Protein AF-0000000087222049 (afdb_homodimer)

Radius of gyration: 30.57 Å; Cα contacts (8 Å, |Δi|>4): 1351; chains: 2; bounding box: 60×97×74 Å

Structure (mmCIF, N/CA/C/O backbone):
data_AF-0000000087222049-model_v1
#
loop_
_entity.id
_entity.type
_entity.pdbx_description
1 polymer 'Trichome birefringence-like N-terminal domain-containing protein'
#
loop_
_atom_site.group_PDB
_atom_site.id
_atom_site.type_symbol
_atom_site.label_atom_id
_atom_site.label_alt_id
_atom_site.label_comp_id
_atom_site.label_asym_id
_atom_site.label_entity_id
_atom_site.label_seq_id
_atom_site.pdbx_PDB_ins_code
_atom_site.Cartn_x
_atom_site.Cartn_y
_atom_site.Cartn_z
_atom_site.occupancy
_atom_site.B_iso_or_equiv
_atom_site.auth_seq_id
_atom_site.auth_comp_id
_atom_site.auth_asym_id
_atom_site.auth_atom_id
_atom_site.pdbx_PDB_model_num
ATOM 1 N N . MET A 1 1 ? 8.461 -12.438 1.969 1 69.31 1 MET A N 1
ATOM 2 C CA . MET A 1 1 ? 8.711 -11.672 0.752 1 69.31 1 MET A CA 1
ATOM 3 C C . MET A 1 1 ? 10.164 -11.844 0.3 1 69.31 1 MET A C 1
ATOM 5 O O . MET A 1 1 ? 11.062 -11.977 1.128 1 69.31 1 MET A O 1
ATOM 9 N N . GLN A 1 2 ? 10.289 -12.055 -0.968 1 83.94 2 GLN A N 1
ATOM 10 C CA . GLN A 1 2 ? 11.617 -12.25 -1.534 1 83.94 2 GLN A CA 1
ATOM 11 C C . GLN A 1 2 ? 12.289 -10.914 -1.846 1 83.94 2 GLN A C 1
ATOM 13 O O . GLN A 1 2 ? 12.719 -10.68 -2.977 1 83.94 2 GLN A O 1
ATOM 18 N N . ASN A 1 3 ? 12.367 -10.109 -0.752 1 79.12 3 ASN A N 1
ATOM 19 C CA . ASN A 1 3 ? 13.117 -8.859 -0.822 1 79.12 3 ASN A CA 1
ATOM 20 C C . ASN A 1 3 ? 14.625 -9.109 -0.734 1 79.12 3 ASN A C 1
ATOM 22 O O . ASN A 1 3 ? 15.219 -8.953 0.332 1 79.12 3 ASN A O 1
ATOM 26 N N . CYS A 1 4 ? 15.195 -9.406 -1.785 1 87.81 4 CYS A N 1
ATOM 27 C CA . CYS A 1 4 ? 16.578 -9.875 -1.799 1 87.81 4 CYS A CA 1
ATOM 28 C C . CYS A 1 4 ? 17.531 -8.781 -1.323 1 87.81 4 CYS A C 1
ATOM 30 O O . CYS A 1 4 ? 18.438 -9.047 -0.541 1 87.81 4 CYS A O 1
ATOM 32 N N . GLN A 1 5 ? 17.344 -7.566 -1.781 1 79.75 5 GLN A N 1
ATOM 33 C CA . GLN A 1 5 ? 18.188 -6.469 -1.329 1 79.75 5 GLN A CA 1
ATOM 34 C C . GLN A 1 5 ? 18.031 -6.234 0.17 1 79.75 5 GLN A C 1
ATOM 36 O O . GLN A 1 5 ? 19.016 -6.078 0.887 1 79.75 5 GLN A O 1
ATOM 41 N N . GLY A 1 6 ? 16.797 -6.195 0.608 1 77.75 6 GLY A N 1
ATOM 42 C CA . GLY A 1 6 ? 16.531 -6.031 2.029 1 77.75 6 GLY A CA 1
ATOM 43 C C . GLY A 1 6 ? 17.094 -7.16 2.873 1 77.75 6 GLY A C 1
ATOM 44 O O . GLY A 1 6 ? 17.438 -6.957 4.039 1 77.75 6 GLY A O 1
ATOM 45 N N . ASN A 1 7 ? 17.281 -8.336 2.207 1 83.31 7 ASN A N 1
ATOM 46 C CA . ASN A 1 7 ? 17.812 -9.5 2.9 1 83.31 7 ASN A CA 1
ATOM 47 C C . ASN A 1 7 ? 19.344 -9.531 2.852 1 83.31 7 ASN A C 1
ATOM 49 O O . ASN A 1 7 ? 19.969 -10.477 3.338 1 83.31 7 ASN A O 1
ATOM 53 N N . GLY A 1 8 ? 19.969 -8.469 2.225 1 83 8 GLY A N 1
ATOM 54 C CA . GLY A 1 8 ? 21.422 -8.305 2.309 1 83 8 GLY A CA 1
ATOM 55 C C . GLY A 1 8 ? 22.156 -8.844 1.096 1 83 8 GLY A C 1
ATOM 56 O O . GLY A 1 8 ? 23.375 -9 1.122 1 83 8 GLY A O 1
ATOM 57 N N . ARG A 1 9 ? 21.422 -9.242 0.04 1 88 9 ARG A N 1
ATOM 58 C CA . ARG A 1 9 ? 22.125 -9.688 -1.164 1 88 9 ARG A CA 1
ATOM 59 C C . ARG A 1 9 ? 22.984 -8.578 -1.741 1 88 9 ARG A C 1
ATOM 61 O O . ARG A 1 9 ? 22.516 -7.469 -1.983 1 88 9 ARG A O 1
ATOM 68 N N . PRO A 1 10 ? 24.25 -8.875 -1.963 1 88.56 10 PRO A N 1
ATOM 69 C CA . PRO A 1 10 ? 25.188 -7.797 -2.287 1 88.56 10 PRO A CA 1
ATOM 70 C C . PRO A 1 10 ? 25.078 -7.344 -3.742 1 88.56 10 PRO A C 1
ATOM 72 O O . PRO A 1 10 ? 25.312 -6.172 -4.047 1 88.56 10 PRO A O 1
ATOM 75 N N . ASP A 1 11 ? 24.766 -8.305 -4.711 1 89.12 11 ASP A N 1
ATOM 76 C CA . ASP A 1 11 ? 24.688 -7.914 -6.117 1 89.12 11 ASP A CA 1
ATOM 77 C C . ASP A 1 11 ? 23.281 -7.406 -6.469 1 89.12 11 ASP A C 1
ATOM 79 O O . ASP A 1 11 ? 22.297 -7.867 -5.902 1 89.12 11 ASP A O 1
ATOM 83 N N . LYS A 1 12 ? 23.188 -6.496 -7.438 1 85.5 12 LYS A N 1
ATOM 84 C CA . LYS A 1 12 ? 21.906 -5.898 -7.797 1 85.5 12 LYS A CA 1
ATOM 85 C C . LYS A 1 12 ? 21.656 -6.008 -9.297 1 85.5 12 LYS A C 1
ATOM 87 O O . LYS A 1 12 ? 20.578 -5.617 -9.781 1 85.5 12 LYS A O 1
ATOM 92 N N . ASP A 1 13 ? 22.516 -6.598 -10.016 1 87 13 ASP A N 1
ATOM 93 C CA . ASP A 1 13 ? 22.453 -6.578 -11.477 1 87 13 ASP A CA 1
ATOM 94 C C . ASP A 1 13 ? 21.266 -7.395 -11.977 1 87 13 ASP A C 1
ATOM 96 O O . ASP A 1 13 ? 20.812 -7.227 -13.117 1 87 13 ASP A O 1
ATOM 100 N N . TYR A 1 14 ? 20.766 -8.289 -11.164 1 88.25 14 TYR A N 1
ATOM 101 C CA . TYR A 1 14 ? 19.641 -9.117 -11.57 1 88.25 14 TYR A CA 1
ATOM 102 C C . TYR A 1 14 ? 18.391 -8.273 -11.82 1 88.25 14 TYR A C 1
ATOM 104 O O . TYR A 1 14 ? 17.453 -8.727 -12.477 1 88.25 14 TYR A O 1
ATOM 112 N N . GLU A 1 15 ? 18.359 -7.016 -11.312 1 83.88 15 GLU A N 1
ATOM 113 C CA . GLU A 1 15 ? 17.234 -6.109 -11.539 1 83.88 15 GLU A CA 1
ATOM 114 C C . GLU A 1 15 ? 17.359 -5.406 -12.891 1 83.88 15 GLU A C 1
ATOM 116 O O . GLU A 1 15 ? 16.391 -4.832 -13.383 1 83.88 15 GLU A O 1
ATOM 121 N N . SER A 1 16 ? 18.562 -5.465 -13.43 1 77.62 16 SER A N 1
ATOM 122 C CA . SER A 1 16 ? 18.844 -4.629 -14.594 1 77.62 16 SER A CA 1
ATOM 123 C C . SER A 1 16 ? 18.719 -5.426 -15.891 1 77.62 16 SER A C 1
ATOM 125 O O . SER A 1 16 ? 18.562 -4.848 -16.969 1 77.62 16 SER A O 1
ATOM 127 N N . TRP A 1 17 ? 18.781 -6.723 -15.875 1 75.81 17 TRP A N 1
ATOM 128 C CA . TRP A 1 17 ? 18.656 -7.547 -17.062 1 75.81 17 TRP A CA 1
ATOM 129 C C . TRP A 1 17 ? 17.188 -7.699 -17.469 1 75.81 17 TRP A C 1
ATOM 131 O O . TRP A 1 17 ? 16.312 -7.859 -16.594 1 75.81 17 TRP A O 1
ATOM 141 N N . ARG A 1 18 ? 16.969 -7.492 -18.766 1 72.62 18 ARG A N 1
ATOM 142 C CA . ARG A 1 18 ? 15.594 -7.613 -19.234 1 72.62 18 ARG A CA 1
ATOM 143 C C . ARG A 1 18 ? 15.5 -8.594 -20.391 1 72.62 18 ARG A C 1
ATOM 145 O O . ARG A 1 18 ? 16.375 -8.633 -21.25 1 72.62 18 ARG A O 1
ATOM 152 N N . TRP A 1 19 ? 14.477 -9.383 -20.234 1 68 19 TRP A N 1
ATOM 153 C CA . TRP A 1 19 ? 14.18 -10.273 -21.344 1 68 19 TRP A CA 1
ATOM 154 C C . TRP A 1 19 ? 13.609 -9.492 -22.531 1 68 19 TRP A C 1
ATOM 156 O O . TRP A 1 19 ? 12.711 -8.664 -22.359 1 68 19 TRP A O 1
ATOM 166 N N . LYS A 1 20 ? 14.188 -9.594 -23.719 1 66.56 20 LYS A N 1
ATOM 167 C CA . LYS A 1 20 ? 13.68 -9.016 -24.969 1 66.56 20 LYS A CA 1
ATOM 168 C C . LYS A 1 20 ? 13.211 -10.102 -25.922 1 66.56 20 LYS A C 1
ATOM 170 O O . LYS A 1 20 ? 14.016 -10.883 -26.438 1 66.56 20 LYS A O 1
ATOM 175 N N . PRO A 1 21 ? 11.867 -10.133 -26.109 1 63.94 21 PRO A N 1
ATOM 176 C CA . PRO A 1 21 ? 11.383 -11.109 -27.078 1 63.94 21 PRO A CA 1
ATOM 177 C C . PRO A 1 21 ? 11.883 -10.828 -28.5 1 63.94 21 PRO A C 1
ATOM 179 O O . PRO A 1 21 ? 12.227 -9.688 -28.812 1 63.94 21 PRO A O 1
ATOM 182 N N . GLN A 1 22 ? 12.18 -11.836 -29.234 1 59.22 22 GLN A N 1
ATOM 183 C CA . GLN A 1 22 ? 12.75 -11.703 -30.562 1 59.22 22 GLN A CA 1
ATOM 184 C C . GLN A 1 22 ? 11.812 -10.945 -31.5 1 59.22 22 GLN A C 1
ATOM 186 O O . GLN A 1 22 ? 12.25 -10.094 -32.281 1 59.22 22 GLN A O 1
ATOM 191 N N . GLN A 1 23 ? 10.562 -11.227 -31.516 1 58.53 23 GLN A N 1
ATOM 192 C CA . GLN A 1 23 ? 9.695 -10.742 -32.594 1 58.53 23 GLN A CA 1
ATOM 193 C C . GLN A 1 23 ? 8.734 -9.68 -32.062 1 58.53 23 GLN A C 1
ATOM 195 O O . GLN A 1 23 ? 7.754 -9.344 -32.75 1 58.53 23 GLN A O 1
ATOM 200 N N . CYS A 1 24 ? 8.836 -9.289 -30.844 1 64.19 24 CYS A N 1
ATOM 201 C CA . CYS A 1 24 ? 7.898 -8.273 -30.375 1 64.19 24 CYS A CA 1
ATOM 202 C C . CYS A 1 24 ? 8.508 -7.445 -29.25 1 64.19 24 CYS A C 1
ATOM 204 O O . CYS A 1 24 ? 9.594 -7.766 -28.75 1 64.19 24 CYS A O 1
ATOM 206 N N . THR A 1 25 ? 8.047 -6.258 -29.188 1 70.88 25 THR A N 1
ATOM 207 C CA . THR A 1 25 ? 8.484 -5.41 -28.094 1 70.88 25 THR A CA 1
ATOM 208 C C . THR A 1 25 ? 7.547 -5.559 -26.891 1 70.88 25 THR A C 1
ATOM 210 O O . THR A 1 25 ? 6.328 -5.426 -27.031 1 70.88 25 THR A O 1
ATOM 213 N N . LEU A 1 26 ? 8.031 -6.129 -25.828 1 74.56 26 LEU A N 1
ATOM 214 C CA . LEU A 1 26 ? 7.289 -6.16 -24.562 1 74.56 26 LEU A CA 1
ATOM 215 C C . LEU A 1 26 ? 7.379 -4.82 -23.844 1 74.56 26 LEU A C 1
ATOM 217 O O . LEU A 1 26 ? 8.453 -4.426 -23.391 1 74.56 26 LEU A O 1
ATOM 221 N N . PRO A 1 27 ? 6.285 -4.105 -23.859 1 72.5 27 PRO A N 1
ATOM 222 C CA . PRO A 1 27 ? 6.352 -2.809 -23.188 1 72.5 27 PRO A CA 1
ATOM 223 C C . PRO A 1 27 ? 6.703 -2.938 -21.703 1 72.5 27 PRO A C 1
ATOM 225 O O . PRO A 1 27 ? 6.438 -3.975 -21.094 1 72.5 27 PRO A O 1
ATOM 228 N N . ARG A 1 28 ? 7.332 -1.896 -21.188 1 80.12 28 ARG A N 1
ATOM 229 C CA . ARG A 1 28 ? 7.598 -1.84 -19.75 1 80.12 28 ARG A CA 1
ATOM 230 C C . ARG A 1 28 ? 6.301 -1.761 -18.953 1 80.12 28 ARG A C 1
ATOM 232 O O . ARG A 1 28 ? 5.297 -1.24 -19.453 1 80.12 28 ARG A O 1
ATOM 239 N N . PHE A 1 29 ? 6.363 -2.33 -17.875 1 84 29 PHE A N 1
ATOM 240 C CA . PHE A 1 29 ? 5.188 -2.271 -17.016 1 84 29 PHE A CA 1
ATOM 241 C C . PHE A 1 29 ? 4.887 -0.835 -16.609 1 84 29 PHE A C 1
ATOM 243 O O . PHE A 1 29 ? 5.773 -0.12 -16.125 1 84 29 PHE A O 1
ATOM 250 N N . ASP A 1 30 ? 3.715 -0.421 -16.891 1 84 30 ASP A N 1
ATOM 251 C CA . ASP A 1 30 ? 3.219 0.885 -16.469 1 84 30 ASP A CA 1
ATOM 252 C C . ASP A 1 30 ? 2.096 0.742 -15.438 1 84 30 ASP A C 1
ATOM 254 O O . ASP A 1 30 ? 0.977 0.36 -15.789 1 84 30 ASP A O 1
ATOM 258 N N . GLY A 1 31 ? 2.457 1.101 -14.203 1 85.44 31 GLY A N 1
ATOM 259 C CA . GLY A 1 31 ? 1.513 0.912 -13.109 1 85.44 31 GLY A CA 1
ATOM 260 C C . GLY A 1 31 ? 0.222 1.687 -13.297 1 85.44 31 GLY A C 1
ATOM 261 O O . GLY A 1 31 ? -0.859 1.188 -12.977 1 85.44 31 GLY A O 1
ATOM 262 N N . ILE A 1 32 ? 0.294 2.896 -13.836 1 85.06 32 ILE A N 1
ATOM 263 C CA . ILE A 1 32 ? -0.871 3.746 -14.062 1 85.06 32 ILE A CA 1
ATOM 264 C C . ILE A 1 32 ? -1.766 3.117 -15.133 1 85.06 32 ILE A C 1
ATOM 266 O O . ILE A 1 32 ? -2.975 2.973 -14.93 1 85.06 32 ILE A O 1
ATOM 270 N N . LYS A 1 33 ? -1.184 2.736 -16.203 1 86.06 33 LYS A N 1
ATOM 271 C CA . LYS A 1 33 ? -1.958 2.133 -17.281 1 86.06 33 LYS A CA 1
ATOM 272 C C . LYS A 1 33 ? -2.574 0.808 -16.844 1 86.06 33 LYS A C 1
ATOM 274 O O . LYS A 1 33 ? -3.697 0.481 -17.234 1 86.06 33 LYS A O 1
ATOM 279 N N . PHE A 1 34 ? -1.819 0.123 -16.078 1 91.19 34 PHE A N 1
ATOM 280 C CA . PHE A 1 34 ? -2.328 -1.146 -15.578 1 91.19 34 PHE A CA 1
ATOM 281 C C . PHE A 1 34 ? -3.572 -0.927 -14.719 1 91.19 34 PHE A C 1
ATOM 283 O O . PHE A 1 34 ? -4.598 -1.582 -14.93 1 91.19 34 PHE A O 1
ATOM 290 N N . LEU A 1 35 ? -3.479 -0.017 -13.742 1 89.19 35 LEU A N 1
ATOM 291 C CA . LEU A 1 35 ? -4.605 0.222 -12.852 1 89.19 35 LEU A CA 1
ATOM 292 C C . LEU A 1 35 ? -5.793 0.802 -13.617 1 89.19 35 LEU A C 1
ATOM 294 O O . LEU A 1 35 ? -6.945 0.52 -13.289 1 89.19 35 LEU A O 1
ATOM 298 N N . GLU A 1 36 ? -5.469 1.616 -14.617 1 89.12 36 GLU A N 1
ATOM 299 C CA . GLU A 1 36 ? -6.547 2.105 -15.469 1 89.12 36 GLU A CA 1
ATOM 300 C C . GLU A 1 36 ? -7.219 0.96 -16.219 1 89.12 36 GLU A C 1
ATOM 302 O O . GLU A 1 36 ? -8.453 0.898 -16.297 1 89.12 36 GLU A O 1
ATOM 307 N N . LEU A 1 37 ? -6.41 0.064 -16.75 1 91 37 LEU A N 1
ATOM 308 C CA . LEU A 1 37 ? -6.914 -1.095 -17.484 1 91 37 LEU A CA 1
ATOM 309 C C . LEU A 1 37 ? -7.754 -1.986 -16.578 1 91 37 LEU A C 1
ATOM 311 O O . LEU A 1 37 ? -8.766 -2.541 -17.016 1 91 37 LEU A O 1
ATOM 315 N N . MET A 1 38 ? -7.453 -2.066 -15.289 1 92.75 38 MET A N 1
ATOM 316 C CA . MET A 1 38 ? -8.086 -2.984 -14.344 1 92.75 38 MET A CA 1
ATOM 317 C C . MET A 1 38 ? -9.18 -2.279 -13.547 1 92.75 38 MET A C 1
ATOM 319 O O . MET A 1 38 ? -9.672 -2.818 -12.555 1 92.75 38 MET A O 1
ATOM 323 N N . ARG A 1 39 ? -9.484 -1.034 -13.914 1 92.06 39 ARG A N 1
ATOM 324 C CA . ARG A 1 39 ? -10.508 -0.271 -13.195 1 92.06 39 ARG A CA 1
ATOM 325 C C . ARG A 1 39 ? -11.789 -1.077 -13.055 1 92.06 39 ARG A C 1
ATOM 327 O O . ARG A 1 39 ? -12.352 -1.544 -14.047 1 92.06 39 ARG A O 1
ATOM 334 N N . GLY A 1 40 ? -12.227 -1.292 -11.828 1 92.62 40 GLY A N 1
ATOM 335 C CA . GLY A 1 40 ? -13.469 -1.985 -11.531 1 92.62 40 GLY A CA 1
ATOM 336 C C . GLY A 1 40 ? -13.375 -3.488 -11.711 1 92.62 40 GLY A C 1
ATOM 337 O O . GLY A 1 40 ? -14.391 -4.188 -11.68 1 92.62 40 GLY A O 1
ATOM 338 N N . LYS A 1 41 ? -12.18 -4.031 -11.945 1 95.38 41 LYS A N 1
ATOM 339 C CA . LYS A 1 41 ? -12.023 -5.449 -12.266 1 95.38 41 LYS A CA 1
ATOM 340 C C . LYS A 1 41 ? -11.273 -6.188 -11.156 1 95.38 41 LYS A C 1
ATOM 342 O O . LYS A 1 41 ? -10.648 -5.559 -10.297 1 95.38 41 LYS A O 1
ATOM 347 N N . THR A 1 42 ? -11.367 -7.461 -11.211 1 95.44 42 THR A N 1
ATOM 348 C CA . THR A 1 42 ? -10.711 -8.344 -10.25 1 95.44 42 THR A CA 1
ATOM 349 C C . THR A 1 42 ? -9.68 -9.227 -10.953 1 95.44 42 THR A C 1
ATOM 351 O O . THR A 1 42 ? -9.992 -9.898 -11.938 1 95.44 42 THR A O 1
ATOM 354 N N . LEU A 1 43 ? -8.469 -9.172 -10.523 1 96.56 43 LEU A N 1
ATOM 355 C CA . LEU A 1 43 ? -7.371 -10.039 -10.938 1 96.56 43 LEU A CA 1
ATOM 356 C C . LEU A 1 43 ? -7.043 -11.055 -9.844 1 96.56 43 LEU A C 1
ATOM 358 O O . LEU A 1 43 ? -6.656 -10.68 -8.734 1 96.56 43 LEU A O 1
ATOM 362 N N . ALA A 1 44 ? -7.18 -12.305 -10.141 1 96.69 44 ALA A N 1
ATOM 363 C CA . ALA A 1 44 ? -6.914 -13.352 -9.156 1 96.69 44 ALA A CA 1
ATOM 364 C C . ALA A 1 44 ? -5.695 -14.172 -9.547 1 96.69 44 ALA A C 1
ATOM 366 O O . ALA A 1 44 ? -5.512 -14.508 -10.727 1 96.69 44 ALA A O 1
ATOM 367 N N . PHE A 1 45 ? -4.844 -14.453 -8.578 1 96.19 45 PHE A N 1
ATOM 368 C CA . PHE A 1 45 ? -3.74 -15.398 -8.711 1 96.19 45 PHE A CA 1
ATOM 369 C C . PHE A 1 45 ? -4.035 -16.688 -7.941 1 96.19 45 PHE A C 1
ATOM 371 O O . PHE A 1 45 ? -4.215 -16.656 -6.723 1 96.19 45 PHE A O 1
ATOM 378 N N . VAL A 1 46 ? -4.09 -17.734 -8.656 1 96.25 46 VAL A N 1
ATOM 379 C CA . VAL A 1 46 ? -4.367 -19.031 -8.055 1 96.25 46 VAL A CA 1
ATOM 380 C C . VAL A 1 46 ? -3.193 -19.984 -8.297 1 96.25 46 VAL A C 1
ATOM 382 O O . VAL A 1 46 ? -2.768 -20.172 -9.438 1 96.25 46 VAL A O 1
ATOM 385 N N . GLY A 1 47 ? -2.666 -20.562 -7.301 1 95.25 47 GLY A N 1
ATOM 386 C CA . GLY A 1 47 ? -1.537 -21.469 -7.41 1 95.25 47 GLY A CA 1
ATOM 387 C C . GLY A 1 47 ? -0.781 -21.641 -6.105 1 95.25 47 GLY A C 1
ATOM 388 O O . GLY A 1 47 ? -1.368 -21.562 -5.027 1 95.25 47 GLY A O 1
ATOM 389 N N . ASP A 1 48 ? 0.457 -22 -6.246 1 92.38 48 ASP A N 1
ATOM 390 C CA . ASP A 1 48 ? 1.274 -22.281 -5.07 1 92.38 48 ASP A CA 1
ATOM 391 C C . ASP A 1 48 ? 2.084 -21.062 -4.648 1 92.38 48 ASP A C 1
ATOM 393 O O . ASP A 1 48 ? 1.608 -19.938 -4.75 1 92.38 48 ASP A O 1
ATOM 397 N N . SER A 1 49 ? 3.271 -21.25 -4.012 1 90.81 49 SER A N 1
ATOM 398 C CA . SER A 1 49 ? 4.07 -20.141 -3.486 1 90.81 49 SER A CA 1
ATOM 399 C C . SER A 1 49 ? 4.637 -19.281 -4.613 1 90.81 49 SER A C 1
ATOM 401 O O . SER A 1 49 ? 4.887 -18.094 -4.422 1 90.81 49 SER A O 1
ATOM 403 N N . VAL A 1 50 ? 4.855 -19.875 -5.773 1 92.19 50 VAL A N 1
ATOM 404 C CA . VAL A 1 50 ? 5.359 -19.094 -6.898 1 92.19 50 VAL A CA 1
ATOM 405 C C . VAL A 1 50 ? 4.266 -18.156 -7.414 1 92.19 50 VAL A C 1
ATOM 407 O O . VAL A 1 50 ? 4.551 -17.047 -7.844 1 92.19 50 VAL A O 1
ATOM 410 N N . ALA A 1 51 ? 3.031 -18.641 -7.395 1 92.88 51 ALA A N 1
ATOM 411 C CA . ALA A 1 51 ? 1.909 -17.75 -7.691 1 92.88 51 ALA A CA 1
ATOM 412 C C . ALA A 1 51 ? 1.859 -16.578 -6.711 1 92.88 51 ALA A C 1
ATOM 414 O O . ALA A 1 51 ? 1.635 -15.438 -7.109 1 92.88 51 ALA A O 1
ATOM 415 N N . ARG A 1 52 ? 2.072 -16.906 -5.473 1 89.25 52 ARG A N 1
ATOM 416 C CA . ARG A 1 52 ? 2.141 -15.859 -4.461 1 89.25 52 ARG A CA 1
ATOM 417 C C . ARG A 1 52 ? 3.266 -14.875 -4.766 1 89.25 52 ARG A C 1
ATOM 419 O O . ARG A 1 52 ? 3.074 -13.664 -4.684 1 89.25 52 ARG A O 1
ATOM 426 N N . ASN A 1 53 ? 4.414 -15.445 -5.074 1 91.69 53 ASN A N 1
ATOM 427 C CA . ASN A 1 53 ? 5.574 -14.633 -5.438 1 91.69 53 ASN A CA 1
ATOM 428 C C . ASN A 1 53 ? 5.246 -13.672 -6.574 1 91.69 53 ASN A C 1
ATOM 430 O O . ASN A 1 53 ? 5.617 -12.492 -6.523 1 91.69 53 ASN A O 1
ATOM 434 N N . HIS A 1 54 ? 4.535 -14.156 -7.594 1 94.06 54 HIS A N 1
ATOM 435 C CA . HIS A 1 54 ? 4.121 -13.344 -8.734 1 94.06 54 HIS A CA 1
ATOM 436 C C . HIS A 1 54 ? 3.182 -12.227 -8.305 1 94.06 54 HIS A C 1
ATOM 438 O O . HIS A 1 54 ? 3.398 -11.062 -8.656 1 94.06 54 HIS A O 1
ATOM 444 N N . MET A 1 55 ? 2.189 -12.547 -7.578 1 90.38 55 MET A N 1
ATOM 445 C CA . MET A 1 55 ? 1.228 -11.562 -7.078 1 90.38 55 MET A CA 1
ATOM 446 C C . MET A 1 55 ? 1.923 -10.5 -6.234 1 90.38 55 MET A C 1
ATOM 448 O O . MET A 1 55 ? 1.665 -9.305 -6.398 1 90.38 55 MET A O 1
ATOM 452 N N . GLU A 1 56 ? 2.803 -10.945 -5.371 1 87.31 56 GLU A N 1
ATOM 453 C CA . GLU A 1 56 ? 3.521 -10.016 -4.5 1 87.31 56 GLU A CA 1
ATOM 454 C C . GLU A 1 56 ? 4.379 -9.047 -5.312 1 87.31 56 GLU A C 1
ATOM 456 O O . GLU A 1 56 ? 4.504 -7.875 -4.957 1 87.31 56 GLU A O 1
ATOM 461 N N . SER A 1 57 ? 5.02 -9.594 -6.32 1 89.44 57 SER A N 1
ATOM 462 C CA . SER A 1 57 ? 5.777 -8.711 -7.207 1 89.44 57 SER A CA 1
ATOM 463 C C . SER A 1 57 ? 4.891 -7.605 -7.77 1 89.44 57 SER A C 1
ATOM 465 O O . SER A 1 57 ? 5.289 -6.441 -7.805 1 89.44 57 SER A O 1
ATOM 467 N N . LEU A 1 58 ? 3.684 -7.984 -8.203 1 90 58 LEU A N 1
ATOM 468 C CA . LEU A 1 58 ? 2.746 -7 -8.734 1 90 58 LEU A CA 1
ATOM 469 C C . LEU A 1 58 ? 2.398 -5.957 -7.68 1 90 58 LEU A C 1
ATOM 471 O O . LEU A 1 58 ? 2.408 -4.754 -7.961 1 90 58 LEU A O 1
ATOM 475 N N . LEU A 1 59 ? 2.139 -6.406 -6.461 1 84.12 59 LEU A N 1
ATOM 476 C CA . LEU A 1 59 ? 1.762 -5.5 -5.379 1 84.12 59 LEU A CA 1
ATOM 477 C C . LEU A 1 59 ? 2.922 -4.582 -5.012 1 84.12 59 LEU A C 1
ATOM 479 O O . LEU A 1 59 ? 2.713 -3.41 -4.691 1 84.12 59 LEU A O 1
ATOM 483 N N . CYS A 1 60 ? 4.098 -5.172 -5.086 1 77.62 60 CYS A N 1
ATOM 484 C CA . CYS A 1 60 ? 5.273 -4.363 -4.773 1 77.62 60 CYS A CA 1
ATOM 485 C C . CYS A 1 60 ? 5.441 -3.236 -5.785 1 77.62 60 CYS A C 1
ATOM 487 O O . CYS A 1 60 ? 5.902 -2.146 -5.438 1 77.62 60 CYS A O 1
ATOM 489 N N . ILE A 1 61 ? 5.066 -3.49 -6.996 1 79.56 61 ILE A N 1
ATOM 490 C CA . ILE A 1 61 ? 5.16 -2.473 -8.039 1 79.56 61 ILE A CA 1
ATOM 491 C C . ILE A 1 61 ? 4.078 -1.415 -7.824 1 79.56 61 ILE A C 1
ATOM 493 O O . ILE A 1 61 ? 4.328 -0.219 -7.984 1 79.56 61 ILE A O 1
ATOM 497 N N . GLU A 1 62 ? 2.934 -1.821 -7.375 1 81.88 62 GLU A N 1
ATOM 498 C CA . GLU A 1 62 ? 1.77 -0.939 -7.375 1 81.88 62 GLU A CA 1
ATOM 499 C C . GLU A 1 62 ? 1.585 -0.268 -6.016 1 81.88 62 GLU A C 1
ATOM 501 O O . GLU A 1 62 ? 0.984 0.805 -5.926 1 81.88 62 GLU A O 1
ATOM 506 N N . ALA A 1 63 ? 2.08 -0.83 -4.977 1 76.12 63 ALA A N 1
ATOM 507 C CA . ALA A 1 63 ? 1.886 -0.304 -3.627 1 76.12 63 ALA A CA 1
ATOM 508 C C . ALA A 1 63 ? 3.096 0.508 -3.174 1 76.12 63 ALA A C 1
ATOM 510 O O . ALA A 1 63 ? 4.234 0.185 -3.523 1 76.12 63 ALA A O 1
ATOM 511 N N . PRO A 1 64 ? 2.854 1.533 -2.439 1 76.75 64 PRO A N 1
ATOM 512 C CA . PRO A 1 64 ? 3.99 2.293 -1.914 1 76.75 64 PRO A CA 1
ATOM 513 C C . PRO A 1 64 ? 4.746 1.543 -0.82 1 76.75 64 PRO A C 1
ATOM 515 O O . PRO A 1 64 ? 4.16 0.727 -0.106 1 76.75 64 PRO A O 1
ATOM 518 N N . VAL A 1 65 ? 6.027 1.726 -0.743 1 70.75 65 VAL A N 1
ATOM 519 C CA . VAL A 1 65 ? 6.879 1.125 0.278 1 70.75 65 VAL A CA 1
ATOM 520 C C . VAL A 1 65 ? 7.367 2.203 1.242 1 70.75 65 VAL A C 1
ATOM 522 O O . VAL A 1 65 ? 7.723 3.309 0.821 1 70.75 65 VAL A O 1
ATOM 525 N N . ASP A 1 66 ? 7.254 1.904 2.584 1 70.19 66 ASP A N 1
ATOM 526 C CA . ASP A 1 66 ? 7.734 2.842 3.594 1 70.19 66 ASP A CA 1
ATOM 527 C C . ASP A 1 66 ? 9.25 2.744 3.756 1 70.19 66 ASP A C 1
ATOM 529 O O . ASP A 1 66 ? 9.773 1.683 4.098 1 70.19 66 ASP A O 1
ATOM 533 N N . ARG A 1 67 ? 9.977 3.688 3.375 1 69.38 67 ARG A N 1
ATOM 534 C CA . ARG A 1 67 ? 11.422 3.777 3.527 1 69.38 67 ARG A CA 1
ATOM 535 C C . ARG A 1 67 ? 11.805 4.926 4.453 1 69.38 67 ARG A C 1
ATOM 537 O O . ARG A 1 67 ? 12.836 5.574 4.254 1 69.38 67 ARG A O 1
ATOM 544 N N . GLY A 1 68 ? 10.922 5.215 5.395 1 65.62 68 GLY A N 1
ATOM 545 C CA . GLY A 1 68 ? 11.125 6.352 6.277 1 65.62 68 GLY A CA 1
ATOM 546 C C . GLY A 1 68 ? 12.039 6.043 7.445 1 65.62 68 GLY A C 1
ATOM 547 O O . GLY A 1 68 ? 12.68 4.988 7.477 1 65.62 68 GLY A O 1
ATOM 548 N N . SER A 1 69 ? 12.414 7.07 8.18 1 67.19 69 SER A N 1
ATOM 549 C CA . SER A 1 69 ? 13.164 7.027 9.438 1 67.19 69 SER A CA 1
ATOM 550 C C . SER A 1 69 ? 12.297 7.457 10.609 1 67.19 69 SER A C 1
ATOM 552 O O . SER A 1 69 ? 11.102 7.711 10.453 1 67.19 69 SER A O 1
ATOM 554 N N . ARG A 1 70 ? 12.961 7.414 11.695 1 64.31 70 ARG A N 1
ATOM 555 C CA . ARG A 1 70 ? 12.266 7.863 12.898 1 64.31 70 ARG A CA 1
ATOM 556 C C . ARG A 1 70 ? 11.781 9.305 12.742 1 64.31 70 ARG A C 1
ATOM 558 O O . ARG A 1 70 ? 10.695 9.648 13.211 1 64.31 70 ARG A O 1
ATOM 565 N N . ARG A 1 71 ? 12.445 10.195 12.023 1 66.44 71 ARG A N 1
ATOM 566 C CA . ARG A 1 71 ? 12.188 11.625 11.938 1 66.44 71 ARG A CA 1
ATOM 567 C C . ARG A 1 71 ? 11.305 11.953 10.734 1 66.44 71 ARG A C 1
ATOM 569 O O . ARG A 1 71 ? 10.688 13.016 10.68 1 66.44 71 ARG A O 1
ATOM 576 N N . MET A 1 72 ? 11.359 11.055 9.852 1 79.06 72 MET A N 1
ATOM 577 C CA . MET A 1 72 ? 10.703 11.312 8.57 1 79.06 72 MET A CA 1
ATOM 578 C C . MET A 1 72 ? 10.133 10.023 7.988 1 79.06 72 MET A C 1
ATOM 580 O O . MET A 1 72 ? 10.844 9.023 7.859 1 79.06 72 MET A O 1
ATOM 584 N N . ASN A 1 73 ? 8.844 10.062 7.824 1 84.69 73 ASN A N 1
ATOM 585 C CA . ASN A 1 73 ? 8.242 8.961 7.074 1 84.69 73 ASN A CA 1
ATOM 586 C C . ASN A 1 73 ? 8.328 9.203 5.566 1 84.69 73 ASN A C 1
ATOM 588 O O . ASN A 1 73 ? 8.172 10.328 5.105 1 84.69 73 ASN A O 1
ATOM 592 N N . ARG A 1 74 ? 8.617 8.148 4.879 1 87.62 74 ARG A N 1
ATOM 593 C CA . ARG A 1 74 ? 8.789 8.25 3.436 1 87.62 74 ARG A CA 1
ATOM 594 C C . ARG A 1 74 ? 8.148 7.066 2.721 1 87.62 74 ARG A C 1
ATOM 596 O O . ARG A 1 74 ? 8.492 5.914 2.986 1 87.62 74 ARG A O 1
ATOM 603 N N . TRP A 1 75 ? 7.172 7.371 1.883 1 86.81 75 TRP A N 1
ATOM 604 C CA . TRP A 1 75 ? 6.516 6.363 1.053 1 86.81 75 TRP A CA 1
ATOM 605 C C . TRP A 1 75 ? 6.844 6.582 -0.422 1 86.81 75 TRP A C 1
ATOM 607 O O . TRP A 1 75 ? 6.703 7.691 -0.939 1 86.81 75 TRP A O 1
ATOM 617 N N . ILE A 1 76 ? 7.266 5.523 -1.122 1 86.12 76 ILE A N 1
ATOM 618 C CA . ILE A 1 76 ? 7.676 5.641 -2.518 1 86.12 76 ILE A CA 1
ATOM 619 C C . ILE A 1 76 ? 6.777 4.77 -3.393 1 86.12 76 ILE A C 1
ATOM 621 O O . ILE A 1 76 ? 6.656 3.562 -3.166 1 86.12 76 ILE A O 1
ATOM 625 N N . PHE A 1 77 ? 6.055 5.43 -4.262 1 86.31 77 PHE A N 1
ATOM 626 C CA . PHE A 1 77 ? 5.375 4.73 -5.344 1 86.31 77 PHE A CA 1
ATOM 627 C C . PHE A 1 77 ? 6.336 4.441 -6.492 1 86.31 77 PHE A C 1
ATOM 629 O O . PHE A 1 77 ? 6.664 5.336 -7.273 1 86.31 77 PHE A O 1
ATOM 636 N N . ARG A 1 78 ? 6.707 3.238 -6.707 1 80.44 78 ARG A N 1
ATOM 637 C CA . ARG A 1 78 ? 7.773 2.871 -7.633 1 80.44 78 ARG A CA 1
ATOM 638 C C . ARG A 1 78 ? 7.324 3.051 -9.078 1 80.44 78 ARG A C 1
ATOM 640 O O . ARG A 1 78 ? 8.109 3.469 -9.93 1 80.44 78 ARG A O 1
ATOM 647 N N . SER A 1 79 ? 6.098 2.768 -9.32 1 78.25 79 SER A N 1
ATOM 648 C CA . SER A 1 79 ? 5.594 2.803 -10.688 1 78.25 79 SER A CA 1
ATOM 649 C C . SER A 1 79 ? 5.703 4.203 -11.281 1 78.25 79 SER A C 1
ATOM 651 O O . SER A 1 79 ? 5.949 4.359 -12.477 1 78.25 79 SER A O 1
ATOM 653 N N . THR A 1 80 ? 5.59 5.242 -10.43 1 86.06 80 THR A N 1
ATOM 654 C CA . THR A 1 80 ? 5.613 6.617 -10.914 1 86.06 80 THR A CA 1
ATOM 655 C C . THR A 1 80 ? 6.789 7.379 -10.312 1 86.06 80 THR A C 1
ATOM 657 O O . THR A 1 80 ? 7 8.555 -10.625 1 86.06 80 THR A O 1
ATOM 660 N N . LYS A 1 81 ? 7.586 6.668 -9.445 1 88.69 81 LYS A N 1
ATOM 661 C CA . LYS A 1 81 ? 8.672 7.309 -8.711 1 88.69 81 LYS A CA 1
ATOM 662 C C . LYS A 1 81 ? 8.172 8.523 -7.934 1 88.69 81 LYS A C 1
ATOM 664 O O . LYS A 1 81 ? 8.812 9.578 -7.938 1 88.69 81 LYS A O 1
ATOM 669 N N . THR A 1 82 ? 6.934 8.5 -7.473 1 91.88 82 THR A N 1
ATOM 670 C CA . THR A 1 82 ? 6.355 9.516 -6.602 1 91.88 82 THR A CA 1
ATOM 671 C C . THR A 1 82 ? 6.727 9.258 -5.145 1 91.88 82 THR A C 1
ATOM 673 O O . THR A 1 82 ? 6.648 8.117 -4.672 1 91.88 82 THR A O 1
ATOM 676 N N . THR A 1 83 ? 7.168 10.305 -4.453 1 91.94 83 THR A N 1
ATOM 677 C CA . THR A 1 83 ? 7.539 10.18 -3.047 1 91.94 83 THR A CA 1
ATOM 678 C C . THR A 1 83 ? 6.613 11.016 -2.168 1 91.94 83 THR A C 1
ATOM 680 O O . THR A 1 83 ? 6.34 12.18 -2.477 1 91.94 83 THR A O 1
ATOM 683 N N . ILE A 1 84 ? 6.051 10.438 -1.129 1 92.25 84 ILE A N 1
ATOM 684 C CA . ILE A 1 84 ? 5.273 11.125 -0.107 1 92.25 84 ILE A CA 1
ATOM 685 C C . ILE A 1 84 ? 6.035 11.109 1.217 1 92.25 84 ILE A C 1
ATOM 687 O O . ILE A 1 84 ? 6.457 10.055 1.687 1 92.25 84 ILE A O 1
ATOM 691 N N . ILE A 1 85 ? 6.215 12.289 1.767 1 92.69 85 ILE A N 1
ATOM 692 C CA . ILE A 1 85 ? 7.008 12.438 2.982 1 92.69 85 ILE A CA 1
ATOM 693 C C . ILE A 1 85 ? 6.156 13.078 4.074 1 92.69 85 ILE A C 1
ATOM 695 O O . ILE A 1 85 ? 5.289 13.914 3.791 1 92.69 85 ILE A O 1
ATOM 699 N N . ARG A 1 86 ? 6.402 12.648 5.305 1 92.19 86 ARG A N 1
ATOM 700 C CA . ARG A 1 86 ? 5.824 13.305 6.473 1 92.19 86 ARG A CA 1
ATOM 701 C C . ARG A 1 86 ? 6.914 13.719 7.461 1 92.19 86 ARG A C 1
ATOM 703 O O . ARG A 1 86 ? 7.777 12.914 7.809 1 92.19 86 ARG A O 1
ATOM 710 N N . ILE A 1 87 ? 6.918 14.93 7.867 1 92.62 87 ILE A N 1
ATOM 711 C CA . ILE A 1 87 ? 7.828 15.438 8.891 1 92.62 87 ILE A CA 1
ATOM 712 C C . ILE A 1 87 ? 7.027 16.109 10.008 1 92.62 87 ILE A C 1
ATOM 714 O O . ILE A 1 87 ? 6.148 16.922 9.742 1 92.62 87 ILE A O 1
ATOM 718 N N . TRP A 1 88 ? 7.309 15.742 11.18 1 92.69 88 TRP A N 1
ATOM 719 C CA . TRP A 1 88 ? 6.66 16.359 12.336 1 92.69 88 TRP A CA 1
ATOM 720 C C . TRP A 1 88 ? 7.246 17.734 12.617 1 92.69 88 TRP A C 1
ATOM 722 O O . TRP A 1 88 ? 8.453 17.875 12.805 1 92.69 88 TRP A O 1
ATOM 732 N N . SER A 1 89 ? 6.469 18.703 12.617 1 96.12 89 SER A N 1
ATOM 733 C CA . SER A 1 89 ? 6.762 20.062 13.031 1 96.12 89 SER A CA 1
ATOM 734 C C . SER A 1 89 ? 5.512 20.766 13.562 1 96.12 89 SER A C 1
ATOM 736 O O . SER A 1 89 ? 4.805 21.438 12.805 1 96.12 89 SER A O 1
ATOM 738 N N . ALA A 1 90 ? 5.348 20.734 14.836 1 94.06 90 ALA A N 1
ATOM 739 C CA . ALA A 1 90 ? 4.09 21.125 15.461 1 94.06 90 ALA A CA 1
ATOM 740 C C . ALA A 1 90 ? 3.867 22.641 15.352 1 94.06 90 ALA A C 1
ATOM 742 O O . ALA A 1 90 ? 2.736 23.094 15.172 1 94.06 90 ALA A O 1
ATOM 743 N N . TRP A 1 91 ? 4.957 23.406 15.43 1 98.12 91 TRP A N 1
ATOM 744 C CA . TRP A 1 91 ? 4.836 24.859 15.492 1 98.12 91 TRP A CA 1
ATOM 745 C C . TRP A 1 91 ? 5.355 25.5 14.211 1 98.12 91 TRP A C 1
ATOM 747 O O . TRP A 1 91 ? 5.254 26.719 14.039 1 98.12 91 TRP A O 1
ATOM 757 N N . LEU A 1 92 ? 5.941 24.703 13.25 1 98.25 92 LEU A N 1
ATOM 758 C CA . LEU A 1 92 ? 6.523 25.109 11.977 1 98.25 92 LEU A CA 1
ATOM 759 C C . LEU A 1 92 ? 7.75 25.984 12.195 1 98.25 92 LEU A C 1
ATOM 761 O O . LEU A 1 92 ? 8.461 26.312 11.242 1 98.25 92 LEU A O 1
ATOM 765 N N . VAL A 1 93 ? 8.008 26.391 13.422 1 98.69 93 VAL A N 1
ATOM 766 C CA . VAL A 1 93 ? 9.195 27.156 13.805 1 98.69 93 VAL A CA 1
ATOM 767 C C . VAL A 1 93 ? 10.016 26.359 14.82 1 98.69 93 VAL A C 1
ATOM 769 O O . VAL A 1 93 ? 9.562 25.344 15.328 1 98.69 93 VAL A O 1
ATOM 772 N N . HIS A 1 94 ? 11.195 26.844 15.062 1 98.25 94 HIS A N 1
ATOM 773 C CA . HIS A 1 94 ? 12.156 26.156 15.914 1 98.25 94 HIS A CA 1
ATOM 774 C C . HIS A 1 94 ? 11.617 25.984 17.328 1 98.25 94 HIS A C 1
ATOM 776 O O . HIS A 1 94 ? 11.008 26.906 17.875 1 98.25 94 HIS A O 1
ATOM 782 N N . ARG A 1 95 ? 11.766 24.828 17.875 1 97.44 95 ARG A N 1
ATOM 783 C CA . ARG A 1 95 ? 11.344 24.484 19.234 1 97.44 95 ARG A CA 1
ATOM 784 C C . ARG A 1 95 ? 12.5 23.891 20.031 1 97.44 95 ARG A C 1
ATOM 786 O O . ARG A 1 95 ? 13.273 23.078 19.5 1 97.44 95 ARG A O 1
ATOM 793 N N . SER A 1 96 ? 12.625 24.312 21.234 1 97.31 96 SER A N 1
ATOM 794 C CA . SER A 1 96 ? 13.648 23.797 22.141 1 97.31 96 SER A CA 1
ATOM 795 C C . SER A 1 96 ? 13.109 23.672 23.562 1 97.31 96 SER A C 1
ATOM 797 O O . SER A 1 96 ? 12.109 24.297 23.906 1 97.31 96 SER A O 1
ATOM 799 N N . ILE A 1 97 ? 13.703 22.875 24.375 1 96.94 97 ILE A N 1
ATOM 800 C CA . ILE A 1 97 ? 13.297 22.75 25.766 1 96.94 97 ILE A CA 1
ATOM 801 C C . ILE A 1 97 ? 14.375 23.359 26.672 1 96.94 97 ILE A C 1
ATOM 803 O O . ILE A 1 97 ? 14.219 23.375 27.891 1 96.94 97 ILE A O 1
ATOM 807 N N . GLU A 1 98 ? 15.422 23.844 26.094 1 97.25 98 GLU A N 1
ATOM 808 C CA . GLU A 1 98 ? 16.484 24.5 26.859 1 97.25 98 GLU A CA 1
ATOM 809 C C . GLU A 1 98 ? 16.016 25.812 27.453 1 97.25 98 GLU A C 1
ATOM 811 O O . GLU A 1 98 ? 15.102 26.453 26.906 1 97.25 98 GLU A O 1
ATOM 816 N N . ALA A 1 99 ? 16.641 26.266 28.516 1 97.5 99 ALA A N 1
ATOM 817 C CA . ALA A 1 99 ? 16.266 27.516 29.156 1 97.5 99 ALA A CA 1
ATOM 818 C C . ALA A 1 99 ? 16.625 28.719 28.281 1 97.5 99 ALA A C 1
ATOM 820 O O . ALA A 1 99 ? 17.656 28.734 27.625 1 97.5 99 ALA A O 1
ATOM 821 N N . VAL A 1 100 ? 15.75 29.656 28.312 1 97.38 100 VAL A N 1
ATOM 822 C CA . VAL A 1 100 ? 15.961 30.938 27.656 1 97.38 100 VAL A CA 1
ATOM 823 C C . VAL A 1 100 ? 15.461 32.062 28.562 1 97.38 100 VAL A C 1
ATOM 825 O O . VAL A 1 100 ? 14.266 32.156 28.844 1 97.38 100 VAL A O 1
ATOM 828 N N . GLY A 1 101 ? 16.406 32.969 29 1 95.69 101 GLY A N 1
ATOM 829 C CA . GLY A 1 101 ? 15.984 33.969 29.938 1 95.69 101 GLY A CA 1
ATOM 830 C C . GLY A 1 101 ? 15.336 33.406 31.188 1 95.69 101 GLY A C 1
ATOM 831 O O . GLY A 1 101 ? 15.906 32.531 31.844 1 95.69 101 GLY A O 1
ATOM 832 N N . PHE A 1 102 ? 14.125 33.906 31.453 1 96.56 102 PHE A N 1
ATOM 833 C CA . PHE A 1 102 ? 13.461 33.438 32.688 1 96.56 102 PHE A CA 1
ATOM 834 C C . PHE A 1 102 ? 12.578 32.219 32.375 1 96.56 102 PHE A C 1
ATOM 836 O O . PHE A 1 102 ? 11.961 31.672 33.281 1 96.56 102 PHE A O 1
ATOM 843 N N . ALA A 1 103 ? 12.391 31.812 31.109 1 97.44 103 ALA A N 1
ATOM 844 C CA . ALA A 1 103 ? 11.664 30.578 30.797 1 97.44 103 ALA A CA 1
ATOM 845 C C . ALA A 1 103 ? 12.484 29.344 31.141 1 97.44 103 ALA A C 1
ATOM 847 O O . ALA A 1 103 ? 13.578 29.141 30.609 1 97.44 103 ALA A O 1
ATOM 848 N N . PRO A 1 104 ? 12.055 28.516 31.969 1 97.12 104 PRO A N 1
ATOM 849 C CA . PRO A 1 104 ? 12.883 27.453 32.531 1 97.12 104 PRO A CA 1
ATOM 850 C C . PRO A 1 104 ? 13.109 26.281 31.578 1 97.12 104 PRO A C 1
ATOM 852 O O . PRO A 1 104 ? 12.391 26.141 30.594 1 97.12 104 PRO A O 1
ATOM 855 N N . GLU A 1 105 ? 14.164 25.531 31.891 1 97.25 105 GLU A N 1
ATOM 856 C CA . GLU A 1 105 ? 14.406 24.281 31.188 1 97.25 105 GLU A CA 1
ATOM 857 C C . GLU A 1 105 ? 13.211 23.328 31.328 1 97.25 105 GLU A C 1
ATOM 859 O O . GLU A 1 105 ? 12.562 23.297 32.375 1 97.25 105 GLU A O 1
ATOM 864 N N . GLY A 1 106 ? 12.914 22.547 30.25 1 96.06 106 GLY A N 1
ATOM 865 C CA . GLY A 1 106 ? 11.828 21.594 30.297 1 96.06 106 GLY A CA 1
ATOM 866 C C . GLY A 1 106 ? 10.547 22.109 29.672 1 96.06 106 GLY A C 1
ATOM 867 O O . GLY A 1 106 ? 9.719 21.344 29.188 1 96.06 106 GLY A O 1
ATOM 868 N N . LEU A 1 107 ? 10.391 23.438 29.703 1 97.06 107 LEU A N 1
ATOM 869 C CA . LEU A 1 107 ? 9.266 24.094 29.047 1 97.06 107 LEU A CA 1
ATOM 870 C C . LEU A 1 107 ? 9.539 24.266 27.547 1 97.06 107 LEU A C 1
ATOM 872 O O . LEU A 1 107 ? 10.648 24.625 27.156 1 97.06 107 LEU A O 1
ATOM 876 N N . ASP A 1 108 ? 8.539 23.969 26.75 1 97.69 108 ASP A N 1
ATOM 877 C CA . ASP A 1 108 ? 8.719 24.188 25.312 1 97.69 108 ASP A CA 1
ATOM 878 C C . ASP A 1 108 ? 8.953 25.672 25 1 97.69 108 ASP A C 1
ATOM 880 O O . ASP A 1 108 ? 8.141 26.516 25.375 1 97.69 108 ASP A O 1
ATOM 884 N N . LYS A 1 109 ? 10.07 25.969 24.406 1 98.62 109 LYS A N 1
ATOM 885 C CA . LYS A 1 109 ? 10.336 27.281 23.844 1 98.62 109 LYS A CA 1
ATOM 886 C C . LYS A 1 109 ? 10.125 27.297 22.328 1 98.62 109 LYS A C 1
ATOM 888 O O . LYS A 1 109 ? 10.766 26.531 21.609 1 98.62 109 LYS A O 1
ATOM 893 N N . VAL A 1 110 ? 9.234 28.109 21.922 1 98.75 110 VAL A N 1
ATOM 894 C CA . VAL A 1 110 ? 8.906 28.25 20.516 1 98.75 110 VAL A CA 1
ATOM 895 C C . VAL A 1 110 ? 9.523 29.547 19.969 1 98.75 110 VAL A C 1
ATOM 897 O O . VAL A 1 110 ? 9.109 30.641 20.344 1 98.75 110 VAL A O 1
ATOM 900 N N . PHE A 1 111 ? 10.531 29.391 19.125 1 98.81 111 PHE A N 1
ATOM 901 C CA . PHE A 1 111 ? 11.234 30.547 18.562 1 98.81 111 PHE A CA 1
ATOM 902 C C . PHE A 1 111 ? 10.508 31.062 17.328 1 98.81 111 PHE A C 1
ATOM 904 O O . PHE A 1 111 ? 10.656 30.516 16.234 1 98.81 111 PHE A O 1
ATOM 911 N N . LEU A 1 112 ? 9.82 32.156 17.438 1 98.69 112 LEU A N 1
ATOM 912 C CA . LEU A 1 112 ? 8.859 32.656 16.453 1 98.69 112 LEU A CA 1
ATOM 913 C C . LEU A 1 112 ? 9.578 33.25 15.25 1 98.69 112 LEU A C 1
ATOM 915 O O . LEU A 1 112 ? 8.961 33.469 14.203 1 98.69 112 LEU A O 1
ATOM 919 N N . ASP A 1 113 ? 10.836 33.469 15.312 1 98.12 113 ASP A N 1
ATOM 920 C CA . ASP A 1 113 ? 11.539 34.156 14.234 1 98.12 113 ASP A CA 1
ATOM 921 C C . ASP A 1 113 ? 12.43 33.188 13.453 1 98.12 113 ASP A C 1
ATOM 923 O O . ASP A 1 113 ? 13.156 33.594 12.547 1 98.12 113 ASP A O 1
ATOM 927 N N . VAL A 1 114 ? 12.383 31.891 13.773 1 98.25 114 VAL A N 1
ATOM 928 C CA . VAL A 1 114 ? 13.242 30.906 13.125 1 98.25 114 VAL A CA 1
ATOM 929 C C . VAL A 1 114 ? 12.398 29.75 12.609 1 98.25 114 VAL A C 1
ATOM 931 O O . VAL A 1 114 ? 11.797 29 13.398 1 98.25 114 VAL A O 1
ATOM 934 N N . ALA A 1 115 ? 12.414 29.625 11.273 1 98.25 115 ALA A N 1
ATOM 935 C CA . ALA A 1 115 ? 11.711 28.469 10.711 1 98.25 115 ALA A CA 1
ATOM 936 C C . ALA A 1 115 ? 12.312 27.172 11.211 1 98.25 115 ALA A C 1
ATOM 938 O O . ALA A 1 115 ? 13.516 27.078 11.438 1 98.25 115 ALA A O 1
ATOM 939 N N . ASP A 1 116 ? 11.516 26.109 11.406 1 97.94 116 ASP A N 1
ATOM 940 C CA . ASP A 1 116 ? 11.938 24.844 11.969 1 97.94 116 ASP A CA 1
ATOM 941 C C . ASP A 1 116 ? 12.969 24.156 11.062 1 97.94 116 ASP A C 1
ATOM 943 O O . ASP A 1 116 ? 12.648 23.766 9.945 1 97.94 116 ASP A O 1
ATOM 947 N N . GLU A 1 117 ? 14.102 23.891 11.523 1 96.06 117 GLU A N 1
ATOM 948 C CA . GLU A 1 117 ? 15.211 23.312 10.758 1 96.06 117 GLU A CA 1
ATOM 949 C C . GLU A 1 117 ? 14.953 21.859 10.422 1 96.06 117 GLU A C 1
ATOM 951 O O . GLU A 1 117 ? 15.555 21.312 9.492 1 96.06 117 GLU A O 1
ATOM 956 N N . THR A 1 118 ? 14.047 21.234 11.172 1 91.44 118 THR A N 1
ATOM 957 C CA . THR A 1 118 ? 13.789 19.812 10.984 1 91.44 118 THR A CA 1
ATOM 958 C C . THR A 1 118 ? 13.297 19.531 9.57 1 91.44 118 THR A C 1
ATOM 960 O O . THR A 1 118 ? 13.656 18.516 8.977 1 91.44 118 THR A O 1
ATOM 963 N N . PHE A 1 119 ? 12.516 20.406 8.992 1 95.12 119 PHE A N 1
ATOM 964 C CA . PHE A 1 119 ? 12.047 20.156 7.637 1 95.12 119 PHE A CA 1
ATOM 965 C C . PHE A 1 119 ? 12.727 21.094 6.645 1 95.12 119 PHE A C 1
ATOM 967 O O . PHE A 1 119 ? 12.883 20.75 5.469 1 95.12 119 PHE A O 1
ATOM 974 N N . MET A 1 120 ? 13.273 22.234 7.105 1 97.12 120 MET A N 1
ATOM 975 C CA . MET A 1 120 ? 13.914 23.188 6.211 1 97.12 120 MET A CA 1
ATOM 976 C C . MET A 1 120 ? 15.133 22.578 5.535 1 97.12 120 MET A C 1
ATOM 978 O O . MET A 1 120 ? 15.445 22.906 4.387 1 97.12 120 MET A O 1
ATOM 982 N N . GLN A 1 121 ? 15.75 21.688 6.176 1 94.75 121 GLN A N 1
ATOM 983 C CA . GLN A 1 121 ? 16.953 21.062 5.633 1 94.75 121 GLN A CA 1
ATOM 984 C C . GLN A 1 121 ? 16.641 20.203 4.418 1 94.75 121 GLN A C 1
ATOM 986 O O . GLN A 1 121 ? 17.531 19.859 3.637 1 94.75 121 GLN A O 1
ATOM 991 N N . PHE A 1 122 ? 15.391 19.859 4.203 1 93.88 122 PHE A N 1
ATOM 992 C CA . PHE A 1 122 ? 15.031 18.938 3.137 1 93.88 122 PHE A CA 1
ATOM 993 C C . PHE A 1 122 ? 14.258 19.641 2.035 1 93.88 122 PHE A C 1
ATOM 995 O O . PHE A 1 122 ? 13.852 19.016 1.055 1 93.88 122 PHE A O 1
ATOM 1002 N N . ILE A 1 123 ? 14.07 20.953 2.057 1 96.19 123 ILE A N 1
ATOM 1003 C CA . ILE A 1 123 ? 13.094 21.656 1.229 1 96.19 123 ILE A CA 1
ATOM 1004 C C . ILE A 1 123 ? 13.547 21.641 -0.23 1 96.19 123 ILE A C 1
ATOM 1006 O O . ILE A 1 123 ? 12.742 21.844 -1.14 1 96.19 123 ILE A O 1
ATOM 1010 N N . ALA A 1 124 ? 14.828 21.375 -0.49 1 95.56 124 ALA A N 1
ATOM 1011 C CA . ALA A 1 124 ? 15.328 21.328 -1.86 1 95.56 124 ALA A CA 1
ATOM 1012 C C . ALA A 1 124 ? 14.758 20.125 -2.609 1 95.56 124 ALA A C 1
ATOM 1014 O O . ALA A 1 124 ? 14.672 20.141 -3.84 1 95.56 124 ALA A O 1
ATOM 1015 N N . SER A 1 125 ? 14.336 19.125 -1.888 1 94.06 125 SER A N 1
ATOM 1016 C CA . SER A 1 125 ? 13.859 17.906 -2.504 1 94.06 125 SER A CA 1
ATOM 1017 C C . SER A 1 125 ? 12.344 17.922 -2.666 1 94.06 125 SER A C 1
ATOM 1019 O O . SER A 1 125 ? 11.766 17 -3.25 1 94.06 125 SER A O 1
ATOM 1021 N N . PHE A 1 126 ? 11.688 18.938 -2.168 1 96.69 126 PHE A N 1
ATOM 1022 C CA . PHE A 1 126 ? 10.234 18.969 -2.201 1 96.69 126 PHE A CA 1
ATOM 1023 C C . PHE A 1 126 ? 9.734 19.703 -3.449 1 96.69 126 PHE A C 1
ATOM 1025 O O . PHE A 1 126 ? 10.148 20.828 -3.727 1 96.69 126 PHE A O 1
ATOM 1032 N N . ASP A 1 127 ? 8.883 19.047 -4.211 1 97.25 127 ASP A N 1
ATOM 1033 C CA . ASP A 1 127 ? 8.195 19.734 -5.305 1 97.25 127 ASP A CA 1
ATOM 1034 C C . ASP A 1 127 ? 6.926 20.422 -4.812 1 97.25 127 ASP A C 1
ATOM 1036 O O . ASP A 1 127 ? 6.578 21.5 -5.289 1 97.25 127 ASP A O 1
ATOM 1040 N N . VAL A 1 128 ? 6.227 19.781 -3.891 1 97.69 128 VAL A N 1
ATOM 1041 C CA . VAL A 1 128 ? 5.043 20.312 -3.219 1 97.69 128 VAL A CA 1
ATOM 1042 C C . VAL A 1 128 ? 5.168 20.094 -1.712 1 97.69 128 VAL A C 1
ATOM 1044 O O . VAL A 1 128 ? 5.465 18.984 -1.256 1 97.69 128 VAL A O 1
ATOM 1047 N N . LEU A 1 129 ? 5 21.156 -1.008 1 98.25 129 LEU A N 1
ATOM 1048 C CA . LEU A 1 129 ? 5.062 21.125 0.449 1 98.25 129 LEU A CA 1
ATOM 1049 C C . LEU A 1 129 ? 3.754 21.594 1.064 1 98.25 129 LEU A C 1
ATOM 1051 O O . LEU A 1 129 ? 3.336 22.734 0.831 1 98.25 129 LEU A O 1
ATOM 1055 N N . VAL A 1 130 ? 3.062 20.703 1.786 1 98.38 130 VAL A N 1
ATOM 1056 C CA . VAL A 1 130 ? 1.841 21.062 2.5 1 98.38 130 VAL A CA 1
ATOM 1057 C C . VAL A 1 130 ? 2.16 21.328 3.969 1 98.38 130 VAL A C 1
ATOM 1059 O O . VAL A 1 130 ? 2.723 20.469 4.656 1 98.38 130 VAL A O 1
ATOM 1062 N N . LEU A 1 131 ? 1.837 22.5 4.406 1 98.44 131 LEU A N 1
ATOM 1063 C CA . LEU A 1 131 ? 2.088 22.906 5.781 1 98.44 131 LEU A CA 1
ATOM 1064 C C . LEU A 1 131 ? 0.782 23.062 6.555 1 98.44 131 LEU A C 1
ATOM 1066 O O . LEU A 1 131 ? -0.206 23.562 6.023 1 98.44 131 LEU A O 1
ATOM 1070 N N . SER A 1 132 ? 0.755 22.516 7.707 1 95.94 132 SER A N 1
ATOM 1071 C CA . SER A 1 132 ? -0.385 22.703 8.602 1 95.94 132 SER A CA 1
ATOM 1072 C C . SER A 1 132 ? 0.047 22.688 10.062 1 95.94 132 SER A C 1
ATOM 1074 O O . SER A 1 132 ? 0.93 21.906 10.445 1 95.94 132 SER A O 1
ATOM 1076 N N . SER A 1 133 ? -0.495 23.578 10.836 1 96.12 133 SER A N 1
ATOM 1077 C CA . SER A 1 133 ? -0.219 23.688 12.266 1 96.12 133 SER A CA 1
ATOM 1078 C C . SER A 1 133 ? -1.33 24.438 12.984 1 96.12 133 SER A C 1
ATOM 1080 O O . SER A 1 133 ? -2.381 24.719 12.398 1 96.12 133 SER A O 1
ATOM 1082 N N . GLY A 1 134 ? -1.152 24.609 14.312 1 97.12 134 GLY A N 1
ATOM 1083 C CA . GLY A 1 134 ? -2.064 25.453 15.062 1 97.12 134 GLY A CA 1
ATOM 1084 C C . GLY A 1 134 ? -2.48 24.859 16.391 1 97.12 134 GLY A C 1
ATOM 1085 O O . GLY A 1 134 ? -2.486 25.547 17.406 1 97.12 134 GLY A O 1
ATOM 1086 N N . HIS A 1 135 ? -2.799 23.641 16.422 1 95.06 135 HIS A N 1
ATOM 1087 C CA . HIS A 1 135 ? -3.418 23.047 17.594 1 95.06 135 HIS A CA 1
ATOM 1088 C C . HIS A 1 135 ? -2.436 22.969 18.766 1 95.06 135 HIS A C 1
ATOM 1090 O O . HIS A 1 135 ? -2.84 23 19.922 1 95.06 135 HIS A O 1
ATOM 1096 N N . TRP A 1 136 ? -1.216 22.953 18.531 1 96.38 136 TRP A N 1
ATOM 1097 C CA . TRP A 1 136 ? -0.21 22.844 19.578 1 96.38 136 TRP A CA 1
ATOM 1098 C C . TRP A 1 136 ? 0.032 24.188 20.25 1 96.38 136 TRP A C 1
ATOM 1100 O O . TRP A 1 136 ? 0.658 24.25 21.312 1 96.38 136 TRP A O 1
ATOM 1110 N N . PHE A 1 137 ? -0.462 25.234 19.672 1 97.25 137 PHE A N 1
ATOM 1111 C CA . PHE A 1 137 ? -0.328 26.547 20.297 1 97.25 137 PHE A CA 1
ATOM 1112 C C . PHE A 1 137 ? -1.259 26.672 21.5 1 97.25 137 PHE A C 1
ATOM 1114 O O . PHE A 1 137 ? -1.175 27.656 22.25 1 97.25 137 PHE A O 1
ATOM 1121 N N . ALA A 1 138 ? -2.129 25.688 21.703 1 93.88 138 ALA A N 1
ATOM 1122 C CA . ALA A 1 138 ? -2.961 25.625 22.891 1 93.88 138 ALA A CA 1
ATOM 1123 C C . ALA A 1 138 ? -2.205 25 24.062 1 93.88 138 ALA A C 1
ATOM 1125 O O . ALA A 1 138 ? -2.641 25.078 25.219 1 93.88 138 ALA A O 1
ATOM 1126 N N . LYS A 1 139 ? -1.072 24.469 23.844 1 93.69 139 LYS A N 1
ATOM 1127 C CA . LYS A 1 139 ? -0.325 23.75 24.859 1 93.69 139 LYS A CA 1
ATOM 1128 C C . LYS A 1 139 ? 0.616 24.688 25.625 1 93.69 139 LYS A C 1
ATOM 1130 O O . LYS A 1 139 ? 0.954 25.766 25.125 1 93.69 139 LYS A O 1
ATOM 1135 N N . ARG A 1 140 ? 1.027 24.188 26.75 1 96.5 140 ARG A N 1
ATOM 1136 C CA . ARG A 1 140 ? 1.946 24.938 27.594 1 96.5 140 ARG A CA 1
ATOM 1137 C C . ARG A 1 140 ? 3.262 25.203 26.875 1 96.5 140 ARG A C 1
ATOM 1139 O O . ARG A 1 140 ? 3.938 24.281 26.438 1 96.5 140 ARG A O 1
ATOM 1146 N N . SER A 1 141 ? 3.623 26.531 26.75 1 98.06 141 SER A N 1
ATOM 1147 C CA . SER A 1 141 ? 4.824 26.906 26.016 1 98.06 141 SER A CA 1
ATOM 1148 C C . SER A 1 141 ? 5.203 28.359 26.281 1 98.06 141 SER A C 1
ATOM 1150 O O . SER A 1 141 ? 4.398 29.125 26.812 1 98.06 141 SER A O 1
ATOM 1152 N N . ALA A 1 142 ? 6.449 28.656 26.016 1 98.69 142 ALA A N 1
ATOM 1153 C CA . ALA A 1 142 ? 6.969 30.016 26 1 98.69 142 ALA A CA 1
ATOM 1154 C C . ALA A 1 142 ? 7.305 30.453 24.578 1 98.69 142 ALA A C 1
ATOM 1156 O O . ALA A 1 142 ? 7.781 29.656 23.766 1 98.69 142 ALA A O 1
ATOM 1157 N N . TYR A 1 143 ? 7.074 31.719 24.266 1 98.69 143 TYR A N 1
ATOM 1158 C CA . TYR A 1 143 ? 7.359 32.281 22.938 1 98.69 143 TYR A CA 1
ATOM 1159 C C . TYR A 1 143 ? 8.594 33.156 22.969 1 98.69 143 TYR A C 1
ATOM 1161 O O . TYR A 1 143 ? 8.703 34.031 23.812 1 98.69 143 TYR A O 1
ATOM 1169 N N . ILE A 1 144 ? 9.539 32.844 22.109 1 98.69 144 ILE A N 1
ATOM 1170 C CA . ILE A 1 144 ? 10.812 33.562 22.047 1 98.69 144 ILE A CA 1
ATOM 1171 C C . ILE A 1 144 ? 10.898 34.344 20.734 1 98.69 144 ILE A C 1
ATOM 1173 O O . ILE A 1 144 ? 10.578 33.812 19.656 1 98.69 144 ILE A O 1
ATOM 1177 N N . GLN A 1 145 ? 11.266 35.562 20.766 1 97.81 145 GLN A N 1
ATOM 1178 C CA . GLN A 1 145 ? 11.531 36.406 19.609 1 97.81 145 GLN A CA 1
ATOM 1179 C C . GLN A 1 145 ? 12.781 37.25 19.828 1 97.81 145 GLN A C 1
ATOM 1181 O O . GLN A 1 145 ? 12.93 37.906 20.859 1 97.81 145 GLN A O 1
ATOM 1186 N N . ASN A 1 146 ? 13.688 37.219 18.844 1 96.12 146 ASN A N 1
ATOM 1187 C CA . ASN A 1 146 ? 14.953 37.938 18.938 1 96.12 146 ASN A CA 1
ATOM 1188 C C . ASN A 1 146 ? 15.664 37.625 20.25 1 96.12 146 ASN A C 1
ATOM 1190 O O . ASN A 1 146 ? 16.141 38.562 20.922 1 96.12 146 ASN A O 1
ATOM 1194 N N . GLY A 1 147 ? 15.547 36.344 20.703 1 95.44 147 GLY A N 1
ATOM 1195 C CA . GLY A 1 147 ? 16.281 35.875 21.875 1 95.44 147 GLY A CA 1
ATOM 1196 C C . GLY A 1 147 ? 15.609 36.188 23.188 1 95.44 147 GLY A C 1
ATOM 1197 O O . GLY A 1 147 ? 16.094 35.812 24.25 1 95.44 147 GLY A O 1
ATOM 1198 N N . ASN A 1 148 ? 14.477 36.875 23.172 1 96.81 148 ASN A N 1
ATOM 1199 C CA . ASN A 1 148 ? 13.781 37.281 24.375 1 96.81 148 ASN A CA 1
ATOM 1200 C C . ASN A 1 148 ? 12.461 36.531 24.547 1 96.81 148 ASN A C 1
ATOM 1202 O O . ASN A 1 148 ? 11.773 36.25 23.562 1 96.81 148 ASN A O 1
ATOM 1206 N N . VAL A 1 149 ? 12.102 36.281 25.812 1 98 149 VAL A N 1
ATOM 1207 C CA . VAL A 1 149 ? 10.789 35.719 26.109 1 98 149 VAL A CA 1
ATOM 1208 C C . VAL A 1 149 ? 9.711 36.781 25.969 1 98 149 VAL A C 1
ATOM 1210 O O . VAL A 1 149 ? 9.727 37.781 26.672 1 98 149 VAL A O 1
ATOM 1213 N N . VAL A 1 150 ? 8.773 36.562 25.109 1 98.19 150 VAL A N 1
ATOM 1214 C CA . VAL A 1 150 ? 7.848 37.656 24.797 1 98.19 150 VAL A CA 1
ATOM 1215 C C . VAL A 1 150 ? 6.422 37.25 25.156 1 98.19 150 VAL A C 1
ATOM 1217 O O . VAL A 1 150 ? 5.508 38.062 25.125 1 98.19 150 VAL A O 1
ATOM 1220 N N . GLY A 1 151 ? 6.234 36 25.406 1 98.12 151 GLY A N 1
ATOM 1221 C CA . GLY A 1 151 ? 4.91 35.531 25.75 1 98.12 151 GLY A CA 1
ATOM 1222 C C . GLY A 1 151 ? 4.875 34.031 26.047 1 98.12 151 GLY A C 1
ATOM 1223 O O . GLY A 1 151 ? 5.918 33.375 26.109 1 98.12 151 GLY A O 1
ATOM 1224 N N . GLY A 1 152 ? 3.662 33.562 26.281 1 97.25 152 GLY A N 1
ATOM 1225 C CA . GLY A 1 152 ? 3.494 32.156 26.578 1 97.25 152 GLY A CA 1
ATOM 1226 C C . GLY A 1 152 ? 2.043 31.703 26.594 1 97.25 152 GLY A C 1
ATOM 1227 O O . GLY A 1 152 ? 1.141 32.531 26.375 1 97.25 152 GLY A O 1
ATOM 1228 N N . GLN A 1 153 ? 1.796 30.484 26.656 1 96.81 153 GLN A N 1
ATOM 1229 C CA . GLN A 1 153 ? 0.505 29.812 26.812 1 96.81 153 GLN A CA 1
ATOM 1230 C C . GLN A 1 153 ? 0.502 28.875 28.016 1 96.81 153 GLN A C 1
ATOM 1232 O O . GLN A 1 153 ? 1.4 28.047 28.156 1 96.81 153 GLN A O 1
ATOM 1237 N N . LEU A 1 154 ? -0.478 29.016 28.859 1 94.56 154 LEU A N 1
ATOM 1238 C CA . LEU A 1 154 ? -0.622 28.234 30.078 1 94.56 154 LEU A CA 1
ATOM 1239 C C . LEU A 1 154 ? 0.643 28.312 30.922 1 94.56 154 LEU A C 1
ATOM 1241 O O . LEU A 1 154 ? 1.009 27.344 31.594 1 94.56 154 LEU A O 1
ATOM 1245 N N . TRP A 1 155 ? 1.364 29.281 30.703 1 94.69 155 TRP A N 1
ATOM 1246 C CA . TRP A 1 155 ? 2.582 29.578 31.438 1 94.69 155 TRP A CA 1
ATOM 1247 C C . TRP A 1 155 ? 2.965 31.047 31.297 1 94.69 155 TRP A C 1
ATOM 1249 O O . TRP A 1 155 ? 3.061 31.578 30.188 1 94.69 155 TRP A O 1
ATOM 1259 N N . TRP A 1 156 ? 3.088 31.844 32.406 1 95.44 156 TRP A N 1
ATOM 1260 C CA . TRP A 1 156 ? 3.602 33.188 32.469 1 95.44 156 TRP A CA 1
ATOM 1261 C C . TRP A 1 156 ? 3.797 33.656 33.906 1 95.44 156 TRP A C 1
ATOM 1263 O O . TRP A 1 156 ? 2.826 33.781 34.656 1 95.44 156 TRP A O 1
ATOM 1273 N N . PRO A 1 157 ? 5.023 33.781 34.25 1 93.69 157 PRO A N 1
ATOM 1274 C CA . PRO A 1 157 ? 5.258 34.156 35.625 1 93.69 157 PRO A CA 1
ATOM 1275 C C . PRO A 1 157 ? 4.754 35.562 35.938 1 93.69 157 PRO A C 1
ATOM 1277 O O . PRO A 1 157 ? 4.852 36.469 35.094 1 93.69 157 PRO A O 1
ATOM 1280 N N . GLN A 1 158 ? 4.344 35.781 37.188 1 90.88 158 GLN A N 1
ATOM 1281 C CA . GLN A 1 158 ? 3.803 37.062 37.625 1 90.88 158 GLN A CA 1
ATOM 1282 C C . GLN A 1 158 ? 4.84 38.156 37.5 1 90.88 158 GLN A C 1
ATOM 1284 O O . GLN A 1 158 ? 4.516 39.281 37.125 1 90.88 158 GLN A O 1
ATOM 1289 N N . GLN A 1 159 ? 6.016 37.812 37.781 1 90.88 159 GLN A N 1
ATOM 1290 C CA . GLN A 1 159 ? 7.082 38.812 37.844 1 90.88 159 GLN A CA 1
ATOM 1291 C C . GLN A 1 159 ? 7.461 39.281 36.438 1 90.88 159 GLN A C 1
ATOM 1293 O O . GLN A 1 159 ? 8.148 40.312 36.281 1 90.88 159 GLN A O 1
ATOM 1298 N N . ALA A 1 160 ? 6.957 38.594 35.375 1 92.56 160 ALA A N 1
ATOM 1299 C CA . ALA A 1 160 ? 7.375 38.875 34 1 92.56 160 ALA A CA 1
ATOM 1300 C C .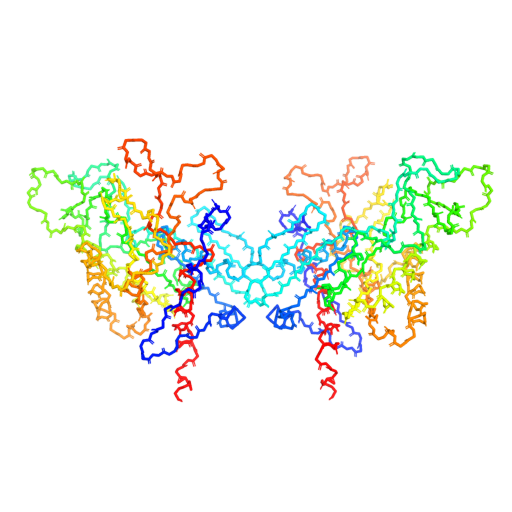 ALA A 1 160 ? 6.543 40 33.406 1 92.56 160 ALA A C 1
ATOM 1302 O O . ALA A 1 160 ? 6.855 40.5 32.312 1 92.56 160 ALA A O 1
ATOM 1303 N N . GLY A 1 161 ? 5.578 40.5 34.156 1 92.69 161 GLY A N 1
ATOM 1304 C CA . GLY A 1 161 ? 4.754 41.562 33.656 1 92.69 161 GLY A CA 1
ATOM 1305 C C . GLY A 1 161 ? 3.773 41.125 32.594 1 92.69 161 GLY A C 1
ATOM 1306 O O . GLY A 1 161 ? 3.295 40 32.594 1 92.69 161 GLY A O 1
ATOM 1307 N N . LYS A 1 162 ? 3.424 42.125 31.719 1 94.81 162 LYS A N 1
ATOM 1308 C CA . LYS A 1 162 ? 2.422 41.844 30.688 1 94.81 162 LYS A CA 1
ATOM 1309 C C . LYS A 1 162 ? 3.043 41.125 29.5 1 94.81 162 LYS A C 1
ATOM 1311 O O . LYS A 1 162 ? 4.145 41.469 29.062 1 94.81 162 LYS A O 1
ATOM 1316 N N . MET A 1 163 ? 2.357 40.125 28.953 1 95.44 163 MET A N 1
ATOM 1317 C CA . MET A 1 163 ? 2.797 39.438 27.75 1 95.44 163 MET A CA 1
ATOM 1318 C C . MET A 1 163 ? 2.77 40.375 26.547 1 95.44 163 MET A C 1
ATOM 1320 O O . MET A 1 163 ? 1.85 41.188 26.406 1 95.44 163 MET A O 1
ATOM 1324 N N . GLN A 1 164 ? 3.707 40.25 25.734 1 96.81 164 GLN A N 1
ATOM 1325 C CA . GLN A 1 164 ? 3.711 41 24.484 1 96.81 164 GLN A CA 1
ATOM 1326 C C . GLN A 1 164 ? 2.881 40.312 23.422 1 96.81 164 GLN A C 1
ATOM 1328 O O . GLN A 1 164 ? 2.336 40.938 22.516 1 96.81 164 GLN A O 1
ATOM 1333 N N . ILE A 1 165 ? 2.83 39.031 23.469 1 97.81 165 ILE A N 1
ATOM 1334 C CA . ILE A 1 165 ? 2.109 38.25 22.469 1 97.81 165 ILE A CA 1
ATOM 1335 C C . ILE A 1 165 ? 1.472 37.031 23.109 1 97.81 165 ILE A C 1
ATOM 1337 O O . ILE A 1 165 ? 2.086 36.375 23.969 1 97.81 165 ILE A O 1
ATOM 1341 N N . ASN A 1 166 ? 0.248 36.75 22.797 1 97.31 166 ASN A N 1
ATOM 1342 C CA . ASN A 1 166 ? -0.412 35.531 23.266 1 97.31 166 ASN A CA 1
ATOM 1343 C C . ASN A 1 166 ? -0.289 34.406 22.266 1 97.31 166 ASN A C 1
ATOM 1345 O O . ASN A 1 166 ? 0.386 34.531 21.234 1 97.31 166 ASN A O 1
ATOM 1349 N N . ASN A 1 167 ? -0.854 33.281 22.578 1 97.62 167 ASN A N 1
ATOM 1350 C CA . ASN A 1 167 ? -0.678 32.094 21.75 1 97.62 167 ASN A CA 1
ATOM 1351 C C . ASN A 1 167 ? -1.26 32.281 20.359 1 97.62 167 ASN A C 1
ATOM 1353 O O . ASN A 1 167 ? -0.698 31.797 19.359 1 97.62 167 ASN A O 1
ATOM 1357 N N . VAL A 1 168 ? -2.387 32.969 20.203 1 97.81 168 VAL A N 1
ATOM 1358 C CA . VAL A 1 168 ? -3.021 33.188 18.906 1 97.81 168 VAL A CA 1
ATOM 1359 C C . VAL A 1 168 ? -2.127 34.094 18.047 1 97.81 168 VAL A C 1
ATOM 1361 O O . VAL A 1 168 ? -1.904 33.781 16.875 1 97.81 168 VAL A O 1
ATOM 1364 N N . GLY A 1 169 ? -1.665 35.156 18.656 1 98.31 169 GLY A N 1
ATOM 1365 C CA . GLY A 1 169 ? -0.715 36 17.969 1 98.31 169 GLY A CA 1
ATOM 1366 C C . GLY A 1 169 ? 0.548 35.281 17.547 1 98.31 169 GLY A C 1
ATOM 1367 O O . GLY A 1 169 ? 1.05 35.469 16.438 1 98.31 169 GLY A O 1
ATOM 1368 N N . ALA A 1 170 ? 1.084 34.5 18.469 1 98.69 170 ALA A N 1
ATOM 1369 C CA . ALA A 1 170 ? 2.285 33.719 18.203 1 98.69 170 ALA A CA 1
ATOM 1370 C C . ALA A 1 170 ? 2.078 32.781 17 1 98.69 170 ALA A C 1
ATOM 1372 O O . ALA A 1 170 ? 2.984 32.594 16.188 1 98.69 170 ALA A O 1
ATOM 1373 N N . PHE A 1 171 ? 0.92 32.219 16.922 1 98.62 171 PHE A N 1
ATOM 1374 C CA . PHE A 1 171 ? 0.571 31.344 15.805 1 98.62 171 PHE A CA 1
ATOM 1375 C C . PHE A 1 171 ? 0.672 32.094 14.484 1 98.62 171 PHE A C 1
ATOM 1377 O O . PHE A 1 171 ? 1.291 31.625 13.531 1 98.62 171 PHE A O 1
ATOM 1384 N N . GLY A 1 172 ? 0.089 33.25 14.406 1 98.62 172 GLY A N 1
ATOM 1385 C CA . GLY A 1 172 ? 0.187 34.094 13.211 1 98.62 172 GLY A CA 1
ATOM 1386 C C . GLY A 1 172 ? 1.618 34.375 12.797 1 98.62 172 GLY A C 1
ATOM 1387 O O . GLY A 1 172 ? 1.971 34.25 11.625 1 98.62 172 GLY A O 1
ATOM 1388 N N . VAL A 1 173 ? 2.428 34.719 13.75 1 98.75 173 VAL A N 1
ATOM 1389 C CA . VAL A 1 173 ? 3.824 35.062 13.492 1 98.75 173 VAL A CA 1
ATOM 1390 C C . VAL A 1 173 ? 4.57 33.812 12.992 1 98.75 173 VAL A C 1
ATOM 1392 O O . VAL A 1 173 ? 5.402 33.906 12.086 1 98.75 173 VAL A O 1
ATOM 1395 N N . SER A 1 174 ? 4.324 32.688 13.641 1 98.81 174 SER A N 1
ATOM 1396 C CA . SER A 1 174 ? 4.977 31.453 13.219 1 98.81 174 SER A CA 1
ATOM 1397 C C . SER A 1 174 ? 4.703 31.156 11.75 1 98.81 174 SER A C 1
ATOM 1399 O O . SER A 1 174 ? 5.598 30.719 11.023 1 98.81 174 SER A O 1
ATOM 1401 N N . VAL A 1 175 ? 3.461 31.344 11.305 1 98.75 175 VAL A N 1
ATOM 1402 C CA . VAL A 1 175 ? 3.068 31.109 9.922 1 98.75 175 VAL A CA 1
ATOM 1403 C C . VAL A 1 175 ? 3.82 32.062 9 1 98.75 175 VAL A C 1
ATOM 1405 O O . VAL A 1 175 ? 4.402 31.656 7.996 1 98.75 175 VAL A O 1
ATOM 1408 N N . GLU A 1 176 ? 3.789 33.344 9.367 1 98.75 176 GLU A N 1
ATOM 1409 C CA . GLU A 1 176 ? 4.496 34.375 8.594 1 98.75 176 GLU A CA 1
ATOM 1410 C C . GLU A 1 176 ? 5.973 34 8.445 1 98.75 176 GLU A C 1
ATOM 1412 O O . GLU A 1 176 ? 6.516 34.062 7.336 1 98.75 176 GLU A O 1
ATOM 1417 N N . THR A 1 177 ? 6.617 33.688 9.523 1 98.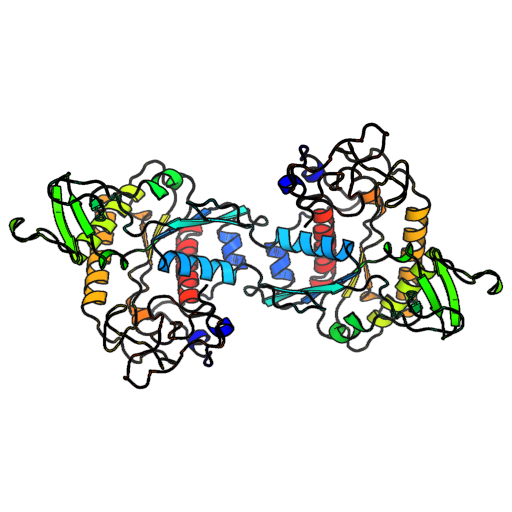75 177 THR A N 1
ATOM 1418 C CA . THR A 1 177 ? 8.047 33.406 9.562 1 98.75 177 THR A CA 1
ATOM 1419 C C . THR A 1 177 ? 8.367 32.188 8.688 1 98.75 177 THR A C 1
ATOM 1421 O O . THR A 1 177 ? 9.258 32.25 7.844 1 98.75 177 THR A O 1
ATOM 1424 N N . CYS A 1 178 ? 7.703 31.141 8.922 1 98.69 178 CYS A N 1
ATOM 1425 C CA . CYS A 1 178 ? 7.961 29.875 8.219 1 98.69 178 CYS A CA 1
ATOM 1426 C C . CYS A 1 178 ? 7.773 30.047 6.715 1 98.69 178 CYS A C 1
ATOM 1428 O O . CYS A 1 178 ? 8.664 29.703 5.934 1 98.69 178 CYS A O 1
ATOM 1430 N N . LEU A 1 179 ? 6.652 30.609 6.285 1 98.75 179 LEU A N 1
ATOM 1431 C CA . LEU A 1 179 ? 6.328 30.734 4.867 1 98.75 179 LEU A CA 1
ATOM 1432 C C . LEU A 1 179 ? 7.277 31.703 4.176 1 98.75 179 LEU A C 1
ATOM 1434 O O . LEU A 1 179 ? 7.672 31.484 3.029 1 98.75 179 LEU A O 1
ATOM 1438 N N . THR A 1 180 ? 7.633 32.812 4.855 1 98.62 180 THR A N 1
ATOM 1439 C CA . THR A 1 180 ? 8.594 33.75 4.289 1 98.62 180 THR A CA 1
ATOM 1440 C C 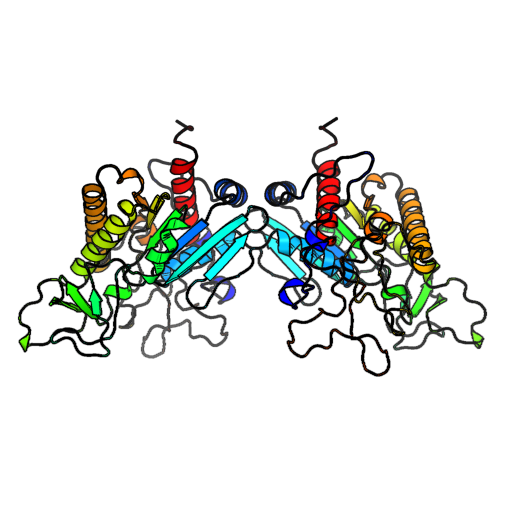. THR A 1 180 ? 9.945 33.094 4.066 1 98.62 180 THR A C 1
ATOM 1442 O O . THR A 1 180 ? 10.547 33.219 2.998 1 98.62 180 THR A O 1
ATOM 1445 N N . ALA A 1 181 ? 10.352 32.375 5.086 1 98.38 181 ALA A N 1
ATOM 1446 C CA . ALA A 1 181 ? 11.633 31.672 4.992 1 98.38 181 ALA A CA 1
ATOM 1447 C C . ALA A 1 181 ? 11.617 30.672 3.84 1 98.38 181 ALA A C 1
ATOM 1449 O O . ALA A 1 181 ? 12.609 30.531 3.111 1 98.38 181 ALA A O 1
ATOM 1450 N N . LEU A 1 182 ? 10.547 29.953 3.682 1 97.81 182 LEU A N 1
ATOM 1451 C CA . LEU A 1 182 ? 10.414 28.938 2.635 1 97.81 182 LEU A CA 1
ATOM 1452 C C . LEU A 1 182 ? 10.422 29.594 1.254 1 97.81 182 LEU A C 1
ATOM 1454 O O . LEU A 1 182 ? 11.211 29.203 0.388 1 97.81 182 LEU A O 1
ATOM 1458 N N . ALA A 1 183 ? 9.578 30.594 1.062 1 97.75 183 ALA A N 1
ATOM 1459 C CA . ALA A 1 183 ? 9.375 31.203 -0.248 1 97.75 183 ALA A CA 1
ATOM 1460 C C . ALA A 1 183 ? 10.641 31.891 -0.738 1 97.75 183 ALA A C 1
ATOM 1462 O O . ALA A 1 183 ? 10.922 31.906 -1.938 1 97.75 183 ALA A O 1
ATOM 1463 N N . THR A 1 184 ? 11.438 32.375 0.156 1 97.69 184 THR A N 1
ATOM 1464 C CA . THR A 1 184 ? 12.602 33.156 -0.231 1 97.69 184 THR A CA 1
ATOM 1465 C C . THR A 1 184 ? 13.867 32.312 -0.208 1 97.69 184 THR A C 1
ATOM 1467 O O . THR A 1 184 ? 14.945 32.781 -0.556 1 97.69 184 THR A O 1
ATOM 1470 N N . HIS A 1 185 ? 13.773 31.109 0.247 1 97.44 185 HIS A N 1
ATOM 1471 C CA . HIS A 1 185 ? 14.938 30.25 0.289 1 97.44 185 HIS A CA 1
ATOM 1472 C C . HIS A 1 185 ? 15.438 29.922 -1.116 1 97.44 185 HIS A C 1
ATOM 1474 O O . HIS A 1 185 ? 14.664 29.5 -1.974 1 97.44 185 HIS A O 1
ATOM 1480 N N . PRO A 1 186 ? 16.656 30.016 -1.354 1 96.25 186 PRO A N 1
ATOM 1481 C CA . PRO A 1 186 ? 17.172 29.844 -2.713 1 96.25 186 PRO A CA 1
ATOM 1482 C C . PRO A 1 186 ? 17.047 28.422 -3.229 1 96.25 186 PRO A C 1
ATOM 1484 O O . PRO A 1 186 ? 16.938 28.203 -4.438 1 96.25 186 PRO A O 1
ATOM 1487 N N . ASN A 1 187 ? 17.016 27.5 -2.346 1 96.06 187 ASN A N 1
ATOM 1488 C CA . ASN A 1 187 ? 17.016 26.094 -2.768 1 96.06 187 ASN A CA 1
ATOM 1489 C C . ASN A 1 187 ? 15.594 25.562 -2.871 1 96.06 187 ASN A C 1
ATOM 1491 O O . ASN A 1 187 ? 15.391 24.406 -3.264 1 96.06 187 ASN A O 1
ATOM 1495 N N . PHE A 1 188 ? 14.594 26.25 -2.514 1 97.19 188 PHE A N 1
ATOM 1496 C CA . PHE A 1 188 ? 13.211 25.812 -2.623 1 97.19 188 PHE A CA 1
ATOM 1497 C C . PHE A 1 188 ? 12.602 26.234 -3.951 1 97.19 188 PHE A C 1
ATOM 1499 O O . PHE A 1 188 ? 12.352 27.422 -4.164 1 97.19 188 PHE A O 1
ATOM 1506 N N . THR A 1 189 ? 12.344 25.281 -4.805 1 95.19 189 THR A N 1
ATOM 1507 C CA . THR A 1 189 ? 11.859 25.594 -6.145 1 95.19 189 THR A CA 1
ATOM 1508 C C . THR A 1 189 ? 10.43 25.094 -6.336 1 95.19 189 THR A C 1
ATOM 1510 O O . THR A 1 189 ? 9.852 25.25 -7.414 1 95.19 189 THR A O 1
ATOM 1513 N N . GLY A 1 190 ? 9.914 24.422 -5.316 1 96 190 GLY A N 1
ATOM 1514 C CA . GLY A 1 190 ? 8.562 23.906 -5.398 1 96 190 GLY A CA 1
ATOM 1515 C C . GLY A 1 190 ? 7.508 24.906 -4.957 1 96 190 GLY A C 1
ATOM 1516 O O . GLY A 1 190 ? 7.746 26.109 -4.961 1 96 190 GLY A O 1
ATOM 1517 N N . ILE A 1 191 ? 6.363 24.438 -4.652 1 97.31 191 ILE A N 1
ATOM 1518 C CA . ILE A 1 191 ? 5.305 25.281 -4.113 1 97.31 191 ILE A CA 1
ATOM 1519 C C . ILE A 1 191 ? 4.988 24.859 -2.678 1 97.31 191 ILE A C 1
ATOM 1521 O O . ILE A 1 191 ? 5.16 23.688 -2.312 1 97.31 191 ILE A O 1
ATOM 1525 N N . ALA A 1 192 ? 4.566 25.812 -1.926 1 98.31 192 ALA A N 1
ATOM 1526 C CA . ALA A 1 192 ? 4.145 25.609 -0.542 1 98.31 192 ALA A CA 1
ATOM 1527 C C . ALA A 1 192 ? 2.65 25.875 -0.377 1 98.31 192 ALA A C 1
ATOM 1529 O O . ALA A 1 192 ? 2.168 26.969 -0.691 1 98.31 192 ALA A O 1
ATOM 1530 N N . VAL A 1 193 ? 1.963 24.875 0.029 1 98.31 193 VAL A N 1
ATOM 1531 C CA . VAL A 1 193 ? 0.523 24.969 0.246 1 98.31 193 VAL A CA 1
ATOM 1532 C C . VAL A 1 193 ? 0.229 25.031 1.743 1 98.31 193 VAL A C 1
ATOM 1534 O O . VAL A 1 193 ? 0.491 24.078 2.475 1 98.31 193 VAL A O 1
ATOM 1537 N N . LEU A 1 194 ? -0.285 26.141 2.188 1 98.75 194 LEU A N 1
ATOM 1538 C CA . LEU A 1 194 ? -0.737 26.25 3.57 1 98.75 194 LEU A CA 1
ATOM 1539 C C . LEU A 1 194 ? -2.18 25.781 3.709 1 98.75 194 LEU A C 1
ATOM 1541 O O . LEU A 1 194 ? -3.092 26.359 3.123 1 98.75 194 LEU A O 1
ATOM 1545 N N . ARG A 1 195 ? -2.367 24.672 4.379 1 98.25 195 ARG A N 1
ATOM 1546 C CA . ARG A 1 195 ? -3.719 24.266 4.742 1 98.25 195 ARG A CA 1
ATOM 1547 C C . ARG A 1 195 ? -4.18 24.953 6.023 1 98.25 195 ARG A C 1
ATOM 1549 O O . ARG A 1 195 ? -3.537 24.828 7.066 1 98.25 195 ARG A O 1
ATOM 1556 N N . THR A 1 196 ? -5.273 25.578 5.98 1 98.38 196 THR A N 1
ATOM 1557 C CA . THR A 1 196 ? -5.688 26.422 7.098 1 98.38 196 THR A CA 1
ATOM 1558 C C . THR A 1 196 ? -6.133 25.578 8.281 1 98.38 196 THR A C 1
ATOM 1560 O O . THR A 1 196 ? -6.242 24.359 8.172 1 98.38 196 THR A O 1
ATOM 1563 N N . TYR A 1 197 ? -6.367 26.266 9.367 1 98.06 197 TYR A N 1
ATOM 1564 C CA . TYR A 1 197 ? -6.652 25.672 10.68 1 98.06 197 TYR A CA 1
ATOM 1565 C C . TYR A 1 197 ? -7.824 24.703 10.602 1 98.06 197 TYR A C 1
ATOM 1567 O O . TYR A 1 197 ? -8.891 25.062 10.086 1 98.06 197 TYR A O 1
ATOM 1575 N N . SER A 1 198 ? -7.582 23.484 11.016 1 97 198 SER A N 1
ATOM 1576 C CA . SER A 1 198 ? -8.641 22.469 11.023 1 97 198 SER A CA 1
ATOM 1577 C C . SER A 1 198 ? -9.562 22.641 12.227 1 97 198 SER A C 1
ATOM 1579 O O . SER A 1 198 ? -9.102 22.641 13.375 1 97 198 SER A O 1
ATOM 1581 N N . PRO A 1 199 ? -10.828 22.781 11.984 1 95.88 199 PRO A N 1
ATOM 1582 C CA . PRO A 1 199 ? -11.742 22.938 13.117 1 95.88 199 PRO A CA 1
ATOM 1583 C C . PRO A 1 199 ? -11.945 21.641 13.891 1 95.88 199 PRO A C 1
ATOM 1585 O O . PRO A 1 199 ? -11.93 20.547 13.305 1 95.88 199 PRO A O 1
ATOM 1588 N N . ASP A 1 200 ? -12.078 21.734 15.188 1 94.12 200 ASP A N 1
ATOM 1589 C CA . ASP A 1 200 ? -12.555 20.641 16.031 1 94.12 200 ASP A CA 1
ATOM 1590 C C . ASP A 1 200 ? -14.016 20.828 16.422 1 94.12 200 ASP A C 1
ATOM 1592 O O . ASP A 1 200 ? -14.594 21.891 16.156 1 94.12 200 ASP A O 1
ATOM 1596 N N . HIS A 1 201 ? -14.625 19.797 16.984 1 94.62 201 HIS A N 1
ATOM 1597 C CA . HIS A 1 201 ? -16.047 19.891 17.281 1 94.62 201 HIS A CA 1
ATOM 1598 C C . HIS A 1 201 ? -16.359 19.391 18.688 1 94.62 201 HIS A C 1
ATOM 1600 O O . HIS A 1 201 ? -17.328 18.656 18.891 1 94.62 201 HIS A O 1
ATOM 1606 N N . TYR A 1 202 ? -15.422 19.781 19.562 1 90.94 202 TYR A N 1
ATOM 1607 C CA . TYR A 1 202 ? -15.719 19.516 20.953 1 90.94 202 TYR A CA 1
ATOM 1608 C C . TYR A 1 202 ? -16.844 20.406 21.453 1 90.94 202 TYR A C 1
ATOM 1610 O O . TYR A 1 202 ? -16.812 21.625 21.281 1 90.94 202 TYR A O 1
ATOM 1618 N N . GLU A 1 203 ? -17.828 19.828 22.094 1 89.06 203 GLU A N 1
ATOM 1619 C CA . GLU A 1 203 ? -18.938 20.547 22.703 1 89.06 203 GLU A CA 1
ATOM 1620 C C . GLU A 1 203 ? -19.016 20.281 24.203 1 89.06 203 GLU A C 1
ATOM 1622 O O . GLU A 1 203 ? -18.75 19.172 24.656 1 89.06 203 GLU A O 1
ATOM 1627 N N . GLY A 1 204 ? -19.469 21.281 24.984 1 84.31 204 GLY A N 1
ATOM 1628 C CA . GLY A 1 204 ? -19.594 21.141 26.422 1 84.31 204 GLY A CA 1
ATOM 1629 C C . GLY A 1 204 ? -18.25 21.219 27.141 1 84.31 204 GLY A C 1
ATOM 1630 O O . GLY A 1 204 ? -18.172 20.953 28.359 1 84.31 204 GLY A O 1
ATOM 1631 N N . GLY A 1 205 ? -17.203 21.578 26.469 1 84.12 205 GLY A N 1
ATOM 1632 C CA . GLY A 1 205 ? -15.836 21.703 26.938 1 84.12 205 GLY A CA 1
ATOM 1633 C C . GLY A 1 205 ? -14.805 21.562 25.844 1 84.12 205 GLY A C 1
ATOM 1634 O O . GLY A 1 205 ? -15.156 21.312 24.688 1 84.12 205 GLY A O 1
ATOM 1635 N N . ALA A 1 206 ? -13.594 21.844 26.203 1 82.56 206 ALA A N 1
ATOM 1636 C CA . ALA A 1 206 ? -12.484 21.656 25.266 1 82.56 206 ALA A CA 1
ATOM 1637 C C . ALA A 1 206 ? -12.008 20.203 25.266 1 82.56 206 ALA A C 1
ATOM 1639 O O . ALA A 1 206 ? -12.617 19.344 25.922 1 82.56 206 ALA A O 1
ATOM 1640 N N . TRP A 1 207 ? -11.078 19.859 24.469 1 78.38 207 TRP A N 1
ATOM 1641 C CA . TRP A 1 207 ? -10.531 18.516 24.312 1 78.38 207 TRP A CA 1
ATOM 1642 C C . TRP A 1 207 ? -10.07 17.953 25.656 1 78.38 207 TRP A C 1
ATOM 1644 O O . TRP A 1 207 ? -10.141 16.75 25.891 1 78.38 207 TRP A O 1
ATOM 1654 N N . ASN A 1 208 ? -9.648 18.906 26.562 1 77.25 208 ASN A N 1
ATOM 1655 C CA . ASN A 1 208 ? -9.078 18.469 27.828 1 77.25 208 ASN A CA 1
ATOM 1656 C C . ASN A 1 208 ? -10.008 18.766 29 1 77.25 208 ASN A C 1
ATOM 1658 O O . ASN A 1 208 ? -9.656 18.547 30.156 1 77.25 208 ASN A O 1
ATOM 1662 N N . THR A 1 209 ? -11.18 19.297 28.719 1 81.44 209 THR A N 1
ATOM 1663 C CA . THR A 1 209 ? -12.078 19.672 29.797 1 81.44 209 THR A CA 1
ATOM 1664 C C . THR A 1 209 ? -13.453 19.047 29.609 1 81.44 209 THR A C 1
ATOM 1666 O O . THR A 1 209 ? -14.477 19.672 29.922 1 81.44 209 THR A O 1
ATOM 1669 N N . GLY A 1 210 ? -13.438 17.859 28.922 1 79.56 210 GLY A N 1
ATOM 1670 C CA . GLY A 1 210 ? -14.656 17.078 28.859 1 79.56 210 GLY A CA 1
ATOM 1671 C C . GLY A 1 210 ? -15.484 17.328 27.609 1 79.56 210 GLY A C 1
ATOM 1672 O O . GLY A 1 210 ? -16.641 16.922 27.531 1 79.56 210 GLY A O 1
ATOM 1673 N N . GLY A 1 211 ? -14.984 18.047 26.656 1 87.81 211 GLY A N 1
ATOM 1674 C CA . GLY A 1 211 ? -15.68 18.234 25.391 1 87.81 211 GLY A CA 1
ATOM 1675 C C . GLY A 1 211 ? -15.977 16.938 24.672 1 87.81 211 GLY A C 1
ATOM 1676 O O . GLY A 1 211 ? -15.242 15.953 24.812 1 87.81 211 GLY A O 1
ATOM 1677 N N . SER A 1 212 ? -17.141 17.031 23.891 1 89.5 212 SER A N 1
ATOM 1678 C CA . SER A 1 212 ? -17.562 15.805 23.234 1 89.5 212 SER A CA 1
ATOM 1679 C C . SER A 1 212 ? -18.188 16.094 21.875 1 89.5 212 SER A C 1
ATOM 1681 O O . SER A 1 212 ? -18.766 17.172 21.672 1 89.5 212 SER A O 1
ATOM 1683 N N . CYS A 1 213 ? -17.984 15.188 20.984 1 90.88 213 CYS A N 1
ATOM 1684 C CA . CYS A 1 213 ? -18.703 15.234 19.719 1 90.88 213 CYS A CA 1
ATOM 1685 C C . CYS A 1 213 ? -19.531 13.969 19.516 1 90.88 213 CYS A C 1
ATOM 1687 O O . CYS A 1 213 ? -19.859 13.609 18.375 1 90.88 213 CYS A O 1
ATOM 1689 N N . THR A 1 214 ? -19.781 13.328 20.578 1 84.56 214 THR A N 1
ATOM 1690 C CA . THR A 1 214 ? -20.578 12.109 20.547 1 84.56 214 THR A CA 1
ATOM 1691 C C . THR A 1 214 ? -21.969 12.383 19.953 1 84.56 214 THR A C 1
ATOM 1693 O O . THR A 1 214 ? -22.594 13.383 20.297 1 84.56 214 THR A O 1
ATOM 1696 N N . GLY A 1 215 ? -22.375 11.5 19.078 1 85.5 215 GLY A N 1
ATOM 1697 C CA . GLY A 1 215 ? -23.719 11.57 18.531 1 85.5 215 GLY A CA 1
ATOM 1698 C C . GLY A 1 215 ? -23.812 12.445 17.297 1 85.5 215 GLY A C 1
ATOM 1699 O O . GLY A 1 215 ? -24.891 12.594 16.719 1 85.5 215 GLY A O 1
ATOM 1700 N N . LYS A 1 216 ? -22.75 13.078 16.891 1 90.62 216 LYS A N 1
ATOM 1701 C CA . LYS A 1 216 ? -22.75 13.883 15.672 1 90.62 216 LYS A CA 1
ATOM 1702 C C . LYS A 1 216 ? -22.625 13.008 14.43 1 90.62 216 LYS A C 1
ATOM 1704 O O . LYS A 1 216 ? -21.531 12.562 14.086 1 90.62 216 LYS A O 1
ATOM 1709 N N . VAL A 1 217 ? -23.703 12.781 13.727 1 91.38 217 VAL A N 1
ATOM 1710 C CA . VAL A 1 217 ? -23.688 11.805 12.641 1 91.38 217 VAL A CA 1
ATOM 1711 C C . VAL A 1 217 ? -24.062 12.484 11.328 1 91.38 217 VAL A C 1
ATOM 1713 O O . VAL A 1 217 ? -24.172 11.828 10.289 1 91.38 217 VAL A O 1
ATOM 1716 N N . LYS A 1 218 ? -24.297 13.812 11.359 1 91.5 218 LYS A N 1
ATOM 1717 C CA . LYS A 1 218 ? -24.609 14.594 10.164 1 91.5 218 LYS A CA 1
ATOM 1718 C C . LYS A 1 218 ? -23.859 15.93 10.172 1 91.5 218 LYS A C 1
ATOM 1720 O O . LYS A 1 218 ? -23.516 16.438 11.242 1 91.5 218 LYS A O 1
ATOM 1725 N N . PRO A 1 219 ? -23.609 16.469 8.977 1 91.38 219 PRO A N 1
ATOM 1726 C CA . PRO A 1 219 ? -23.078 17.828 8.945 1 91.38 219 PRO A CA 1
ATOM 1727 C C . PRO A 1 219 ? -23.984 18.844 9.625 1 91.38 219 PRO A C 1
ATOM 1729 O O . PRO A 1 219 ? -25.203 18.609 9.719 1 91.38 219 PRO A O 1
ATOM 1732 N N . LEU A 1 220 ? -23.422 19.891 10.094 1 91.69 220 LEU A N 1
ATOM 1733 C CA . LEU A 1 220 ? -24.203 20.984 10.664 1 91.69 220 LEU A CA 1
ATOM 1734 C C . LEU A 1 220 ? -24.891 21.781 9.57 1 91.69 220 LEU A C 1
ATOM 1736 O O . LEU A 1 220 ? -24.375 21.891 8.453 1 91.69 220 LEU A O 1
ATOM 1740 N N . ASP A 1 221 ? -26 22.312 9.938 1 89.56 221 ASP A N 1
ATOM 1741 C CA . ASP A 1 221 ? -26.75 23.141 8.992 1 89.56 221 ASP A CA 1
ATOM 1742 C C . ASP A 1 221 ? -26.109 24.516 8.82 1 89.56 221 ASP A C 1
ATOM 1744 O O . ASP A 1 221 ? -26.234 25.141 7.762 1 89.56 221 ASP A O 1
ATOM 1748 N N . ALA A 1 222 ? -25.562 24.938 9.875 1 89.38 222 ALA A N 1
ATOM 1749 C CA . ALA A 1 222 ? -24.844 26.203 9.867 1 89.38 222 ALA A CA 1
ATOM 1750 C C . ALA A 1 222 ? -23.594 26.141 10.734 1 89.38 222 ALA A C 1
ATOM 1752 O O . ALA A 1 222 ? -23.516 25.328 11.672 1 89.38 222 ALA A O 1
ATOM 1753 N N . VAL A 1 223 ? -22.672 26.938 10.32 1 86.94 223 VAL A N 1
ATOM 1754 C CA . VAL A 1 223 ? -21.422 26.969 11.086 1 86.94 223 VAL A CA 1
ATOM 1755 C C . VAL A 1 223 ? -21.703 27.469 12.5 1 86.94 223 VAL A C 1
ATOM 1757 O O . VAL A 1 223 ? -22.312 28.531 12.688 1 86.94 223 VAL A O 1
ATOM 1760 N N . VAL A 1 224 ? -21.328 26.641 13.414 1 83.88 224 VAL A N 1
ATOM 1761 C CA . VAL A 1 224 ? -21.328 27.094 14.805 1 83.88 224 VAL A CA 1
ATOM 1762 C C . VAL A 1 224 ? -20.031 27.844 15.109 1 83.88 224 VAL A C 1
ATOM 1764 O O . VAL A 1 224 ? -18.953 27.234 15.125 1 83.88 224 VAL A O 1
ATOM 1767 N N . ARG A 1 225 ? -20.172 29.141 15.312 1 85.38 225 ARG A N 1
ATOM 1768 C CA . ARG A 1 225 ? -19 29.984 15.5 1 85.38 225 ARG A CA 1
ATOM 1769 C C . ARG A 1 225 ? -18.281 29.641 16.797 1 85.38 225 ARG A C 1
ATOM 1771 O O . ARG A 1 225 ? -18.906 29.438 17.828 1 85.38 225 ARG A O 1
ATOM 1778 N N . ASN A 1 226 ? -17.047 29.359 16.703 1 87.44 226 ASN A N 1
ATOM 1779 C CA . ASN A 1 226 ? -16.094 29.172 17.797 1 87.44 226 ASN A CA 1
ATOM 1780 C C . ASN A 1 226 ? -15.031 30.266 17.797 1 87.44 226 ASN A C 1
ATOM 1782 O O . ASN A 1 226 ? -14.219 30.359 16.875 1 87.44 226 ASN A O 1
ATOM 1786 N N . GLY A 1 227 ? -15.109 31.141 18.844 1 90.88 227 GLY A N 1
ATOM 1787 C CA . GLY A 1 227 ? -14.227 32.281 18.906 1 90.88 227 GLY A CA 1
ATOM 1788 C C . GLY A 1 227 ? -12.766 31.922 18.75 1 90.88 227 GLY A C 1
ATOM 1789 O O . GLY A 1 227 ? -12 32.656 18.109 1 90.88 227 GLY A O 1
ATOM 1790 N N . TYR A 1 228 ? -12.367 30.875 19.375 1 92.69 228 TYR A N 1
ATOM 1791 C CA . TYR A 1 228 ? -10.969 30.469 19.297 1 92.69 228 TYR A CA 1
ATOM 1792 C C . TYR A 1 228 ? -10.609 30.031 17.875 1 92.69 228 TYR A C 1
ATOM 1794 O O . TYR A 1 228 ? -9.602 30.484 17.328 1 92.69 228 TYR A O 1
ATOM 1802 N N . THR A 1 229 ? -11.43 29.156 17.25 1 94.19 229 THR A N 1
ATOM 1803 C CA . THR A 1 229 ? -11.203 28.703 15.883 1 94.19 229 THR A CA 1
ATOM 1804 C C . THR A 1 229 ? -11.141 29.891 14.93 1 94.19 229 THR A C 1
ATOM 1806 O O . THR A 1 229 ? -10.266 29.969 14.07 1 94.19 229 THR A O 1
ATOM 1809 N N . ASP A 1 230 ? -12.047 30.828 15.133 1 95.94 230 ASP A N 1
ATOM 1810 C CA . ASP A 1 230 ? -12.094 32 14.281 1 95.94 230 ASP A CA 1
ATOM 1811 C C . ASP A 1 230 ? -10.82 32.844 14.43 1 95.94 230 ASP A C 1
ATOM 1813 O O . ASP A 1 230 ? -10.266 33.344 13.445 1 95.94 230 ASP A O 1
ATOM 1817 N N . ALA A 1 231 ? -10.391 33.031 15.648 1 97.06 231 ALA A N 1
ATOM 1818 C CA . ALA A 1 231 ? -9.188 33.812 15.906 1 97.06 231 ALA A CA 1
ATOM 1819 C C . ALA A 1 231 ? -7.957 33.125 15.297 1 97.06 231 ALA A C 1
ATOM 1821 O O . ALA A 1 231 ? -7.121 33.812 14.688 1 97.06 231 ALA A O 1
ATOM 1822 N N . MET A 1 232 ? -7.852 31.844 15.492 1 97.62 232 MET A N 1
ATOM 1823 C CA . MET A 1 232 ? -6.73 31.094 14.93 1 97.62 232 MET A CA 1
ATOM 1824 C C . MET A 1 232 ? -6.707 31.219 13.406 1 97.62 232 MET A C 1
ATOM 1826 O O . MET A 1 232 ? -5.66 31.484 12.82 1 97.62 232 MET A O 1
ATOM 1830 N N . TYR A 1 233 ? -7.852 31.016 12.805 1 97.75 233 TYR A N 1
ATOM 1831 C CA . TYR A 1 233 ? -7.98 31.141 11.359 1 97.75 233 TYR A CA 1
ATOM 1832 C C . TYR A 1 233 ? -7.57 32.531 10.883 1 97.75 233 TYR A C 1
ATOM 1834 O O . TYR A 1 233 ? -6.793 32.656 9.93 1 97.75 233 TYR A O 1
ATOM 1842 N N . GLU A 1 234 ? -8.102 33.531 11.516 1 98.12 234 GLU A N 1
ATOM 1843 C CA . GLU A 1 234 ? -7.836 34.906 11.125 1 98.12 234 GLU A CA 1
ATOM 1844 C C . GLU A 1 234 ? -6.344 35.219 11.195 1 98.12 234 GLU A C 1
ATOM 1846 O O . GLU A 1 234 ? -5.789 35.844 10.281 1 98.12 234 GLU A O 1
ATOM 1851 N N . LYS A 1 235 ? -5.719 34.844 12.266 1 98.44 235 LYS A N 1
ATOM 1852 C CA . LYS A 1 235 ? -4.297 35.125 12.438 1 98.44 235 LYS A CA 1
ATOM 1853 C C . LYS A 1 235 ? -3.455 34.312 11.453 1 98.44 235 LYS A C 1
ATOM 1855 O O . LYS A 1 235 ? -2.42 34.781 10.984 1 98.44 235 LYS A O 1
ATOM 1860 N N . GLN A 1 236 ? -3.861 33.094 11.234 1 98.62 236 GLN A N 1
ATOM 1861 C CA . GLN A 1 236 ? -3.162 32.281 10.25 1 98.62 236 GLN A CA 1
ATOM 1862 C C . GLN A 1 236 ? -3.184 32.938 8.867 1 98.62 236 GLN A C 1
ATOM 1864 O O . GLN A 1 236 ? -2.146 33.031 8.211 1 98.62 236 GLN A O 1
ATOM 1869 N N . VAL A 1 237 ? -4.355 33.344 8.414 1 98.56 237 VAL A N 1
ATOM 1870 C CA . VAL A 1 237 ? -4.527 33.938 7.098 1 98.56 237 VAL A CA 1
ATOM 1871 C C . VAL A 1 237 ? -3.77 35.281 7.031 1 98.56 237 VAL A C 1
ATOM 1873 O O . VAL A 1 237 ? -3.164 35.594 6.008 1 98.56 237 VAL A O 1
ATOM 1876 N N . ALA A 1 238 ? -3.828 36.031 8.109 1 98.62 238 ALA A N 1
ATOM 1877 C CA . ALA A 1 238 ? -3.047 37.25 8.164 1 98.62 238 ALA A CA 1
ATOM 1878 C C . ALA A 1 238 ? -1.556 36.969 8.016 1 98.62 238 ALA A C 1
ATOM 1880 O O . ALA A 1 238 ? -0.848 37.688 7.297 1 98.62 238 ALA A O 1
ATOM 1881 N N . GLY A 1 239 ? -1.088 35.969 8.758 1 98.56 239 GLY A N 1
ATOM 1882 C CA . GLY A 1 239 ? 0.3 35.562 8.609 1 98.56 239 GLY A CA 1
ATOM 1883 C C . GLY A 1 239 ? 0.655 35.156 7.191 1 98.56 239 GLY A C 1
ATOM 1884 O O . GLY A 1 239 ? 1.732 35.5 6.695 1 98.56 239 GLY A O 1
ATOM 1885 N N . PHE A 1 240 ? -0.214 34.469 6.555 1 98.69 240 PHE A N 1
ATOM 1886 C CA . PHE A 1 240 ? -0.027 34.062 5.164 1 98.69 240 PHE A CA 1
ATOM 1887 C C . PHE A 1 240 ? 0.1 35.312 4.266 1 98.69 240 PHE A C 1
ATOM 1889 O O . PHE A 1 240 ? 1.001 35.375 3.43 1 98.69 240 PHE A O 1
ATOM 1896 N N . ARG A 1 241 ? -0.811 36.219 4.41 1 98.56 241 ARG A N 1
ATOM 1897 C CA . ARG A 1 241 ? -0.809 37.438 3.59 1 98.56 241 ARG A CA 1
ATOM 1898 C C . ARG A 1 241 ? 0.484 38.219 3.775 1 98.56 241 ARG A C 1
ATOM 1900 O O . ARG A 1 241 ? 1.045 38.719 2.811 1 98.56 241 ARG A O 1
ATOM 1907 N N . LYS A 1 242 ? 0.904 38.312 4.977 1 98.69 242 LYS A N 1
ATOM 1908 C CA . LYS A 1 242 ? 2.17 38.969 5.238 1 98.69 242 LYS A CA 1
ATOM 1909 C C . LYS A 1 242 ? 3.334 38.25 4.57 1 98.69 242 LYS A C 1
ATOM 1911 O O . LYS A 1 242 ? 4.246 38.875 4.043 1 98.69 242 LYS A O 1
ATOM 1916 N N . ALA A 1 243 ? 3.326 36.938 4.672 1 98.69 243 ALA A N 1
ATOM 1917 C CA . ALA A 1 243 ? 4.371 36.156 4.02 1 98.69 243 ALA A CA 1
ATOM 1918 C C . ALA A 1 243 ? 4.379 36.406 2.514 1 98.69 243 ALA A C 1
ATOM 1920 O O . ALA A 1 243 ? 5.445 36.5 1.898 1 98.69 243 ALA A O 1
ATOM 1921 N N . VAL A 1 244 ? 3.207 36.438 1.892 1 98.38 244 VAL A N 1
ATOM 1922 C CA . VAL A 1 244 ? 3.084 36.719 0.466 1 98.38 244 VAL A CA 1
ATOM 1923 C C . VAL A 1 244 ? 3.723 38.062 0.152 1 98.38 244 VAL A C 1
ATOM 1925 O O . VAL A 1 244 ? 4.469 38.219 -0.82 1 98.38 244 VAL A O 1
ATOM 1928 N N . GLN A 1 245 ? 3.465 39.062 0.958 1 98.25 245 GLN A N 1
ATOM 1929 C CA . GLN A 1 245 ? 4.047 40.375 0.788 1 98.25 245 GLN A CA 1
ATOM 1930 C C . GLN A 1 245 ? 5.562 40.344 0.942 1 98.25 245 GLN A C 1
ATOM 1932 O O . GLN A 1 245 ? 6.293 40.906 0.122 1 98.25 245 GLN A O 1
ATOM 1937 N N . ASN A 1 246 ? 5.969 39.688 1.95 1 97.88 246 ASN A N 1
ATOM 1938 C CA . ASN A 1 246 ? 7.391 39.594 2.27 1 97.88 246 ASN A CA 1
ATOM 1939 C C . ASN A 1 246 ? 8.172 38.875 1.176 1 97.88 246 ASN A C 1
ATOM 1941 O O . ASN A 1 246 ? 9.391 39.062 1.051 1 97.88 246 ASN A O 1
ATOM 1945 N N . SER A 1 247 ? 7.52 38.062 0.456 1 97.12 247 SER A N 1
ATOM 1946 C CA . SER A 1 247 ? 8.203 37.188 -0.478 1 97.12 247 SER A CA 1
ATOM 1947 C C . SER A 1 247 ? 8.398 37.844 -1.834 1 97.12 247 SER A C 1
ATOM 1949 O O . SER A 1 247 ? 9.148 37.344 -2.674 1 97.12 247 SER A O 1
ATOM 1951 N N . GLY A 1 248 ? 7.762 38.938 -2.117 1 95.69 248 GLY A N 1
ATOM 1952 C CA . GLY A 1 248 ? 7.938 39.688 -3.355 1 95.69 248 GLY A CA 1
ATOM 1953 C C . GLY A 1 248 ? 7.672 38.844 -4.594 1 95.69 248 GLY A C 1
ATOM 1954 O O . GLY A 1 248 ? 6.582 38.312 -4.758 1 95.69 248 GLY A O 1
ATOM 1955 N N . LYS A 1 249 ? 8.75 38.656 -5.367 1 94.31 249 LYS A N 1
ATOM 1956 C CA . LYS A 1 249 ? 8.633 37.969 -6.648 1 94.31 249 LYS A CA 1
ATOM 1957 C C . LYS A 1 249 ? 8.406 36.469 -6.445 1 94.31 249 LYS A C 1
ATOM 1959 O O . LYS A 1 249 ? 8 35.75 -7.375 1 94.31 249 LYS A O 1
ATOM 1964 N N . HIS A 1 250 ? 8.719 36 -5.234 1 95.62 250 HIS A N 1
ATOM 1965 C CA . HIS A 1 250 ? 8.602 34.594 -4.961 1 95.62 250 HIS A CA 1
ATOM 1966 C C . HIS A 1 250 ? 7.227 34.219 -4.402 1 95.62 250 HIS A C 1
ATOM 1968 O O . HIS A 1 250 ? 6.973 33.094 -4.031 1 95.62 250 HIS A O 1
ATOM 1974 N N . SER A 1 251 ? 6.34 35.188 -4.379 1 95.88 251 SER A N 1
ATOM 1975 C CA . SER A 1 251 ? 5.035 35 -3.752 1 95.88 251 SER A CA 1
ATOM 1976 C C . SER A 1 251 ? 4.211 33.938 -4.477 1 95.88 251 SER A C 1
ATOM 1978 O O . SER A 1 251 ? 3.318 33.344 -3.887 1 95.88 251 SER A O 1
ATOM 1980 N N . SER A 1 252 ? 4.508 33.719 -5.738 1 94.31 252 SER A N 1
ATOM 1981 C CA . SER A 1 252 ? 3.736 32.781 -6.535 1 94.31 252 SER A CA 1
ATOM 1982 C C . SER A 1 252 ? 3.93 31.359 -6.031 1 94.31 252 SER A C 1
ATOM 1984 O O . SER A 1 252 ? 3.137 30.469 -6.352 1 94.31 252 SER A O 1
ATOM 1986 N N . LYS A 1 253 ? 4.973 31.109 -5.234 1 96.62 253 LYS A N 1
ATOM 1987 C CA . LYS A 1 253 ? 5.242 29.781 -4.68 1 96.62 253 LYS A CA 1
ATOM 1988 C C . LYS A 1 253 ? 4.25 29.438 -3.574 1 96.62 253 LYS A C 1
ATOM 1990 O O . LYS A 1 253 ? 4.113 28.266 -3.199 1 96.62 253 LYS A O 1
ATOM 1995 N N . LEU A 1 254 ? 3.678 30.469 -3.016 1 98.25 254 LEU A N 1
ATOM 1996 C CA . LEU A 1 254 ? 2.818 30.266 -1.851 1 98.25 254 LEU A CA 1
ATOM 1997 C C . LEU A 1 254 ? 1.359 30.125 -2.27 1 98.25 254 LEU A C 1
ATOM 1999 O O . LEU A 1 254 ? 0.841 30.953 -3.023 1 98.25 254 LEU A O 1
ATOM 2003 N N . LYS A 1 255 ? 0.734 29.016 -1.878 1 97.69 255 LYS A N 1
ATOM 2004 C CA . LYS A 1 255 ? -0.675 28.75 -2.143 1 97.69 255 LYS A CA 1
ATOM 2005 C C . LYS A 1 255 ? -1.453 28.562 -0.844 1 97.69 255 LYS A C 1
ATOM 2007 O O . LYS A 1 255 ? -0.903 28.078 0.151 1 97.69 255 LYS A O 1
ATOM 2012 N N . LEU A 1 256 ? -2.721 29 -0.851 1 97.5 256 LEU A N 1
ATOM 2013 C CA . LEU A 1 256 ? -3.594 28.828 0.308 1 97.5 256 LEU A CA 1
ATOM 2014 C C . LEU A 1 256 ? -4.684 27.812 0.03 1 97.5 256 LEU A C 1
ATOM 2016 O O . LEU A 1 256 ? -5.395 27.906 -0.975 1 97.5 256 LEU A O 1
ATOM 2020 N N . MET A 1 257 ? -4.742 26.781 0.817 1 96.38 257 MET A N 1
ATOM 2021 C CA . MET A 1 257 ? -5.84 25.812 0.808 1 96.38 257 MET A CA 1
ATOM 2022 C C . MET A 1 257 ? -6.762 26.016 2.004 1 96.38 257 MET A C 1
ATOM 2024 O O . MET A 1 257 ? -6.473 25.547 3.105 1 96.38 257 MET A O 1
ATOM 2028 N N . ASP A 1 258 ? -7.867 26.656 1.758 1 95.38 258 ASP A N 1
ATOM 2029 C CA . ASP A 1 258 ? -8.758 27.094 2.824 1 95.38 258 ASP A CA 1
ATOM 2030 C C . ASP A 1 258 ? -9.812 26.047 3.137 1 95.38 258 ASP A C 1
ATOM 2032 O O . ASP A 1 258 ? -10.797 25.906 2.406 1 95.38 258 ASP A O 1
ATOM 2036 N N . ILE A 1 259 ? -9.633 25.359 4.277 1 95.19 259 ILE A N 1
ATOM 2037 C CA . ILE A 1 259 ? -10.539 24.281 4.609 1 95.19 259 ILE A CA 1
ATOM 2038 C C . ILE A 1 259 ? -11.375 24.656 5.828 1 95.19 259 ILE A C 1
ATOM 2040 O O . ILE A 1 259 ? -12.359 23.984 6.145 1 95.19 259 ILE A O 1
ATOM 2044 N N . THR A 1 260 ? -11.125 25.734 6.559 1 96.12 260 THR A N 1
ATOM 2045 C CA . THR A 1 260 ? -11.625 25.969 7.91 1 96.12 260 THR A CA 1
ATOM 2046 C C . THR A 1 260 ? -13.141 26.094 7.914 1 96.12 260 THR A C 1
ATOM 2048 O O . THR A 1 260 ? -13.828 25.312 8.594 1 96.12 260 THR A O 1
ATOM 2051 N N . GLU A 1 261 ? -13.656 26.938 7.137 1 92.75 261 GLU A N 1
ATOM 2052 C CA . GLU A 1 261 ? -15.094 27.188 7.195 1 92.75 261 GLU A CA 1
ATOM 2053 C C . GLU A 1 261 ? -15.891 26.016 6.637 1 92.75 261 GLU A C 1
ATOM 2055 O O . GLU A 1 261 ? -16.844 25.547 7.27 1 92.75 261 GLU A O 1
ATOM 2060 N N . PRO A 1 262 ? -15.562 25.484 5.43 1 90.44 262 PRO A N 1
ATOM 2061 C CA . PRO A 1 262 ? -16.328 24.359 4.91 1 90.44 262 PRO A CA 1
ATOM 2062 C C . PRO A 1 262 ? -16.359 23.172 5.875 1 90.44 262 PRO A C 1
ATOM 2064 O O . PRO A 1 262 ? -17.375 22.5 6.004 1 90.44 262 PRO A O 1
ATOM 2067 N N . PHE A 1 263 ? -15.312 22.953 6.609 1 94.19 263 PHE A N 1
ATOM 2068 C CA . PHE A 1 263 ? -15.25 21.75 7.414 1 94.19 263 PHE A CA 1
ATOM 2069 C C . PHE A 1 263 ? -15.695 22.016 8.844 1 94.19 263 PHE A C 1
ATOM 2071 O O . PHE A 1 263 ? -15.82 21.094 9.648 1 94.19 263 PHE A O 1
ATOM 2078 N N . ALA A 1 264 ? -15.891 23.344 9.078 1 94.69 264 ALA A N 1
ATOM 2079 C CA . ALA A 1 264 ? -16.578 23.672 10.32 1 94.69 264 ALA A CA 1
ATOM 2080 C C . ALA A 1 264 ? -18 23.094 10.328 1 94.69 264 ALA A C 1
ATOM 2082 O O . ALA A 1 264 ? -18.578 22.875 11.398 1 94.69 264 ALA A O 1
ATOM 2083 N N . LEU A 1 265 ? -18.484 22.766 9.172 1 93.69 265 LEU A N 1
ATOM 2084 C CA . LEU A 1 265 ? -19.828 22.219 9.047 1 93.69 265 LEU A CA 1
ATOM 2085 C C . LEU A 1 265 ? -19.828 20.719 9.258 1 93.69 265 LEU A C 1
ATOM 2087 O O . LEU A 1 265 ? -20.891 20.109 9.438 1 93.69 265 LEU A O 1
ATOM 2091 N N . ARG A 1 266 ? -18.672 20.078 9.297 1 94.12 266 ARG A N 1
ATOM 2092 C CA . ARG A 1 266 ? -18.609 18.625 9.25 1 94.12 266 ARG A CA 1
ATOM 2093 C C . ARG A 1 266 ? -18.312 18.047 10.633 1 94.12 266 ARG A C 1
ATOM 2095 O O . ARG A 1 266 ? -17.391 17.25 10.797 1 94.12 266 ARG A O 1
ATOM 2102 N N . ALA A 1 267 ? -19.219 18.359 11.531 1 94.06 267 ALA A N 1
ATOM 2103 C CA . ALA A 1 267 ? -19.094 17.812 12.875 1 94.06 267 ALA A CA 1
ATOM 2104 C C . ALA A 1 267 ? -19.203 16.297 12.852 1 94.06 267 ALA A C 1
ATOM 2106 O O . ALA A 1 267 ? -18.75 15.609 13.781 1 94.06 267 ALA A O 1
ATOM 2107 N N . ASP A 1 268 ? -19.719 15.766 11.797 1 93.62 268 ASP A N 1
ATOM 2108 C CA . ASP A 1 268 ? -19.984 14.344 11.648 1 93.62 268 ASP A CA 1
ATOM 2109 C C . ASP A 1 268 ? -18.719 13.586 11.242 1 93.62 268 ASP A C 1
ATOM 2111 O O . ASP A 1 268 ? -18.703 12.359 11.266 1 93.62 268 ASP A O 1
ATOM 2115 N N . GLY A 1 269 ? -17.672 14.289 10.922 1 94.19 269 GLY A N 1
ATOM 2116 C CA . GLY A 1 269 ? -16.562 13.648 10.25 1 94.19 269 GLY A CA 1
ATOM 2117 C C . GLY A 1 269 ? -15.5 13.141 11.211 1 94.19 269 GLY A C 1
ATOM 2118 O O . GLY A 1 269 ? -14.453 12.648 10.789 1 94.19 269 GLY A O 1
ATOM 2119 N N . HIS A 1 270 ? -15.742 13.227 12.523 1 94.94 270 HIS A N 1
ATOM 2120 C CA . HIS A 1 270 ? -14.742 12.852 13.516 1 94.94 270 HIS A CA 1
ATOM 2121 C C . HIS A 1 270 ? -14.984 11.445 14.039 1 94.94 270 HIS A C 1
ATOM 2123 O O . HIS A 1 270 ? -16.109 10.938 13.977 1 94.94 270 HIS A O 1
ATOM 2129 N N . PRO A 1 271 ? -13.961 10.789 14.609 1 91.19 271 PRO A N 1
ATOM 2130 C CA . PRO A 1 271 ? -14.141 9.461 15.195 1 91.19 271 PRO A CA 1
ATOM 2131 C C . PRO A 1 271 ? -15.102 9.461 16.375 1 91.19 271 PRO A C 1
ATOM 2133 O O . PRO A 1 271 ? -15.844 8.492 16.578 1 91.19 271 PRO A O 1
ATOM 2136 N N . GLY A 1 272 ? -15.078 10.57 17.094 1 92.62 272 GLY A N 1
ATOM 2137 C CA . GLY A 1 272 ? -15.781 10.508 18.359 1 92.62 272 GLY A CA 1
ATOM 2138 C C . GLY A 1 272 ? -15.234 9.445 19.297 1 92.62 272 GLY A C 1
ATOM 2139 O O . GLY A 1 272 ? -14.023 9.352 19.5 1 92.62 272 GLY A O 1
ATOM 2140 N N . PRO A 1 273 ? -16.141 8.656 19.875 1 89.88 273 PRO A N 1
ATOM 2141 C CA . PRO A 1 273 ? -15.664 7.621 20.797 1 89.88 273 PRO A CA 1
ATOM 2142 C C . PRO A 1 273 ? -15.055 6.422 20.062 1 89.88 273 PRO A C 1
ATOM 2144 O O . PRO A 1 273 ? -14.516 5.512 20.703 1 89.88 273 PRO A O 1
ATOM 2147 N N . TYR A 1 274 ? -15.07 6.367 18.797 1 89.38 274 TYR A N 1
ATOM 2148 C CA . TYR A 1 274 ? -14.594 5.23 18.016 1 89.38 274 TYR A CA 1
ATOM 2149 C C . TYR A 1 274 ? -13.164 5.457 17.531 1 89.38 274 TYR A C 1
ATOM 2151 O O . TYR A 1 274 ? -12.891 5.43 16.328 1 89.38 274 TYR A O 1
ATOM 2159 N N . ARG A 1 275 ? -12.281 5.5 18.484 1 87.31 275 ARG A N 1
ATOM 2160 C CA . ARG A 1 275 ? -10.891 5.867 18.234 1 87.31 275 ARG A CA 1
ATOM 2161 C C . ARG A 1 275 ? -10 4.629 18.188 1 87.31 275 ARG A C 1
ATOM 2163 O O . ARG A 1 275 ? -8.82 4.719 17.828 1 87.31 275 ARG A O 1
ATOM 2170 N N . SER A 1 276 ? -10.547 3.488 18.609 1 80.81 276 SER A N 1
ATOM 2171 C CA . SER A 1 276 ? -9.773 2.254 18.672 1 80.81 276 SER A CA 1
ATOM 2172 C C . SER A 1 276 ? -10.625 1.043 18.312 1 80.81 276 SER A C 1
ATOM 2174 O O . SER A 1 276 ? -11.852 1.079 18.453 1 80.81 276 SER A O 1
ATOM 2176 N N . PRO A 1 277 ? -9.961 -0.001 17.875 1 81.06 277 PRO A N 1
ATOM 2177 C CA . PRO A 1 277 ? -10.719 -1.207 17.531 1 81.06 277 PRO A CA 1
ATOM 2178 C C . PRO A 1 277 ? -11.086 -2.041 18.766 1 81.06 277 PRO A C 1
ATOM 2180 O O . PRO A 1 277 ? -11.727 -3.09 18.641 1 81.06 277 PRO A O 1
ATOM 2183 N N . ASP A 1 278 ? -10.68 -1.59 19.938 1 80.12 278 ASP A N 1
ATOM 2184 C CA . ASP A 1 278 ? -10.977 -2.309 21.172 1 80.12 278 ASP A CA 1
ATOM 2185 C C . ASP A 1 278 ? -12.484 -2.521 21.328 1 80.12 278 ASP A C 1
ATOM 2187 O O . ASP A 1 278 ? -13.242 -1.557 21.406 1 80.12 278 ASP A O 1
ATOM 2191 N N . PRO A 1 279 ? -12.859 -3.811 21.406 1 83.06 279 PRO A N 1
ATOM 2192 C CA . PRO A 1 279 ? -14.297 -4.07 21.516 1 83.06 279 PRO A CA 1
ATOM 2193 C C . PRO A 1 279 ? -14.883 -3.609 22.844 1 83.06 279 PRO A C 1
ATOM 2195 O O . PRO A 1 279 ? -16.109 -3.455 22.969 1 83.06 279 PRO A O 1
ATOM 2198 N N . ASN A 1 280 ? -14.023 -3.422 23.844 1 87.25 280 ASN A N 1
ATOM 2199 C CA . ASN A 1 280 ? -14.508 -3.029 25.156 1 87.25 280 ASN A CA 1
ATOM 2200 C C . ASN A 1 280 ? -14.445 -1.516 25.344 1 87.25 280 ASN A C 1
ATOM 2202 O O . ASN A 1 280 ? -14.609 -1.021 26.469 1 87.25 280 ASN A O 1
ATOM 2206 N N . LYS A 1 281 ? -14.242 -0.799 24.328 1 86.69 281 LYS A N 1
ATOM 2207 C CA . LYS A 1 281 ? -14.164 0.656 24.422 1 86.69 281 LYS A CA 1
ATOM 2208 C C . LYS A 1 281 ? -15.469 1.25 24.922 1 86.69 281 LYS A C 1
ATOM 2210 O O . LYS A 1 281 ? -16.547 0.689 24.703 1 86.69 281 LYS A O 1
ATOM 2215 N N . LYS A 1 282 ? -15.344 2.346 25.625 1 86.75 282 LYS A N 1
ATOM 2216 C CA . LYS A 1 282 ? -16.516 3.09 26.062 1 86.75 282 LYS A CA 1
ATOM 2217 C C . LYS A 1 282 ? -17.016 4.043 24.984 1 86.75 282 LYS A C 1
ATOM 2219 O O . LYS A 1 282 ? -16.234 4.859 24.469 1 86.75 282 LYS A O 1
ATOM 2224 N N . THR A 1 283 ? -18.219 3.922 24.562 1 88.62 283 THR A N 1
ATOM 2225 C CA . THR A 1 283 ? -18.734 4.75 23.469 1 88.62 283 THR A CA 1
ATOM 2226 C C . THR A 1 283 ? -19.859 5.645 23.969 1 88.62 283 THR A C 1
ATOM 2228 O O . THR A 1 283 ? -20.359 6.496 23.219 1 88.62 283 THR A O 1
ATOM 2231 N N . GLN A 1 284 ? -20.266 5.422 25.203 1 85.88 284 GLN A N 1
ATOM 2232 C CA . GLN A 1 284 ? -21.375 6.176 25.766 1 85.88 284 GLN A CA 1
ATOM 2233 C C . GLN A 1 284 ? -20.953 6.945 27 1 85.88 284 GLN A C 1
ATOM 2235 O O . GLN A 1 284 ? -19.906 6.648 27.594 1 85.88 284 GLN A O 1
ATOM 2240 N N . ARG A 1 285 ? -21.719 7.969 27.281 1 85.19 285 ARG A N 1
ATOM 2241 C CA . ARG A 1 285 ? -21.453 8.727 28.5 1 85.19 285 ARG A CA 1
ATOM 2242 C C . ARG A 1 285 ? -21.578 7.84 29.734 1 85.19 285 ARG A C 1
ATOM 2244 O O . ARG A 1 285 ? -22.469 6.992 29.812 1 85.19 285 ARG A O 1
ATOM 2251 N N . GLY A 1 286 ? -20.703 8.047 30.672 1 80.06 286 GLY A N 1
ATOM 2252 C CA . GLY A 1 286 ? -20.75 7.289 31.906 1 80.06 286 GLY A CA 1
ATOM 2253 C C . GLY A 1 286 ? -21.891 7.715 32.812 1 80.06 286 GLY A C 1
ATOM 2254 O O . GLY A 1 286 ? -22.609 8.664 32.5 1 80.06 286 GLY A O 1
ATOM 2255 N N . PRO A 1 287 ? -22.031 6.902 33.844 1 83.88 287 PRO A N 1
ATOM 2256 C CA . PRO A 1 287 ? -23.094 7.219 34.812 1 83.88 287 PRO A CA 1
ATOM 2257 C C . PRO A 1 287 ? -22.938 8.617 35.406 1 83.88 287 PRO A C 1
ATOM 2259 O O . PRO A 1 287 ? -23.938 9.242 35.781 1 83.88 287 PRO A O 1
ATOM 2262 N N . ASP A 1 288 ? -21.781 9.211 35.5 1 83.88 288 ASP A N 1
ATOM 2263 C CA . ASP A 1 288 ? -21.516 10.539 36.031 1 83.88 288 ASP A CA 1
ATOM 2264 C C . ASP A 1 288 ? -21.688 11.617 34.969 1 83.88 288 ASP A C 1
ATOM 2266 O O . ASP A 1 288 ? -21.453 12.797 35.219 1 83.88 288 ASP A O 1
ATOM 2270 N N . GLY A 1 289 ? -22.047 11.234 33.75 1 79.81 289 GLY A N 1
ATOM 2271 C CA . GLY A 1 289 ? -22.281 12.18 32.656 1 79.81 289 GLY A CA 1
ATOM 2272 C C . GLY A 1 289 ? -21.031 12.492 31.859 1 79.81 289 GLY A C 1
ATOM 2273 O O . GLY A 1 289 ? -21.094 13.219 30.875 1 79.81 289 GLY A O 1
ATOM 2274 N N . LYS A 1 290 ? -19.953 11.992 32.281 1 83.88 290 LYS A N 1
ATOM 2275 C CA . LYS A 1 290 ? -18.703 12.258 31.594 1 83.88 290 LYS A CA 1
ATOM 2276 C C . LYS A 1 290 ? -18.672 11.586 30.219 1 83.88 290 LYS A C 1
ATOM 2278 O O . LYS A 1 290 ? -19.094 10.43 30.094 1 83.88 290 LYS A O 1
ATOM 2283 N N . PRO A 1 291 ? -18.312 12.406 29.266 1 85.19 291 PRO A N 1
ATOM 2284 C CA . PRO A 1 291 ? -18.234 11.781 27.938 1 85.19 291 PRO A CA 1
ATOM 2285 C C . PRO A 1 291 ? -17.156 10.703 27.859 1 85.19 291 PRO A C 1
ATOM 2287 O O . PRO A 1 291 ? -16.203 10.719 28.656 1 85.19 291 PRO A O 1
ATOM 2290 N N . PRO A 1 292 ? -17.375 9.773 27 1 86.62 292 PRO A N 1
ATOM 2291 C CA . PRO A 1 292 ? -16.312 8.797 26.797 1 86.62 292 PRO A CA 1
ATOM 2292 C C . PRO A 1 292 ? -15.062 9.414 26.172 1 86.62 292 PRO A C 1
ATOM 2294 O O . PRO A 1 292 ? -15.117 10.531 25.656 1 86.62 292 PRO A O 1
ATOM 2297 N N . PRO A 1 293 ? -13.953 8.703 26.359 1 82.19 293 PRO A N 1
ATOM 2298 C CA . PRO A 1 293 ? -12.805 9.18 25.594 1 82.19 293 PRO A CA 1
ATOM 2299 C C . PRO A 1 293 ? -13.125 9.359 24.109 1 82.19 293 PRO A C 1
ATOM 2301 O O . PRO A 1 293 ? -13.797 8.516 23.516 1 82.19 293 PRO A O 1
ATOM 2304 N N . GLN A 1 294 ? -12.867 10.57 23.547 1 89.62 294 GLN A N 1
ATOM 2305 C CA . GLN A 1 294 ? -13.297 10.805 22.172 1 89.62 294 GLN A CA 1
ATOM 2306 C C . GLN A 1 294 ? -12.281 11.664 21.422 1 89.62 294 GLN A C 1
ATOM 2308 O O . GLN A 1 294 ? -11.477 12.359 22.031 1 89.62 294 GLN A O 1
ATOM 2313 N N . ASP A 1 295 ? -12.234 11.523 20.156 1 92.12 295 ASP A N 1
ATOM 2314 C CA . ASP A 1 295 ? -11.445 12.297 19.219 1 92.12 295 ASP A CA 1
ATOM 2315 C C . ASP A 1 295 ? -12.336 13.164 18.328 1 92.12 295 ASP A C 1
ATOM 2317 O O . ASP A 1 295 ? -12.961 12.664 17.391 1 92.12 295 ASP A O 1
ATOM 2321 N N . CYS A 1 296 ? -12.375 14.461 18.641 1 94.5 296 CYS A N 1
ATOM 2322 C CA . CYS A 1 296 ? -13.188 15.398 17.875 1 94.5 296 CYS A CA 1
ATOM 2323 C C . CYS A 1 296 ? -12.312 16.375 17.109 1 94.5 296 CYS A C 1
ATOM 2325 O O . CYS A 1 296 ? -12.766 17.469 16.734 1 94.5 296 CYS A O 1
ATOM 2327 N N . LEU A 1 297 ? -11.031 16 16.953 1 94.06 297 LEU A N 1
ATOM 2328 C CA . LEU A 1 297 ? -10.023 16.844 16.312 1 94.06 297 LEU A CA 1
ATOM 2329 C C . LEU A 1 297 ? -9.602 16.25 14.977 1 94.06 297 LEU A C 1
ATOM 2331 O O . LEU A 1 297 ? -9.578 16.953 13.961 1 94.06 297 LEU A O 1
ATOM 2335 N N . HIS A 1 298 ? -9.266 14.938 15.008 1 93.88 298 HIS A N 1
ATOM 2336 C CA . HIS A 1 298 ? -8.867 14.25 13.781 1 93.88 298 HIS A CA 1
ATOM 2337 C C . HIS A 1 298 ? -10.086 13.805 12.977 1 93.88 298 HIS A C 1
ATOM 2339 O O . HIS A 1 298 ? -11.211 13.875 13.469 1 93.88 298 HIS A O 1
ATOM 2345 N N . TRP A 1 299 ? -9.852 13.461 11.773 1 94.12 299 TRP A N 1
ATOM 2346 C CA . TRP A 1 299 ? -10.945 13.156 10.859 1 94.12 299 TRP A CA 1
ATOM 2347 C C . TRP A 1 299 ? -10.945 11.68 10.477 1 94.12 299 TRP A C 1
ATOM 2349 O O . TRP A 1 299 ? -9.883 11.094 10.273 1 94.12 299 TRP A O 1
ATOM 2359 N N . CYS A 1 300 ? -12.141 11.109 10.312 1 90.5 300 CYS A N 1
ATOM 2360 C CA . CYS A 1 300 ? -12.281 9.727 9.859 1 90.5 300 CYS A CA 1
ATOM 2361 C C . CYS A 1 300 ? -11.719 9.555 8.453 1 90.5 300 CYS A C 1
ATOM 2363 O O . CYS A 1 300 ? -11.836 10.438 7.613 1 90.5 300 CYS A O 1
ATOM 2365 N N . MET A 1 301 ? -11.172 8.375 8.25 1 83.75 301 MET A N 1
ATOM 2366 C CA . MET A 1 301 ? -10.703 7.957 6.93 1 83.75 301 MET A CA 1
ATOM 2367 C C . MET A 1 301 ? -11.219 6.562 6.59 1 83.75 301 MET A C 1
ATOM 2369 O O . MET A 1 301 ? -10.914 5.594 7.289 1 83.75 301 MET A O 1
ATOM 2373 N N . PRO A 1 302 ? -11.852 6.402 5.48 1 81.88 302 PRO A N 1
ATOM 2374 C CA . PRO A 1 302 ? -12.328 7.473 4.602 1 81.88 302 PRO A CA 1
ATOM 2375 C C . PRO A 1 302 ? -13.289 8.43 5.301 1 81.88 302 PRO A C 1
ATOM 2377 O O . PRO A 1 302 ? -13.875 8.078 6.328 1 81.88 302 PRO A O 1
ATOM 2380 N N . GLY A 1 303 ? -13.43 9.625 4.785 1 86.94 303 GLY A N 1
ATOM 2381 C CA . GLY A 1 303 ? -14.305 10.641 5.34 1 86.94 303 GLY A CA 1
ATOM 2382 C C . GLY A 1 303 ? -14.078 12.016 4.738 1 86.94 303 GLY A C 1
ATOM 2383 O O . GLY A 1 303 ? -13.516 12.141 3.648 1 86.94 303 GLY A O 1
ATOM 2384 N N . PRO A 1 304 ? -14.531 13.055 5.453 1 89.56 304 PRO A N 1
ATOM 2385 C CA . PRO A 1 304 ? -14.438 14.414 4.918 1 89.56 304 PRO A CA 1
ATOM 2386 C C . PRO A 1 304 ? -13 14.812 4.57 1 89.56 304 PRO A C 1
ATOM 2388 O O . PRO A 1 304 ? -12.781 15.594 3.645 1 89.56 304 PRO A O 1
ATOM 2391 N N . ILE A 1 305 ? -12.109 14.297 5.285 1 91.94 305 ILE A N 1
ATOM 2392 C CA . ILE A 1 305 ? -10.703 14.664 5.098 1 91.94 305 ILE A CA 1
ATOM 2393 C C . ILE A 1 305 ? -10.258 14.289 3.684 1 91.94 305 ILE A C 1
ATOM 2395 O O . ILE A 1 305 ? -9.297 14.859 3.162 1 91.94 305 ILE A O 1
ATOM 2399 N N . ASP A 1 306 ? -10.883 13.352 3.023 1 87.88 306 ASP A N 1
ATOM 2400 C CA . ASP A 1 306 ? -10.555 12.961 1.654 1 87.88 306 ASP A CA 1
ATOM 2401 C C . ASP A 1 306 ? -10.758 14.133 0.691 1 87.88 306 ASP A C 1
ATOM 2403 O O . ASP A 1 306 ? -10.07 14.227 -0.327 1 87.88 306 ASP A O 1
ATOM 2407 N N . THR A 1 307 ? -11.711 15 1.027 1 90.38 307 THR A N 1
ATOM 2408 C CA . THR A 1 307 ? -11.945 16.188 0.219 1 90.38 307 THR A CA 1
ATOM 2409 C C . THR A 1 307 ? -10.719 17.109 0.234 1 90.38 307 THR A C 1
ATOM 2411 O O . THR A 1 307 ? -10.461 17.812 -0.739 1 90.38 307 THR A O 1
ATOM 2414 N N . TRP A 1 308 ? -9.961 17.109 1.369 1 94 308 TRP A N 1
ATOM 2415 C CA . TRP A 1 308 ? -8.719 17.859 1.403 1 94 308 TRP A CA 1
ATOM 2416 C C . TRP A 1 308 ? -7.777 17.422 0.286 1 94 308 TRP A C 1
ATOM 2418 O O . TRP A 1 308 ? -7.066 18.25 -0.299 1 94 308 TRP A O 1
ATOM 2428 N N . ASN A 1 309 ? -7.734 16.125 0.011 1 91.88 309 ASN A N 1
ATOM 2429 C CA . ASN A 1 309 ? -6.898 15.609 -1.067 1 91.88 309 ASN A CA 1
ATOM 2430 C C . ASN A 1 309 ? -7.398 16.062 -2.434 1 91.88 309 ASN A C 1
ATOM 2432 O O . ASN A 1 309 ? -6.605 16.281 -3.352 1 91.88 309 ASN A O 1
ATOM 2436 N N . GLU A 1 310 ? -8.734 16.234 -2.588 1 90.06 310 GLU A N 1
ATOM 2437 C CA . GLU A 1 310 ? -9.281 16.812 -3.812 1 90.06 310 GLU A CA 1
ATOM 2438 C C . GLU A 1 310 ? -8.82 18.25 -3.996 1 90.06 310 GLU A C 1
ATOM 2440 O O . GLU A 1 310 ? -8.414 18.641 -5.09 1 90.06 310 GLU A O 1
ATOM 2445 N N . MET A 1 311 ? -8.906 18.953 -2.918 1 92.31 311 MET A N 1
ATOM 2446 C CA . MET A 1 311 ? -8.477 20.359 -2.953 1 92.31 311 MET A CA 1
ATOM 2447 C C . MET A 1 311 ? -6.988 20.453 -3.271 1 92.31 311 MET A C 1
ATOM 2449 O O . MET A 1 311 ? -6.578 21.281 -4.09 1 92.31 311 MET A O 1
ATOM 2453 N N . LEU A 1 312 ? -6.215 19.656 -2.613 1 94.94 312 LEU A N 1
ATOM 2454 C CA . LEU A 1 312 ? -4.773 19.641 -2.838 1 94.94 312 LEU A CA 1
ATOM 2455 C C . LEU A 1 312 ? -4.449 19.266 -4.281 1 94.94 312 LEU A C 1
ATOM 2457 O O . LEU A 1 312 ? -3.635 19.938 -4.93 1 94.94 312 LEU A O 1
ATOM 2461 N N . PHE A 1 313 ? -5.117 18.25 -4.781 1 92.81 313 PHE A N 1
ATOM 2462 C CA . PHE A 1 313 ? -4.926 17.797 -6.152 1 92.81 313 PHE A CA 1
ATOM 2463 C C . PHE A 1 313 ? -5.199 18.922 -7.141 1 92.81 313 PHE A C 1
ATOM 2465 O O . PHE A 1 313 ? -4.41 19.156 -8.062 1 92.81 313 PHE A O 1
ATOM 2472 N N . GLU A 1 314 ? -6.316 19.578 -6.922 1 90 314 GLU A N 1
ATOM 2473 C CA . GLU A 1 314 ? -6.676 20.688 -7.809 1 90 314 GLU A CA 1
ATOM 2474 C C . GLU A 1 314 ? -5.656 21.812 -7.727 1 90 314 GLU A C 1
ATOM 2476 O O . GLU A 1 314 ? -5.301 22.406 -8.742 1 90 314 GLU A O 1
ATOM 2481 N N . THR A 1 315 ? -5.152 22.125 -6.555 1 93.06 315 THR A N 1
ATOM 2482 C CA . THR A 1 315 ? -4.133 23.156 -6.363 1 93.06 315 THR A CA 1
ATOM 2483 C C . THR A 1 315 ? -2.859 22.797 -7.129 1 93.06 315 THR A C 1
ATOM 2485 O O . THR A 1 315 ? -2.295 23.641 -7.824 1 93.06 315 THR A O 1
ATOM 2488 N N . ILE A 1 316 ? -2.432 21.562 -7.035 1 94.12 316 ILE A N 1
ATOM 2489 C CA . ILE A 1 316 ? -1.22 21.094 -7.703 1 94.12 316 ILE A CA 1
ATOM 2490 C C . ILE A 1 316 ? -1.424 21.125 -9.219 1 94.12 316 ILE A C 1
ATOM 2492 O O . ILE A 1 316 ? -0.555 21.578 -9.961 1 94.12 316 ILE A O 1
ATOM 2496 N N . ARG A 1 317 ? -2.531 20.625 -9.656 1 91.69 317 ARG A N 1
ATOM 2497 C CA . ARG A 1 317 ? -2.844 20.562 -11.078 1 91.69 317 ARG A CA 1
ATOM 2498 C C . ARG A 1 317 ? -2.803 21.953 -11.711 1 91.69 317 ARG A C 1
ATOM 2500 O O . ARG A 1 317 ? -2.197 22.141 -12.766 1 91.69 317 ARG A O 1
ATOM 2507 N N . ARG A 1 318 ? -3.434 22.938 -11.062 1 90 318 ARG A N 1
ATOM 2508 C CA . ARG A 1 318 ? -3.461 24.297 -11.57 1 90 318 ARG A CA 1
ATOM 2509 C C . ARG A 1 318 ? -2.055 24.891 -11.648 1 90 318 ARG A C 1
ATOM 2511 O O . ARG A 1 318 ? -1.742 25.641 -12.562 1 90 318 ARG A O 1
ATOM 2518 N N . GLU A 1 319 ? -1.241 24.531 -10.711 1 89.5 319 GLU A N 1
ATOM 2519 C CA . GLU A 1 319 ? 0.12 25.047 -10.656 1 89.5 319 GLU A CA 1
ATOM 2520 C C . GLU A 1 319 ? 1.002 24.406 -11.719 1 89.5 319 GLU A C 1
ATOM 2522 O O . GLU A 1 319 ? 1.78 25.078 -12.391 1 89.5 319 GLU A O 1
ATOM 2527 N N . LEU A 1 320 ? 0.898 23.109 -11.867 1 87.81 320 LEU A N 1
ATOM 2528 C CA . LEU A 1 320 ? 1.839 22.375 -12.703 1 87.81 320 LEU A CA 1
ATOM 2529 C C . LEU A 1 320 ? 1.365 22.344 -14.148 1 87.81 320 LEU A C 1
ATOM 2531 O O . LEU A 1 320 ? 2.18 22.266 -15.078 1 87.81 320 LEU A O 1
ATOM 2535 N N . GLU A 1 321 ? 0.136 22.188 -14.445 1 85.06 321 GLU A N 1
ATOM 2536 C CA . GLU A 1 321 ? -0.379 22.094 -15.812 1 85.06 321 GLU A CA 1
ATOM 2537 C C . GLU A 1 321 ? -0.833 23.469 -16.312 1 85.06 321 GLU A C 1
ATOM 2539 O O . GLU A 1 321 ? -0.959 23.672 -17.516 1 85.06 321 GLU A O 1
ATOM 2544 N N . GLY A 1 322 ? -0.739 24.391 -15.719 1 72.38 322 GLY A N 1
ATOM 2545 C CA . GLY A 1 322 ? -1.267 25.688 -16.125 1 72.38 322 GLY A CA 1
ATOM 2546 C C . GLY A 1 322 ? -2.781 25.719 -16.188 1 72.38 322 GLY A C 1
ATOM 2547 O O . GLY A 1 322 ? -3.432 24.672 -16.156 1 72.38 322 GLY A O 1
ATOM 2548 N N . ASP A 1 323 ? -3.566 26.844 -16.047 1 56.84 323 ASP A N 1
ATOM 2549 C CA . ASP A 1 323 ? -5.008 27.062 -16.141 1 56.84 323 ASP A CA 1
ATOM 2550 C C . ASP A 1 323 ? -5.531 26.656 -17.516 1 56.84 323 ASP A C 1
ATOM 2552 O O . ASP A 1 323 ? -5.703 27.516 -18.391 1 56.84 323 ASP A O 1
ATOM 2556 N N . SER A 1 324 ? -5.109 25.766 -18.219 1 42.22 324 SER A N 1
ATOM 2557 C CA . SER A 1 324 ? -5.637 25.594 -19.578 1 42.22 324 SER A CA 1
ATOM 2558 C C . SER A 1 324 ? -7.137 25.312 -19.547 1 42.22 324 SER A C 1
ATOM 2560 O O . SER A 1 324 ? -7.766 25.172 -20.594 1 42.22 324 SER A O 1
ATOM 2562 N N . SER A 1 325 ? -7.836 24.703 -18.781 1 34.69 325 SER A N 1
ATOM 2563 C CA . SER A 1 325 ? -9.273 24.656 -19.031 1 34.69 325 SER A CA 1
ATOM 2564 C C . SER A 1 325 ? -9.906 26.031 -18.906 1 34.69 325 SER A C 1
ATOM 2566 O O . SER A 1 325 ? -11.133 26.156 -18.797 1 34.69 325 SER A O 1
ATOM 2568 N N . ARG A 1 326 ? -9.219 27.156 -18.953 1 26.34 326 ARG A N 1
ATOM 2569 C CA . ARG A 1 326 ? -10.109 28.234 -19.391 1 26.34 326 ARG A CA 1
ATOM 2570 C C . ARG A 1 326 ? -10.438 28.094 -20.875 1 26.34 326 ARG A C 1
ATOM 2572 O O . ARG A 1 326 ? -9.562 27.766 -21.688 1 26.34 326 ARG A O 1
ATOM 2579 N N . MET B 1 1 ? -4.367 5.184 13.141 1 70.31 1 MET B N 1
ATOM 2580 C CA . MET B 1 1 ? -5.164 5.535 11.969 1 70.31 1 MET B CA 1
ATOM 2581 C C . MET B 1 1 ? -6.629 5.734 12.344 1 70.31 1 MET B C 1
ATOM 2583 O O . MET B 1 1 ? -7.137 5.066 13.242 1 70.31 1 MET B O 1
ATOM 2587 N N . GLN B 1 2 ? -7.168 6.777 11.797 1 84 2 GLN B N 1
ATOM 2588 C CA . GLN B 1 2 ? -8.562 7.098 12.086 1 84 2 GLN B CA 1
ATOM 2589 C C . GLN B 1 2 ? -9.508 6.324 11.172 1 84 2 GLN B C 1
ATOM 2591 O O . GLN B 1 2 ? -10.344 6.914 10.492 1 84 2 GLN B O 1
ATOM 2596 N N . ASN B 1 3 ? -9.328 4.98 11.258 1 79.5 3 ASN B N 1
ATOM 2597 C CA . ASN B 1 3 ? -10.242 4.074 10.578 1 79.5 3 ASN B CA 1
ATOM 2598 C C . ASN B 1 3 ? -11.547 3.918 11.352 1 79.5 3 ASN B C 1
ATOM 2600 O O . ASN B 1 3 ? -11.734 2.936 12.078 1 79.5 3 ASN B O 1
ATOM 2604 N N . CYS B 1 4 ? -12.406 4.781 11.172 1 88 4 CYS B N 1
ATOM 2605 C CA . CYS B 1 4 ? -13.602 4.871 12.008 1 88 4 CYS B CA 1
ATOM 2606 C C . CYS B 1 4 ? -14.477 3.637 11.836 1 88 4 CYS B C 1
ATOM 2608 O O . CYS B 1 4 ? -14.984 3.086 12.812 1 88 4 CYS B O 1
ATOM 2610 N N . GLN B 1 5 ? -14.68 3.205 10.609 1 79.94 5 GLN B N 1
ATOM 2611 C CA . GLN B 1 5 ? -15.477 2.004 10.383 1 79.94 5 GLN B CA 1
ATOM 2612 C C . GLN B 1 5 ? -14.82 0.781 11.016 1 79.94 5 GLN B C 1
ATOM 2614 O O . GLN B 1 5 ? -15.492 -0.018 11.672 1 79.94 5 GLN B O 1
ATOM 2619 N N . GLY B 1 6 ? -13.523 0.637 10.781 1 78.06 6 GLY B N 1
ATOM 2620 C CA . GLY B 1 6 ? -12.789 -0.459 11.391 1 78.06 6 GLY B CA 1
ATOM 2621 C C . GLY B 1 6 ? -12.812 -0.421 12.906 1 78.06 6 GLY B C 1
ATOM 2622 O O . GLY B 1 6 ? -12.727 -1.464 13.562 1 78.06 6 GLY B O 1
ATOM 2623 N N . ASN B 1 7 ? -13.039 0.809 13.453 1 83.5 7 ASN B N 1
ATOM 2624 C CA . ASN B 1 7 ? -13.078 0.988 14.906 1 83.5 7 ASN B CA 1
ATOM 2625 C C . ASN B 1 7 ? -14.492 0.786 15.453 1 83.5 7 ASN B C 1
ATOM 2627 O O . ASN B 1 7 ? -14.727 0.952 16.656 1 83.5 7 ASN B O 1
ATOM 2631 N N . GLY B 1 8 ? -15.469 0.428 14.539 1 83.31 8 GLY B N 1
ATOM 2632 C CA . GLY B 1 8 ? -16.781 0.013 15 1 83.31 8 GLY B CA 1
ATOM 2633 C C . GLY B 1 8 ? -17.812 1.131 14.953 1 83.31 8 GLY B C 1
ATOM 2634 O O . GLY B 1 8 ? -18.891 1.008 15.531 1 83.31 8 GLY B O 1
ATOM 2635 N N . ARG B 1 9 ? -17.469 2.285 14.367 1 88.19 9 ARG B N 1
ATOM 2636 C CA . ARG B 1 9 ? -18.469 3.346 14.258 1 88.19 9 ARG B CA 1
ATOM 2637 C C . ARG B 1 9 ? -19.656 2.885 13.438 1 88.19 9 ARG B C 1
ATOM 2639 O O . ARG B 1 9 ? -19.5 2.408 12.312 1 88.19 9 ARG B O 1
ATOM 2646 N N . PRO B 1 10 ? -20.844 3.025 13.977 1 88.69 10 PRO B N 1
ATOM 2647 C CA . PRO B 1 10 ? -22 2.389 13.352 1 88.69 10 PRO B CA 1
ATOM 2648 C C . PRO B 1 10 ? -22.516 3.164 12.141 1 88.69 10 PRO B C 1
ATOM 2650 O O . PRO B 1 10 ? -23.047 2.568 11.203 1 88.69 10 PRO B O 1
ATOM 2653 N N . ASP B 1 11 ? -22.422 4.559 12.156 1 89.19 11 ASP B N 1
ATOM 2654 C CA . ASP B 1 11 ? -22.938 5.332 11.023 1 89.19 11 ASP B CA 1
ATOM 2655 C C . ASP B 1 11 ? -21.875 5.484 9.938 1 89.19 11 ASP B C 1
ATOM 2657 O O . ASP B 1 11 ? -20.672 5.535 10.234 1 89.19 11 ASP B O 1
ATOM 2661 N N . LYS B 1 12 ? -22.297 5.617 8.672 1 85.81 12 LYS B N 1
ATOM 2662 C CA . LYS B 1 12 ? -21.359 5.703 7.559 1 85.81 12 LYS B CA 1
ATOM 2663 C C . LYS B 1 12 ? -21.656 6.906 6.672 1 85.81 12 LYS B C 1
ATOM 2665 O O . LYS B 1 12 ? -20.922 7.184 5.723 1 85.81 12 LYS B O 1
ATOM 2670 N N . ASP B 1 13 ? -22.594 7.676 7.004 1 86.94 13 ASP B N 1
ATOM 2671 C CA . ASP B 1 13 ? -23.078 8.734 6.125 1 86.94 13 ASP B CA 1
ATOM 2672 C C . ASP B 1 13 ? -22.031 9.852 5.988 1 86.94 13 ASP B C 1
ATOM 2674 O O . ASP B 1 13 ? -22.078 10.641 5.043 1 86.94 13 ASP B O 1
ATOM 2678 N N . TYR B 1 14 ? -21.141 9.938 6.941 1 88.31 14 TYR B N 1
ATOM 2679 C CA . TYR B 1 14 ? -20.125 10.984 6.898 1 88.31 14 TYR B CA 1
ATOM 2680 C C . TYR B 1 14 ? -19.219 10.82 5.684 1 88.31 14 TYR B C 1
ATOM 2682 O O . TYR B 1 14 ? -18.531 11.75 5.289 1 88.31 14 TYR B O 1
ATOM 2690 N N . GLU B 1 15 ? -19.203 9.609 5.059 1 84.19 15 GLU B N 1
ATOM 2691 C CA . GLU B 1 15 ? -18.406 9.367 3.861 1 84.19 15 GLU B CA 1
ATOM 2692 C C . GLU B 1 15 ? -19.125 9.867 2.609 1 84.19 15 GLU B C 1
ATOM 2694 O O . GLU B 1 15 ? -18.516 10.008 1.551 1 84.19 15 GLU B O 1
ATOM 2699 N N . SER B 1 16 ? -20.406 10.109 2.77 1 77.44 16 SER B N 1
ATOM 2700 C CA . SER B 1 16 ? -21.219 10.359 1.581 1 77.44 16 SER B CA 1
ATOM 2701 C C . SER B 1 16 ? -21.453 11.852 1.37 1 77.44 16 SER B C 1
ATOM 2703 O O . SER B 1 16 ? -21.797 12.281 0.27 1 77.44 16 SER B O 1
ATOM 2705 N N . TRP B 1 17 ? -21.281 12.688 2.361 1 76.06 17 TRP B N 1
ATOM 2706 C CA . TRP B 1 17 ? -21.453 14.133 2.219 1 76.06 17 TRP B CA 1
ATOM 2707 C C . TRP B 1 17 ? -20.234 14.766 1.558 1 76.06 17 TRP B C 1
ATOM 2709 O O . TRP B 1 17 ? -19.094 14.383 1.848 1 76.06 17 TRP B O 1
ATOM 2719 N N . ARG B 1 18 ? -20.547 15.602 0.574 1 71.94 18 ARG B N 1
ATOM 2720 C CA . ARG B 1 18 ? -19.438 16.25 -0.112 1 71.94 18 ARG B CA 1
ATOM 2721 C C . ARG B 1 18 ? -19.625 17.766 -0.104 1 71.94 18 ARG B C 1
ATOM 2723 O O . ARG B 1 18 ? -20.734 18.281 -0.259 1 71.94 18 ARG B O 1
ATOM 2730 N N . TRP B 1 19 ? -18.5 18.344 0.209 1 67.69 19 TRP B N 1
ATOM 2731 C CA . TRP B 1 19 ? -18.484 19.797 0.106 1 67.69 19 TRP B CA 1
ATOM 2732 C C . TRP B 1 19 ? -18.516 20.234 -1.353 1 67.69 19 TRP B C 1
ATOM 2734 O O . TRP B 1 19 ? -17.781 19.719 -2.188 1 67.69 19 TRP B O 1
ATOM 2744 N N . LYS B 1 20 ? -19.469 21.078 -1.763 1 65.69 20 LYS B N 1
ATOM 2745 C CA . LYS B 1 20 ? -19.547 21.688 -3.088 1 65.69 20 LYS B CA 1
ATOM 2746 C C . LYS B 1 20 ? -19.297 23.188 -3.025 1 65.69 20 LYS B C 1
ATOM 2748 O O . LYS B 1 20 ? -20.094 23.938 -2.459 1 65.69 20 LYS B O 1
ATOM 2753 N N . PRO B 1 21 ? -18.141 23.578 -3.574 1 63.34 21 PRO 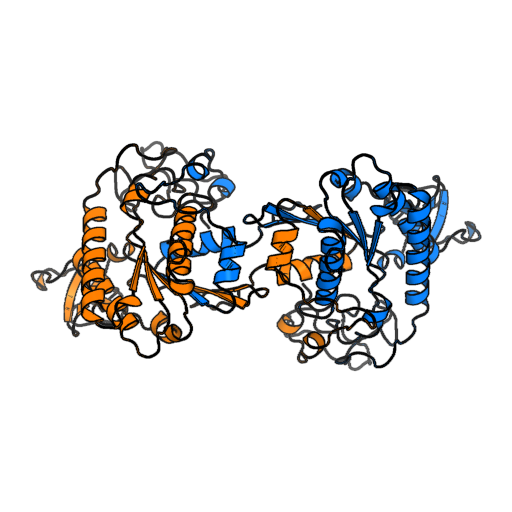B N 1
ATOM 2754 C CA . PRO B 1 21 ? -17.891 25.016 -3.594 1 63.34 21 PRO B CA 1
ATOM 2755 C C . PRO B 1 21 ? -18.906 25.781 -4.445 1 63.34 21 PRO B C 1
ATOM 2757 O O . PRO B 1 21 ? -19.516 25.203 -5.348 1 63.34 21 PRO B O 1
ATOM 2760 N N . GLN B 1 22 ? -19.266 26.922 -4.02 1 58.62 22 GLN B N 1
ATOM 2761 C CA . GLN B 1 22 ? -20.297 27.703 -4.68 1 58.62 22 GLN B CA 1
ATOM 2762 C C . GLN B 1 22 ? -19.906 28.031 -6.117 1 58.62 22 GLN B C 1
ATOM 2764 O O . GLN B 1 22 ? -20.734 27.969 -7.027 1 58.62 22 GLN B O 1
ATOM 2769 N N . GLN B 1 23 ? -18.734 28.453 -6.383 1 58.28 23 GLN B N 1
ATOM 2770 C CA . GLN B 1 23 ? -18.406 29.047 -7.672 1 58.28 23 GLN B CA 1
ATOM 2771 C C . GLN B 1 23 ? -17.531 28.125 -8.508 1 58.28 23 GLN B C 1
ATOM 2773 O O . GLN B 1 23 ? -16.953 28.547 -9.508 1 58.28 23 GLN B O 1
ATOM 2778 N N . CYS B 1 24 ? -17.234 26.969 -8.031 1 63.84 24 CYS B N 1
ATOM 2779 C CA . CYS B 1 24 ? -16.391 26.109 -8.852 1 63.84 24 CYS B CA 1
ATOM 2780 C C . CYS B 1 24 ? -16.672 24.641 -8.578 1 63.84 24 CYS B C 1
ATOM 2782 O O . CYS B 1 24 ? -17.406 24.312 -7.641 1 63.84 24 CYS B O 1
ATOM 2784 N N . THR B 1 25 ? -16.453 23.891 -9.586 1 70.81 25 THR B N 1
ATOM 2785 C CA . THR B 1 25 ? -16.578 22.453 -9.398 1 70.81 25 THR B CA 1
ATOM 2786 C C . THR B 1 25 ? -15.258 21.844 -8.945 1 70.81 25 THR B C 1
ATOM 2788 O O . THR B 1 25 ? -14.219 22.062 -9.57 1 70.81 25 THR B O 1
ATOM 2791 N N . LEU B 1 26 ? -15.203 21.359 -7.73 1 74.38 26 LEU B N 1
ATOM 2792 C CA . LEU B 1 26 ? -14.055 20.594 -7.262 1 74.38 26 LEU B CA 1
ATOM 2793 C C . LEU B 1 26 ? -14.102 19.172 -7.793 1 74.38 26 LEU B C 1
ATOM 2795 O O . LEU B 1 26 ? -14.984 18.391 -7.426 1 74.38 26 LEU B O 1
ATOM 2799 N N . PRO B 1 27 ? -13.227 18.891 -8.727 1 72.12 27 PRO B N 1
ATOM 2800 C CA . PRO B 1 27 ? -13.25 17.531 -9.258 1 72.12 27 PRO B CA 1
ATOM 2801 C C . PRO B 1 27 ? -13.008 16.469 -8.18 1 72.12 27 PRO B C 1
ATOM 2803 O O . PRO B 1 27 ? -12.367 16.766 -7.164 1 72.12 27 PRO B O 1
ATOM 2806 N N . ARG B 1 28 ? -13.578 15.297 -8.414 1 80.06 28 ARG B N 1
ATOM 2807 C CA . ARG B 1 28 ? -13.305 14.172 -7.531 1 80.06 28 ARG B CA 1
ATOM 2808 C C . ARG B 1 28 ? -11.844 13.75 -7.602 1 80.06 28 ARG B C 1
ATOM 2810 O O . ARG B 1 28 ? -11.188 13.938 -8.633 1 80.06 28 ARG B O 1
ATOM 2817 N N . PHE B 1 29 ? -11.406 13.328 -6.535 1 84.06 29 PHE B N 1
ATOM 2818 C CA . PHE B 1 29 ? -10.031 12.852 -6.508 1 84.06 29 PHE B CA 1
ATOM 2819 C C . PHE B 1 29 ? -9.852 11.656 -7.43 1 84.06 29 PHE B C 1
ATOM 2821 O O . PHE B 1 29 ? -10.617 10.688 -7.359 1 84.06 29 PHE B O 1
ATOM 2828 N N . ASP B 1 30 ? -8.945 11.773 -8.312 1 84 30 ASP B N 1
ATOM 2829 C CA . ASP B 1 30 ? -8.555 10.688 -9.195 1 84 30 ASP B CA 1
ATOM 2830 C C . ASP B 1 30 ? -7.129 10.227 -8.914 1 84 30 ASP B C 1
ATOM 2832 O O . ASP B 1 30 ? -6.168 10.922 -9.25 1 84 30 ASP B O 1
ATOM 2836 N N . GLY B 1 31 ? -7.062 9.023 -8.336 1 85.56 31 GLY B N 1
ATOM 2837 C CA . GLY B 1 31 ? -5.77 8.516 -7.91 1 85.56 31 GLY B CA 1
ATOM 2838 C C . GLY B 1 31 ? -4.789 8.352 -9.055 1 85.56 31 GLY B C 1
ATOM 2839 O O . GLY B 1 31 ? -3.598 8.641 -8.906 1 85.56 31 GLY B O 1
ATOM 2840 N N . ILE B 1 32 ? -5.254 7.926 -10.219 1 85.12 32 ILE B N 1
ATOM 2841 C CA . ILE B 1 32 ? -4.414 7.723 -11.391 1 85.12 32 ILE B CA 1
ATOM 2842 C C . ILE B 1 32 ? -3.883 9.07 -11.883 1 85.12 32 ILE B C 1
ATOM 2844 O O . ILE B 1 32 ? -2.68 9.227 -12.109 1 85.12 32 ILE B O 1
ATOM 2848 N N . LYS B 1 33 ? -4.746 10.008 -12.016 1 86.19 33 LYS B N 1
ATOM 2849 C CA . LYS B 1 33 ? -4.332 11.328 -12.484 1 86.19 33 LYS B CA 1
ATOM 2850 C C . LYS B 1 33 ? -3.383 11.984 -11.484 1 86.19 33 LYS B C 1
ATOM 2852 O O . LYS B 1 33 ? -2.441 12.68 -11.883 1 86.19 33 LYS B O 1
ATOM 2857 N N . PHE B 1 34 ? -3.678 11.766 -10.266 1 91.31 34 PHE B N 1
ATOM 2858 C CA . PHE B 1 34 ? -2.812 12.32 -9.234 1 91.31 34 PHE B CA 1
ATOM 2859 C C . PHE B 1 34 ? -1.399 11.766 -9.352 1 91.31 34 PHE B C 1
ATOM 2861 O O . PHE B 1 34 ? -0.427 12.523 -9.367 1 91.31 34 PHE B O 1
ATOM 2868 N N . LEU B 1 35 ? -1.283 10.43 -9.422 1 89.19 35 LEU B N 1
ATOM 2869 C CA . LEU B 1 35 ? 0.036 9.812 -9.492 1 89.19 35 LEU B CA 1
ATOM 2870 C C . LEU B 1 35 ? 0.746 10.18 -10.789 1 89.19 35 LEU B C 1
ATOM 2872 O O . LEU B 1 35 ? 1.971 10.32 -10.812 1 89.19 35 LEU B O 1
ATOM 2876 N N . GLU B 1 36 ? -0.057 10.32 -11.836 1 89.06 36 GLU B N 1
ATOM 2877 C CA . GLU B 1 36 ? 0.537 10.797 -13.086 1 89.06 36 GLU B CA 1
ATOM 2878 C C . GLU B 1 36 ? 1.074 12.219 -12.93 1 89.06 36 GLU B C 1
ATOM 2880 O O . GLU B 1 36 ? 2.184 12.523 -13.375 1 89.06 36 GLU B O 1
ATOM 2885 N N . LEU B 1 37 ? 0.287 13.062 -12.297 1 90.94 37 LEU B N 1
ATOM 2886 C CA . LEU B 1 37 ? 0.674 14.453 -12.062 1 90.94 37 LEU B CA 1
ATOM 2887 C C . LEU B 1 37 ? 1.926 14.523 -11.195 1 90.94 37 LEU B C 1
ATOM 2889 O O . LEU B 1 37 ? 2.785 15.383 -11.406 1 90.94 37 LEU B O 1
ATOM 2893 N N . MET B 1 38 ? 2.137 13.586 -10.273 1 92.69 38 MET B N 1
ATOM 2894 C CA . MET B 1 38 ? 3.213 13.625 -9.289 1 92.69 38 MET B CA 1
ATOM 2895 C C . MET B 1 38 ? 4.391 12.758 -9.734 1 92.69 38 MET B C 1
ATOM 2897 O O . MET B 1 38 ? 5.297 12.484 -8.945 1 92.69 38 MET B O 1
ATOM 2901 N N . ARG B 1 39 ? 4.328 12.25 -10.969 1 92.06 39 ARG B N 1
ATOM 2902 C CA . ARG B 1 39 ? 5.398 11.398 -11.484 1 92.06 39 ARG B CA 1
ATOM 2903 C C . ARG B 1 39 ? 6.762 12.047 -11.273 1 92.06 39 ARG B C 1
ATOM 2905 O O . ARG B 1 39 ? 6.992 13.172 -11.711 1 92.06 39 ARG B O 1
ATOM 2912 N N . GLY B 1 40 ? 7.648 11.375 -10.57 1 92.62 40 GLY B N 1
ATOM 2913 C CA . GLY B 1 40 ? 9.008 11.82 -10.336 1 92.62 40 GLY B CA 1
ATOM 2914 C C . GLY B 1 40 ? 9.102 12.938 -9.312 1 92.62 40 GLY B C 1
ATOM 2915 O O . GLY B 1 40 ? 10.156 13.555 -9.148 1 92.62 40 GLY B O 1
ATOM 2916 N N . LYS B 1 41 ? 8.008 13.258 -8.617 1 95.38 41 LYS B N 1
ATOM 2917 C CA . LYS B 1 41 ? 7.984 14.406 -7.719 1 95.38 41 LYS B CA 1
ATOM 2918 C C . LYS B 1 41 ? 7.832 13.961 -6.266 1 95.38 41 LYS B C 1
ATOM 2920 O O . LYS B 1 41 ? 7.465 12.812 -6 1 95.38 41 LYS B O 1
ATOM 2925 N N . THR B 1 42 ? 8.117 14.852 -5.398 1 95.38 42 THR B N 1
ATOM 2926 C CA . THR B 1 42 ? 8.008 14.633 -3.963 1 95.38 42 THR B CA 1
ATOM 2927 C C . THR B 1 42 ? 6.957 15.547 -3.348 1 95.38 42 THR B C 1
ATOM 2929 O O . THR B 1 42 ? 6.996 16.766 -3.543 1 95.38 42 THR B O 1
ATOM 2932 N N . LEU B 1 43 ? 5.996 14.984 -2.699 1 96.62 43 LEU B N 1
ATOM 2933 C CA . LEU B 1 43 ? 4.988 15.68 -1.902 1 96.62 43 LEU B CA 1
ATOM 2934 C C . LEU B 1 43 ? 5.258 15.5 -0.412 1 96.62 43 LEU B C 1
ATOM 2936 O O . LEU B 1 43 ? 5.25 14.375 0.097 1 96.62 43 LEU B O 1
ATOM 2940 N N . ALA B 1 44 ? 5.492 16.578 0.283 1 96.69 44 ALA B N 1
ATOM 2941 C CA . ALA B 1 44 ? 5.781 16.516 1.712 1 96.69 44 ALA B CA 1
ATOM 2942 C C . ALA B 1 44 ? 4.66 17.141 2.533 1 96.69 44 ALA B C 1
ATOM 2944 O O . ALA B 1 44 ? 4.121 18.188 2.16 1 96.69 44 ALA B O 1
ATOM 2945 N N . PHE B 1 45 ? 4.281 16.453 3.605 1 96.19 45 PHE B N 1
ATOM 2946 C CA . PHE B 1 45 ? 3.385 16.984 4.625 1 96.19 45 PHE B CA 1
ATOM 2947 C C . PHE B 1 45 ? 4.152 17.328 5.898 1 96.19 45 PHE B C 1
ATOM 2949 O O . PHE B 1 45 ? 4.754 16.453 6.52 1 96.19 45 PHE B O 1
ATOM 2956 N N . VAL B 1 46 ? 4.121 18.578 6.234 1 96.31 46 VAL B N 1
ATOM 2957 C CA . VAL B 1 46 ? 4.812 19.031 7.43 1 96.31 46 VAL B CA 1
ATOM 2958 C C . VAL B 1 46 ? 3.811 19.641 8.406 1 96.31 46 VAL B C 1
ATOM 2960 O O . VAL B 1 46 ? 3.029 20.531 8.031 1 96.31 46 VAL B O 1
ATOM 2963 N N . GLY B 1 47 ? 3.793 19.203 9.602 1 95.25 47 GLY B N 1
ATOM 2964 C CA . GLY B 1 47 ? 2.873 19.703 10.609 1 95.25 47 GLY B CA 1
ATOM 2965 C C . GLY B 1 47 ? 2.686 18.75 11.773 1 95.25 47 GLY B C 1
ATOM 2966 O O . GLY B 1 47 ? 3.602 18 12.125 1 95.25 47 GLY B O 1
ATOM 2967 N N . ASP B 1 48 ? 1.557 18.875 12.398 1 92.44 48 ASP B N 1
ATOM 2968 C CA . ASP B 1 48 ? 1.28 18.078 13.594 1 92.44 48 ASP B CA 1
ATOM 2969 C C . ASP B 1 48 ? 0.49 16.828 13.242 1 92.44 48 ASP B C 1
ATOM 2971 O O . ASP B 1 48 ? 0.702 16.234 12.18 1 92.44 48 ASP B O 1
ATOM 2975 N N . SER B 1 49 ? -0.329 16.281 14.18 1 91 49 SER B N 1
ATOM 2976 C CA . SER B 1 49 ? -1.053 15.031 13.969 1 91 49 SER B CA 1
ATOM 2977 C C . SER B 1 49 ? -2.123 15.188 12.891 1 91 49 SER B C 1
ATOM 2979 O O . SER B 1 49 ? -2.479 14.219 12.219 1 91 49 SER B O 1
ATOM 2981 N N . VAL B 1 50 ? -2.648 16.391 12.727 1 92.44 50 VAL B N 1
ATOM 2982 C CA . VAL B 1 50 ? -3.65 16.609 11.688 1 92.44 50 VAL B CA 1
ATOM 2983 C C . VAL B 1 50 ? -2.99 16.547 10.312 1 92.44 50 VAL B C 1
ATOM 2985 O O . VAL B 1 50 ? -3.592 16.078 9.344 1 92.44 50 VAL B O 1
ATOM 2988 N N . ALA B 1 51 ? -1.772 17.062 10.219 1 92.88 51 ALA B N 1
ATOM 2989 C CA . ALA B 1 51 ? -1.001 16.891 8.992 1 92.88 51 ALA B CA 1
ATOM 2990 C C . ALA B 1 51 ? -0.797 15.406 8.688 1 92.88 51 ALA B C 1
ATOM 2992 O O . ALA B 1 51 ? -0.931 14.977 7.539 1 92.88 51 ALA B O 1
ATOM 2993 N N . ARG B 1 52 ? -0.487 14.68 9.719 1 89.25 52 ARG B N 1
ATOM 2994 C CA . ARG B 1 52 ? -0.356 13.234 9.562 1 89.25 52 ARG B CA 1
ATOM 2995 C C . ARG B 1 52 ? -1.663 12.609 9.078 1 89.25 52 ARG B C 1
ATOM 2997 O O . ARG B 1 52 ? -1.663 11.781 8.172 1 89.25 52 ARG B O 1
ATOM 3004 N N . ASN B 1 53 ? -2.738 13.016 9.734 1 91.69 53 ASN B N 1
ATOM 3005 C CA . ASN B 1 53 ? -4.066 12.547 9.359 1 91.69 53 ASN B CA 1
ATOM 3006 C C . ASN B 1 53 ? -4.344 12.789 7.875 1 91.69 53 ASN B C 1
ATOM 3008 O O . ASN B 1 53 ? -4.863 11.914 7.188 1 91.69 53 ASN B O 1
ATOM 3012 N N . HIS B 1 54 ? -3.984 13.969 7.379 1 94.06 54 HIS B N 1
ATOM 3013 C CA . HIS B 1 54 ? -4.16 14.336 5.977 1 94.06 54 HIS B CA 1
ATOM 3014 C C . HIS B 1 54 ? -3.33 13.445 5.066 1 94.06 54 HIS B C 1
ATOM 3016 O O . HIS B 1 54 ? -3.848 12.891 4.094 1 94.06 54 HIS B O 1
ATOM 3022 N N . MET B 1 55 ? -2.098 13.289 5.359 1 90.44 55 MET B N 1
ATOM 3023 C CA . MET B 1 55 ? -1.2 12.438 4.582 1 90.44 55 MET B CA 1
ATOM 3024 C C . MET B 1 55 ? -1.708 11 4.551 1 90.44 55 MET B C 1
ATOM 3026 O O . MET B 1 55 ? -1.736 10.375 3.49 1 90.44 55 MET B O 1
ATOM 3030 N N . GLU B 1 56 ? -2.119 10.516 5.699 1 87.5 56 GLU B N 1
ATOM 3031 C CA . GLU B 1 56 ? -2.613 9.141 5.785 1 87.5 56 GLU B CA 1
ATOM 3032 C C . GLU B 1 56 ? -3.857 8.945 4.926 1 87.5 56 GLU B C 1
ATOM 3034 O O . GLU B 1 56 ? -4.039 7.891 4.316 1 87.5 56 GLU B O 1
ATOM 3039 N N . SER B 1 57 ? -4.723 9.945 4.98 1 89.62 57 SER B N 1
ATOM 3040 C CA . SER B 1 57 ? -5.887 9.875 4.102 1 89.62 57 SER B CA 1
ATOM 3041 C C . SER B 1 57 ? -5.469 9.695 2.645 1 89.62 57 SER B C 1
ATOM 3043 O O . SER B 1 57 ? -6.039 8.875 1.924 1 89.62 57 SER B O 1
ATOM 3045 N N . LEU B 1 58 ? -4.465 10.469 2.219 1 90.19 58 LEU B N 1
ATOM 3046 C CA . LEU B 1 58 ? -3.967 10.359 0.852 1 90.19 58 LEU B CA 1
ATOM 3047 C C . LEU B 1 58 ? -3.438 8.953 0.577 1 90.19 58 LEU B C 1
ATOM 3049 O O . LEU B 1 58 ? -3.756 8.352 -0.454 1 90.19 58 LEU B O 1
ATOM 3053 N N . LEU B 1 59 ? -2.674 8.422 1.511 1 84.12 59 LEU B N 1
ATOM 3054 C CA . LEU B 1 59 ? -2.086 7.094 1.342 1 84.12 59 LEU B CA 1
ATOM 3055 C C . LEU B 1 59 ? -3.166 6.02 1.311 1 84.12 59 LEU B C 1
ATOM 3057 O O . LEU B 1 59 ? -3.059 5.047 0.562 1 84.12 59 LEU B O 1
ATOM 3061 N N . CYS B 1 60 ? -4.168 6.258 2.127 1 77.62 60 CYS B N 1
ATOM 3062 C CA . CYS B 1 60 ? -5.262 5.293 2.15 1 77.62 60 CYS B CA 1
ATOM 3063 C C . CYS B 1 60 ? -5.984 5.254 0.809 1 77.62 60 CYS B C 1
ATOM 3065 O O . CYS B 1 60 ? -6.465 4.203 0.386 1 77.62 60 CYS B O 1
ATOM 3067 N N . ILE B 1 61 ? -6.047 6.379 0.16 1 79.62 61 ILE B N 1
ATOM 3068 C CA . ILE B 1 61 ? -6.688 6.441 -1.149 1 79.62 61 ILE B CA 1
ATOM 3069 C C . ILE B 1 61 ? -5.801 5.766 -2.191 1 79.62 61 ILE B C 1
ATOM 3071 O O . ILE B 1 61 ? -6.293 5.047 -3.062 1 79.62 61 ILE B O 1
ATOM 3075 N N . GLU B 1 62 ? -4.527 5.898 -2.062 1 82.12 62 GLU B N 1
ATOM 3076 C CA . GLU B 1 62 ? -3.617 5.504 -3.133 1 82.12 62 GLU B CA 1
ATOM 3077 C C . GLU B 1 62 ? -3.066 4.098 -2.9 1 82.12 62 GLU B C 1
ATOM 3079 O O . GLU B 1 62 ? -2.688 3.41 -3.85 1 82.12 62 GLU B O 1
ATOM 3084 N N . ALA B 1 63 ? -3.029 3.639 -1.702 1 76 63 ALA B N 1
ATOM 3085 C CA . ALA B 1 63 ? -2.447 2.34 -1.377 1 76 63 ALA B CA 1
ATOM 3086 C C . ALA B 1 63 ? -3.525 1.266 -1.271 1 76 63 ALA B C 1
ATOM 3088 O O . ALA B 1 63 ? -4.641 1.538 -0.816 1 76 63 ALA B O 1
ATOM 3089 N N . PRO B 1 64 ? -3.201 0.094 -1.688 1 76.88 64 PRO B N 1
ATOM 3090 C CA . PRO B 1 64 ? -4.176 -0.987 -1.525 1 76.88 64 PRO B CA 1
ATOM 3091 C C . PRO B 1 64 ? -4.34 -1.422 -0.071 1 76.88 64 PRO B C 1
ATOM 3093 O O . PRO B 1 64 ? -3.395 -1.317 0.717 1 76.88 64 PRO B O 1
ATOM 3096 N N . VAL B 1 65 ? -5.52 -1.803 0.306 1 70.56 65 VAL B N 1
ATOM 3097 C CA . VAL B 1 65 ? -5.824 -2.297 1.646 1 70.56 65 VAL B CA 1
ATOM 3098 C C . VAL B 1 65 ? -6.105 -3.797 1.592 1 70.56 65 VAL B C 1
ATOM 3100 O O . VAL B 1 65 ? -6.773 -4.277 0.672 1 70.56 65 VAL B O 1
ATOM 3103 N N . ASP B 1 66 ? -5.457 -4.562 2.545 1 70.31 66 ASP B N 1
ATOM 3104 C CA . ASP B 1 66 ? -5.691 -6 2.617 1 70.31 66 ASP B CA 1
ATOM 3105 C C . ASP B 1 66 ? -7 -6.309 3.338 1 70.31 66 ASP B C 1
ATOM 3107 O O . ASP B 1 66 ? -7.176 -5.941 4.5 1 70.31 66 ASP B O 1
ATOM 3111 N N . ARG B 1 67 ? -7.969 -6.773 2.695 1 69.31 67 ARG B N 1
ATOM 3112 C CA . ARG B 1 67 ? -9.25 -7.188 3.25 1 69.31 67 ARG B CA 1
ATOM 3113 C C . ARG B 1 67 ? -9.461 -8.688 3.084 1 69.31 67 ARG B C 1
ATOM 3115 O O . ARG B 1 67 ? -10.586 -9.141 2.855 1 69.31 67 ARG B O 1
ATOM 3122 N N . GLY B 1 68 ? -8.352 -9.43 3.09 1 65.31 68 GLY B N 1
ATOM 3123 C CA . GLY B 1 68 ? -8.414 -10.859 2.838 1 65.31 68 GLY B CA 1
ATOM 3124 C C . GLY B 1 68 ? -8.773 -11.664 4.07 1 65.31 68 GLY B C 1
ATOM 3125 O O . GLY B 1 68 ? -9.164 -11.102 5.098 1 65.31 68 GLY B O 1
ATOM 3126 N N . SER B 1 69 ? -9.023 -12.945 3.873 1 67.19 69 SER B N 1
ATOM 3127 C CA . SER B 1 69 ? -9.242 -13.969 4.895 1 67.19 69 SER B CA 1
ATOM 3128 C C . SER B 1 69 ? -8.094 -14.961 4.945 1 67.19 69 SER B C 1
ATOM 3130 O O . SER B 1 69 ? -7.098 -14.805 4.23 1 67.19 69 SER B O 1
ATOM 3132 N N . ARG B 1 70 ? -8.312 -15.844 5.84 1 64 70 ARG B N 1
ATOM 3133 C CA . ARG B 1 70 ? -7.312 -16.906 5.953 1 64 70 ARG B CA 1
ATOM 3134 C C . ARG B 1 70 ? -7.164 -17.656 4.641 1 64 70 ARG B C 1
ATOM 3136 O O . ARG B 1 70 ? -6.059 -18.062 4.266 1 64 70 ARG B O 1
ATOM 3143 N N . ARG B 1 71 ? -8.195 -17.828 3.812 1 66.31 71 ARG B N 1
ATOM 3144 C CA . ARG B 1 71 ? -8.227 -18.672 2.617 1 66.31 71 ARG B CA 1
ATOM 3145 C C . ARG B 1 71 ? -7.918 -17.859 1.367 1 66.31 71 ARG B C 1
ATOM 3147 O O . ARG B 1 71 ? -7.559 -18.422 0.328 1 66.31 71 ARG B O 1
ATOM 3154 N N . MET B 1 72 ? -8.141 -16.625 1.538 1 78.94 72 MET B N 1
ATOM 3155 C CA . MET B 1 72 ? -8.062 -15.734 0.377 1 78.94 72 MET B CA 1
ATOM 3156 C C . MET B 1 72 ? -7.527 -14.359 0.776 1 78.94 72 MET B C 1
ATOM 3158 O O . MET B 1 72 ? -8.07 -13.727 1.683 1 78.94 72 MET B O 1
ATOM 3162 N N . ASN B 1 73 ? -6.402 -14.062 0.196 1 84.75 73 ASN B N 1
ATOM 3163 C CA . ASN B 1 73 ? -5.945 -12.688 0.347 1 84.75 73 ASN B CA 1
ATOM 3164 C C . ASN B 1 73 ? -6.613 -11.758 -0.666 1 84.75 73 ASN B C 1
ATOM 3166 O O . ASN B 1 73 ? -6.828 -12.141 -1.817 1 84.75 73 ASN B O 1
ATOM 3170 N N . ARG B 1 74 ? -6.945 -10.609 -0.184 1 87.81 74 ARG B N 1
ATOM 3171 C CA . ARG B 1 74 ? -7.648 -9.656 -1.035 1 87.81 74 ARG B CA 1
ATOM 3172 C C . ARG B 1 74 ? -7.121 -8.234 -0.818 1 87.81 74 ARG B C 1
ATOM 3174 O O . ARG B 1 74 ? -7.145 -7.727 0.304 1 87.81 74 ARG B O 1
ATOM 3181 N N . TRP B 1 75 ? -6.582 -7.66 -1.883 1 87.06 75 TRP B N 1
ATOM 3182 C CA . TRP B 1 75 ? -6.113 -6.277 -1.869 1 87.06 75 TRP B CA 1
ATOM 3183 C C . TRP B 1 75 ? -6.988 -5.398 -2.76 1 87.06 75 TRP B C 1
ATOM 3185 O O . TRP B 1 75 ? -7.238 -5.734 -3.92 1 87.06 75 TRP B O 1
ATOM 3195 N N . ILE B 1 76 ? -7.449 -4.254 -2.234 1 86.19 76 ILE B N 1
ATOM 3196 C CA . ILE B 1 76 ? -8.352 -3.381 -2.975 1 86.19 76 ILE B CA 1
ATOM 3197 C C . ILE B 1 76 ? -7.699 -2.014 -3.178 1 86.19 76 ILE B C 1
ATOM 3199 O O . ILE B 1 76 ? -7.297 -1.362 -2.211 1 86.19 76 ILE B O 1
ATOM 3203 N N . PHE B 1 77 ? -7.469 -1.695 -4.43 1 86.44 77 PHE B N 1
ATOM 3204 C CA . PHE B 1 77 ? -7.121 -0.327 -4.797 1 86.44 77 PHE B CA 1
ATOM 3205 C C . PHE B 1 77 ? -8.375 0.539 -4.898 1 86.44 77 PHE B C 1
ATOM 3207 O O . PHE B 1 77 ? -9.109 0.463 -5.883 1 86.44 77 PHE B O 1
ATOM 3214 N N . ARG B 1 78 ? -8.586 1.428 -4.004 1 80.44 78 ARG B N 1
ATOM 3215 C CA . ARG B 1 78 ? -9.836 2.168 -3.881 1 80.44 78 ARG B CA 1
ATOM 3216 C C . ARG B 1 78 ? -9.984 3.18 -5.012 1 80.44 78 ARG B C 1
ATOM 3218 O O . ARG B 1 78 ? -11.086 3.393 -5.52 1 80.44 78 ARG B O 1
ATOM 3225 N N . SER B 1 79 ? -8.906 3.746 -5.387 1 78.31 79 SER B N 1
ATOM 3226 C CA . SER B 1 79 ? -8.953 4.805 -6.391 1 78.31 79 SER B CA 1
ATOM 3227 C C . SER B 1 79 ? -9.508 4.289 -7.715 1 78.31 79 SER B C 1
ATOM 3229 O O . SER B 1 79 ? -10.195 5.012 -8.43 1 78.31 79 SER B O 1
ATOM 3231 N N . THR B 1 80 ? -9.266 2.998 -8.016 1 86.12 80 THR B N 1
ATOM 3232 C CA . THR B 1 80 ? -9.703 2.436 -9.289 1 86.12 80 THR B CA 1
ATOM 3233 C C . THR B 1 80 ? -10.68 1.29 -9.07 1 86.12 80 THR B C 1
ATOM 3235 O O . THR B 1 80 ? -11.195 0.708 -10.031 1 86.12 80 THR B O 1
ATOM 3238 N N . LYS B 1 81 ? -10.977 1 -7.762 1 88.62 81 LYS B N 1
ATOM 3239 C CA . LYS B 1 81 ? -11.82 -0.142 -7.406 1 88.62 81 LYS B CA 1
ATOM 3240 C C . LYS B 1 81 ? -11.281 -1.43 -8.023 1 88.62 81 LYS B C 1
ATOM 3242 O O . LYS B 1 81 ? -12.047 -2.232 -8.562 1 88.62 81 LYS B O 1
ATOM 3247 N N . THR B 1 82 ? -9.984 -1.54 -8.195 1 92 82 THR B N 1
ATOM 3248 C CA . THR B 1 82 ? -9.305 -2.752 -8.648 1 92 82 THR B CA 1
ATOM 3249 C C . THR B 1 82 ? -9.07 -3.707 -7.477 1 92 82 THR B C 1
ATOM 3251 O O . THR B 1 82 ? -8.641 -3.287 -6.402 1 92 82 THR B O 1
ATOM 3254 N N . THR B 1 83 ? -9.391 -4.98 -7.68 1 92.06 83 THR B N 1
ATOM 3255 C CA . THR B 1 83 ? -9.188 -5.984 -6.641 1 92.06 83 THR B CA 1
ATOM 3256 C C . THR B 1 83 ? -8.164 -7.023 -7.082 1 92.06 83 THR B C 1
ATOM 3258 O O . THR B 1 83 ? -8.227 -7.52 -8.211 1 92.06 83 THR B O 1
ATOM 3261 N N . ILE B 1 84 ? -7.176 -7.309 -6.273 1 92.19 84 ILE B N 1
ATOM 3262 C CA . ILE B 1 84 ? -6.207 -8.383 -6.473 1 92.19 84 ILE B CA 1
ATOM 3263 C C . ILE B 1 84 ? -6.418 -9.469 -5.418 1 92.19 84 ILE B C 1
ATOM 3265 O O . ILE B 1 84 ? -6.449 -9.18 -4.219 1 92.19 84 ILE B O 1
ATOM 3269 N N . ILE B 1 85 ? -6.578 -10.672 -5.887 1 92.69 85 ILE B N 1
ATOM 3270 C CA . ILE B 1 85 ? -6.883 -11.789 -5.008 1 92.69 85 ILE B CA 1
ATOM 3271 C C . ILE B 1 85 ? -5.812 -12.867 -5.152 1 92.69 85 ILE B C 1
ATOM 3273 O O . ILE B 1 85 ? -5.266 -13.07 -6.238 1 92.69 85 ILE B O 1
ATOM 3277 N N . ARG B 1 86 ? -5.516 -13.523 -4.047 1 92.19 86 ARG B N 1
ATOM 3278 C CA . ARG B 1 86 ? -4.672 -14.711 -4.059 1 92.19 86 ARG B CA 1
ATOM 3279 C C . ARG B 1 86 ? -5.371 -15.891 -3.391 1 92.19 86 ARG B C 1
ATOM 3281 O O . ARG B 1 86 ? -5.898 -15.758 -2.283 1 92.19 86 ARG B O 1
ATOM 3288 N N . ILE B 1 87 ? -5.422 -16.984 -4.031 1 92.75 87 ILE B N 1
ATOM 3289 C CA . ILE B 1 87 ? -5.969 -18.219 -3.48 1 92.75 87 ILE B CA 1
ATOM 3290 C C . ILE B 1 87 ? -4.941 -19.344 -3.617 1 92.75 87 ILE B C 1
ATOM 3292 O O . ILE B 1 87 ? -4.371 -19.547 -4.691 1 92.75 87 ILE B O 1
ATOM 3296 N N . TRP B 1 88 ? -4.715 -20 -2.566 1 92.81 88 TRP B N 1
ATOM 3297 C CA . TRP B 1 88 ? -3.803 -21.141 -2.584 1 92.81 88 TRP B CA 1
ATOM 3298 C C . TRP B 1 88 ? -4.465 -22.359 -3.217 1 92.81 88 TRP B C 1
ATOM 3300 O O . TRP B 1 88 ? -5.531 -22.797 -2.775 1 92.81 88 TRP B O 1
ATOM 3310 N N . SER B 1 89 ? -3.916 -22.875 -4.195 1 96.12 89 SER B N 1
ATOM 3311 C CA . SER B 1 89 ? -4.262 -24.141 -4.844 1 96.12 89 SER B CA 1
ATOM 3312 C C . SER B 1 89 ? -3.041 -24.766 -5.5 1 96.12 89 SER B C 1
ATOM 3314 O O . SER B 1 89 ? -2.777 -24.547 -6.684 1 96.12 89 SER B O 1
ATOM 3316 N N . ALA B 1 90 ? -2.428 -25.656 -4.801 1 94.12 90 ALA B N 1
ATOM 3317 C CA . ALA B 1 90 ? -1.111 -26.172 -5.18 1 94.12 90 ALA B CA 1
ATOM 3318 C C . ALA B 1 90 ? -1.202 -27.047 -6.422 1 94.12 90 ALA B C 1
ATOM 3320 O O . ALA B 1 90 ? -0.309 -27.031 -7.273 1 94.12 90 ALA B O 1
ATOM 3321 N N . TRP B 1 91 ? -2.307 -27.797 -6.551 1 98.12 91 TRP B N 1
ATOM 3322 C CA . TRP B 1 91 ? -2.418 -28.781 -7.621 1 98.12 91 TRP B CA 1
ATOM 3323 C C . TRP B 1 91 ? -3.473 -28.375 -8.641 1 98.12 91 TRP B C 1
ATOM 3325 O O . TRP B 1 91 ? -3.654 -29.031 -9.664 1 98.12 91 TRP B O 1
ATOM 3335 N N . LEU B 1 92 ? -4.23 -27.234 -8.391 1 98.25 92 LEU B N 1
ATOM 3336 C CA . LEU B 1 92 ? -5.297 -26.672 -9.211 1 98.25 92 LEU B CA 1
ATOM 3337 C C . LEU B 1 92 ? -6.492 -27.625 -9.273 1 98.25 92 LEU B C 1
ATOM 3339 O O . LEU B 1 92 ? -7.543 -27.266 -9.812 1 98.25 92 LEU B O 1
ATOM 3343 N N . VAL B 1 93 ? -6.344 -28.828 -8.766 1 98.69 93 VAL B N 1
ATOM 3344 C CA . VAL B 1 93 ? -7.418 -29.812 -8.672 1 98.69 93 VAL B CA 1
ATOM 3345 C C . VAL B 1 93 ? -7.668 -30.172 -7.211 1 98.69 93 VAL B C 1
ATOM 3347 O O . VAL B 1 93 ? -6.898 -29.781 -6.332 1 98.69 93 VAL B O 1
ATOM 3350 N N . HIS B 1 94 ? -8.742 -30.875 -6.984 1 98.31 94 HIS B N 1
ATOM 3351 C CA . HIS B 1 94 ? -9.195 -31.203 -5.637 1 98.31 94 HIS B CA 1
ATOM 3352 C C . HIS B 1 94 ? -8.148 -32.031 -4.895 1 98.31 94 HIS B C 1
ATOM 3354 O O . HIS B 1 94 ? -7.555 -32.938 -5.469 1 98.31 94 HIS B O 1
ATOM 3360 N N . ARG B 1 95 ? -7.895 -31.688 -3.68 1 97.44 95 ARG B N 1
ATOM 3361 C CA . ARG B 1 95 ? -6.953 -32.375 -2.797 1 97.44 95 ARG B CA 1
ATOM 3362 C C . ARG B 1 95 ? -7.617 -32.75 -1.479 1 97.44 95 ARG B C 1
ATOM 3364 O O . ARG B 1 95 ? -8.375 -31.953 -0.91 1 97.44 95 ARG B O 1
ATOM 3371 N N . SER B 1 96 ? -7.371 -33.906 -1.05 1 97.31 96 SER B N 1
ATOM 3372 C CA . SER B 1 96 ? -7.883 -34.406 0.226 1 97.31 96 SER B CA 1
ATOM 3373 C C . SER B 1 96 ? -6.844 -35.281 0.941 1 97.31 96 SER B C 1
ATOM 3375 O O . SER B 1 96 ? -5.91 -35.781 0.315 1 97.31 96 SER B O 1
ATOM 3377 N N . ILE B 1 97 ? -6.965 -35.438 2.219 1 96.94 97 ILE B N 1
ATOM 3378 C CA . ILE B 1 97 ? -6.059 -36.312 2.965 1 96.94 97 ILE B CA 1
ATOM 3379 C C . ILE B 1 97 ? -6.809 -37.562 3.438 1 96.94 97 ILE B C 1
ATOM 3381 O O . ILE B 1 97 ? -6.227 -38.438 4.078 1 96.94 97 ILE B O 1
ATOM 3385 N N . GLU B 1 98 ? -8.062 -37.625 3.127 1 97.25 98 GLU B N 1
ATOM 3386 C CA . GLU B 1 98 ? -8.867 -38.812 3.479 1 97.25 98 GLU B CA 1
ATOM 3387 C C . GLU B 1 98 ? -8.438 -40.031 2.68 1 97.25 98 GLU B C 1
ATOM 3389 O O . GLU B 1 98 ? -7.914 -39.906 1.571 1 97.25 98 GLU B O 1
ATOM 3394 N N . ALA B 1 99 ? -8.711 -41.219 3.203 1 97.5 99 ALA B N 1
ATOM 3395 C CA . ALA B 1 99 ? -8.344 -42.438 2.529 1 97.5 99 ALA B CA 1
ATOM 3396 C C . ALA B 1 99 ? -9.188 -42.656 1.279 1 97.5 99 ALA B C 1
ATOM 3398 O O . ALA B 1 99 ? -10.391 -42.375 1.276 1 97.5 99 ALA B O 1
ATOM 3399 N N . VAL B 1 100 ? -8.555 -43.156 0.285 1 97.31 100 VAL B N 1
ATOM 3400 C CA . VAL B 1 100 ? -9.211 -43.562 -0.956 1 97.31 100 VAL B CA 1
ATOM 3401 C C . VAL B 1 100 ? -8.617 -44.906 -1.439 1 97.31 100 VAL B C 1
ATOM 3403 O O . VAL B 1 100 ? -7.434 -44.969 -1.771 1 97.31 100 VAL B O 1
ATOM 3406 N N . GLY B 1 101 ? -9.461 -45.969 -1.474 1 95.69 101 GLY B N 1
ATOM 3407 C CA . GLY B 1 101 ? -8.906 -47.25 -1.819 1 95.69 101 GLY B CA 1
ATOM 3408 C C . GLY B 1 101 ? -7.754 -47.656 -0.92 1 95.69 101 GLY B C 1
ATOM 3409 O O . GLY B 1 101 ? -7.883 -47.656 0.306 1 95.69 101 GLY B O 1
ATOM 3410 N N . PHE B 1 102 ? -6.633 -48 -1.57 1 96.62 102 PHE B N 1
ATOM 3411 C CA . PHE B 1 102 ? -5.5 -48.469 -0.781 1 96.62 102 PHE B CA 1
ATOM 3412 C C . PHE B 1 102 ? -4.594 -47.312 -0.391 1 96.62 102 PHE B C 1
ATOM 3414 O O . PHE B 1 102 ? -3.604 -47.5 0.32 1 96.62 102 PHE B O 1
ATOM 3421 N N . ALA B 1 103 ? -4.82 -46.062 -0.894 1 97.38 103 ALA B N 1
ATOM 3422 C CA . ALA B 1 103 ? -4.062 -44.906 -0.448 1 97.38 103 ALA B CA 1
ATOM 3423 C C . ALA B 1 103 ? -4.48 -44.469 0.958 1 97.38 103 ALA B C 1
ATOM 3425 O O . ALA B 1 103 ? -5.641 -44.125 1.188 1 97.38 103 ALA B O 1
ATOM 3426 N N . PRO B 1 104 ? -3.646 -44.438 1.883 1 97.06 104 PRO B N 1
ATOM 3427 C CA . PRO B 1 104 ? -4.02 -44.312 3.293 1 97.06 104 PRO B CA 1
ATOM 3428 C C . PRO B 1 104 ? -4.375 -42.875 3.672 1 97.06 104 PRO B C 1
ATOM 3430 O O . PRO B 1 104 ? -4.051 -41.938 2.938 1 97.06 104 PRO B O 1
ATOM 3433 N N . GLU B 1 105 ? -5.098 -42.75 4.777 1 97.25 105 GLU B N 1
ATOM 3434 C CA . GLU B 1 105 ? -5.359 -41.469 5.375 1 97.25 105 GLU B CA 1
ATOM 3435 C C . GLU B 1 105 ? -4.059 -40.719 5.715 1 97.25 105 GLU B C 1
ATOM 3437 O O . GLU B 1 105 ? -3.07 -41.375 6.094 1 97.25 105 GLU B O 1
ATOM 3442 N N . GLY B 1 106 ? -4.047 -39.375 5.559 1 96 106 GLY B N 1
ATOM 3443 C CA . GLY B 1 106 ? -2.873 -38.594 5.883 1 96 106 GLY B CA 1
ATOM 3444 C C . GLY B 1 106 ? -2.018 -38.25 4.676 1 96 106 GLY B C 1
ATOM 3445 O O . GLY B 1 106 ? -1.295 -37.281 4.668 1 96 106 GLY B O 1
ATOM 3446 N N . LEU B 1 107 ? -2.09 -39.156 3.66 1 97.06 107 LEU B N 1
ATOM 3447 C CA . LEU B 1 107 ? -1.413 -38.906 2.391 1 97.06 107 LEU B CA 1
ATOM 3448 C C . LEU B 1 107 ? -2.232 -37.969 1.504 1 97.06 107 LEU B C 1
ATOM 3450 O O . LEU B 1 107 ? -3.453 -38.125 1.407 1 97.06 107 LEU B O 1
ATOM 3454 N N . ASP B 1 108 ? -1.562 -37.031 0.891 1 97.69 108 ASP B N 1
ATOM 3455 C CA . ASP B 1 108 ? -2.285 -36.156 -0.027 1 97.69 108 ASP B CA 1
ATOM 3456 C C . ASP B 1 108 ? -2.859 -36.938 -1.202 1 97.69 108 ASP B C 1
ATOM 3458 O O . ASP B 1 108 ? -2.125 -37.625 -1.904 1 97.69 108 ASP B O 1
ATOM 3462 N N . LYS B 1 109 ? -4.148 -36.906 -1.354 1 98.62 109 LYS B N 1
ATOM 3463 C CA . LYS B 1 109 ? -4.824 -37.406 -2.543 1 98.62 109 LYS B CA 1
ATOM 3464 C C . LYS B 1 109 ? -5.184 -36.281 -3.502 1 98.62 109 LYS B C 1
ATOM 3466 O O . LYS B 1 109 ? -5.895 -35.344 -3.131 1 98.62 109 LYS B O 1
ATOM 3471 N N . VAL B 1 110 ? -4.66 -36.375 -4.664 1 98.75 110 VAL B N 1
ATOM 3472 C CA . VAL B 1 110 ? -4.898 -35.375 -5.711 1 98.75 110 VAL B CA 1
ATOM 3473 C C . VAL B 1 110 ? -5.875 -35.938 -6.738 1 98.75 110 VAL B C 1
ATOM 3475 O O . VAL B 1 110 ? -5.543 -36.875 -7.477 1 98.75 110 VAL B O 1
ATOM 3478 N N . PHE B 1 111 ? -7.082 -35.406 -6.734 1 98.75 111 PHE B N 1
ATOM 3479 C CA . PHE B 1 111 ? -8.125 -35.875 -7.641 1 98.75 111 PHE B CA 1
ATOM 3480 C C . PHE B 1 111 ? -8 -35.188 -9 1 98.75 111 PHE B C 1
ATOM 3482 O O . PHE B 1 111 ? -8.438 -34.062 -9.172 1 98.75 111 PHE B O 1
ATOM 3489 N N . LEU B 1 112 ? -7.512 -35.875 -9.984 1 98.69 112 LEU B N 1
ATOM 3490 C CA . LEU B 1 112 ? -7.07 -35.344 -11.258 1 98.69 112 LEU B CA 1
ATOM 3491 C C . LEU B 1 112 ? -8.266 -34.969 -12.133 1 98.69 112 LEU B C 1
ATOM 3493 O O . LEU B 1 112 ? -8.117 -34.25 -13.125 1 98.69 112 LEU B O 1
ATOM 3497 N N . ASP B 1 113 ? -9.445 -35.375 -11.805 1 98.12 113 ASP B N 1
ATOM 3498 C CA . ASP B 1 113 ? -10.594 -35.156 -12.672 1 98.12 113 ASP B CA 1
ATOM 3499 C C . ASP B 1 113 ? -11.531 -34.094 -12.094 1 98.12 113 ASP B C 1
ATOM 3501 O O . ASP B 1 113 ? -12.602 -33.844 -12.648 1 98.12 113 ASP B O 1
ATOM 3505 N N . VAL B 1 114 ? -11.148 -33.469 -10.977 1 98.19 114 VAL B N 1
ATOM 3506 C CA . VAL B 1 114 ? -12.008 -32.469 -10.32 1 98.19 114 VAL B CA 1
ATOM 3507 C C . VAL B 1 114 ? -11.227 -31.188 -10.078 1 98.19 114 VAL B C 1
ATOM 3509 O O . VAL B 1 114 ? -10.266 -31.188 -9.305 1 98.19 114 VAL B O 1
ATOM 3512 N N . ALA B 1 115 ? -11.711 -30.141 -10.766 1 98.25 115 ALA B N 1
ATOM 3513 C CA . ALA B 1 115 ? -11.07 -28.859 -10.516 1 98.25 115 ALA B CA 1
ATOM 3514 C C . ALA B 1 115 ? -11.211 -28.453 -9.047 1 98.25 115 ALA B C 1
ATOM 3516 O O . ALA B 1 115 ? -12.227 -28.75 -8.406 1 98.25 115 ALA B O 1
ATOM 3517 N N . ASP B 1 116 ? -10.242 -27.766 -8.461 1 97.94 116 ASP B N 1
ATOM 3518 C CA . ASP B 1 116 ? -10.211 -27.406 -7.047 1 97.94 116 ASP B CA 1
ATOM 3519 C C . ASP B 1 116 ? -11.359 -26.469 -6.691 1 97.94 116 ASP B C 1
ATOM 3521 O O . ASP B 1 116 ? -11.414 -25.328 -7.168 1 97.94 116 ASP B O 1
ATOM 3525 N N . GLU B 1 117 ? -12.188 -26.797 -5.816 1 96.12 117 GLU B N 1
ATOM 3526 C CA . GLU B 1 117 ? -13.383 -26.062 -5.441 1 96.12 117 GLU B CA 1
ATOM 3527 C C . GLU B 1 117 ? -13.023 -24.797 -4.66 1 96.12 117 GLU B C 1
ATOM 3529 O O . GLU B 1 117 ? -13.82 -23.859 -4.582 1 96.12 117 GLU B O 1
ATOM 3534 N N . THR B 1 118 ? -11.82 -24.781 -4.113 1 91.56 118 THR B N 1
ATOM 3535 C CA . THR B 1 118 ? -11.406 -23.656 -3.277 1 91.56 118 THR B CA 1
ATOM 3536 C C . THR B 1 118 ? -11.43 -22.359 -4.074 1 91.56 118 THR B C 1
ATOM 3538 O O . THR B 1 118 ? -11.812 -21.312 -3.549 1 91.56 118 THR B O 1
ATOM 3541 N N . PHE B 1 119 ? -11.07 -22.391 -5.332 1 95.19 119 PHE B N 1
ATOM 3542 C CA . PHE B 1 119 ? -11.094 -21.156 -6.102 1 95.19 119 PHE B CA 1
ATOM 3543 C C . PHE B 1 119 ? -12.242 -21.156 -7.105 1 95.19 119 PHE B C 1
ATOM 3545 O O . PHE B 1 119 ? -12.75 -20.109 -7.48 1 95.19 119 PHE B O 1
ATOM 3552 N N . MET B 1 120 ? -12.766 -22.359 -7.477 1 97.12 120 MET B N 1
ATOM 3553 C CA . MET B 1 120 ? -13.836 -22.453 -8.461 1 97.12 120 MET B CA 1
ATOM 3554 C C . MET B 1 120 ? -15.102 -21.75 -7.961 1 97.12 120 MET B C 1
ATOM 3556 O O . MET B 1 120 ? -15.859 -21.188 -8.75 1 97.12 120 MET B O 1
ATOM 3560 N N . GLN B 1 121 ? -15.281 -21.719 -6.703 1 94.75 121 GLN B N 1
ATOM 3561 C CA . GLN B 1 121 ? -16.469 -21.125 -6.125 1 94.75 121 GLN B CA 1
ATOM 3562 C C . GLN B 1 121 ? -16.484 -19.609 -6.312 1 94.75 121 GLN B C 1
ATOM 3564 O O . GLN B 1 121 ? -17.516 -18.953 -6.188 1 94.75 121 GLN B O 1
ATOM 3569 N N . PHE B 1 122 ? -15.367 -19.016 -6.656 1 93.88 122 PHE B N 1
ATOM 3570 C CA . PHE B 1 122 ? -15.266 -17.562 -6.723 1 93.88 122 PHE B CA 1
ATOM 3571 C C . PHE B 1 122 ? -15.078 -17.109 -8.164 1 93.88 122 PHE B C 1
ATOM 3573 O O . PHE B 1 122 ? -14.953 -15.906 -8.422 1 93.88 122 PHE B O 1
ATOM 3580 N N . ILE B 1 123 ? -15.125 -17.953 -9.172 1 96.19 123 ILE B N 1
ATOM 3581 C CA . ILE B 1 123 ? -14.648 -17.641 -10.516 1 96.19 123 ILE B CA 1
ATOM 3582 C C . ILE B 1 123 ? -15.602 -16.656 -11.188 1 96.19 123 ILE B C 1
ATOM 3584 O O . ILE B 1 123 ? -15.227 -15.992 -12.156 1 96.19 123 ILE B O 1
ATOM 3588 N N . ALA B 1 124 ? -16.812 -16.5 -10.68 1 95.56 124 ALA B N 1
ATOM 3589 C CA . ALA B 1 124 ? -17.766 -15.555 -11.25 1 95.56 124 ALA B CA 1
ATOM 3590 C C . ALA B 1 124 ? -17.312 -14.117 -11.023 1 95.56 124 ALA B C 1
ATOM 3592 O O . ALA B 1 124 ? -17.688 -13.219 -11.773 1 95.56 124 ALA B O 1
ATOM 3593 N N . SER B 1 125 ? -16.5 -13.906 -10.039 1 94.06 125 SER B N 1
ATOM 3594 C CA . SER B 1 125 ? -16.078 -12.562 -9.68 1 94.06 125 SER B CA 1
ATOM 3595 C C . SER B 1 125 ? -14.758 -12.195 -10.336 1 94.06 125 SER B C 1
ATOM 3597 O O . SER B 1 125 ? -14.289 -11.062 -10.219 1 94.06 125 SER B O 1
ATOM 3599 N N . PHE B 1 126 ? -14.156 -13.141 -11.031 1 96.69 126 PHE B N 1
ATOM 3600 C CA . PHE B 1 126 ? -12.836 -12.891 -11.602 1 96.69 126 PHE B CA 1
ATOM 3601 C C . PHE B 1 126 ? -12.961 -12.375 -13.031 1 96.69 126 PHE B C 1
ATOM 3603 O O . PHE B 1 126 ? -13.617 -12.992 -13.867 1 96.69 126 PHE B O 1
ATOM 3610 N N . ASP B 1 127 ? -12.352 -11.234 -13.312 1 97.31 127 ASP B N 1
ATOM 3611 C CA . ASP B 1 127 ? -12.234 -10.766 -14.688 1 97.31 127 ASP B CA 1
ATOM 3612 C C . ASP B 1 127 ? -11.008 -11.367 -15.367 1 97.31 127 ASP B C 1
ATOM 3614 O O . ASP B 1 127 ? -11.039 -11.672 -16.562 1 97.31 127 ASP B O 1
ATOM 3618 N N . VAL B 1 128 ? -9.922 -11.5 -14.625 1 97.69 128 VAL B N 1
ATOM 3619 C CA . VAL B 1 128 ? -8.688 -12.141 -15.055 1 97.69 128 VAL B CA 1
ATOM 3620 C C . VAL B 1 128 ? -8.211 -13.125 -13.984 1 97.69 128 VAL B C 1
ATOM 3622 O O . VAL B 1 128 ? -8.133 -12.773 -12.805 1 97.69 128 VAL B O 1
ATOM 3625 N N . LEU B 1 129 ? -7.98 -14.312 -14.406 1 98.25 129 LEU B N 1
ATOM 3626 C CA . LEU B 1 129 ? -7.5 -15.359 -13.516 1 98.25 129 LEU B CA 1
ATOM 3627 C C . LEU B 1 129 ? -6.156 -15.906 -13.984 1 98.25 129 LEU B C 1
ATOM 3629 O O . LEU B 1 129 ? -6.051 -16.422 -15.102 1 98.25 129 LEU B O 1
ATOM 3633 N N . VAL B 1 130 ? -5.105 -15.727 -13.172 1 98.38 130 VAL B N 1
ATOM 3634 C CA . VAL B 1 130 ? -3.787 -16.281 -13.461 1 98.38 130 VAL B CA 1
ATOM 3635 C C . VAL B 1 130 ? -3.588 -17.578 -12.688 1 98.38 130 VAL B C 1
ATOM 3637 O O . VAL B 1 130 ? -3.709 -17.609 -11.461 1 98.38 130 VAL B O 1
ATOM 3640 N N . LEU B 1 131 ? -3.328 -18.625 -13.406 1 98.5 131 LEU B N 1
ATOM 3641 C CA . LEU B 1 131 ? -3.123 -19.953 -12.812 1 98.5 131 LEU B CA 1
ATOM 3642 C C . LEU B 1 131 ? -1.668 -20.375 -12.945 1 98.5 131 LEU B C 1
ATOM 3644 O O . LEU B 1 131 ? -1.043 -20.156 -13.992 1 98.5 131 LEU B O 1
ATOM 3648 N N . SER B 1 132 ? -1.141 -20.875 -11.906 1 96 132 SER B N 1
ATOM 3649 C CA . SER B 1 132 ? 0.196 -21.453 -11.945 1 96 132 SER B CA 1
ATOM 3650 C C . SER B 1 132 ? 0.334 -22.578 -10.922 1 96 132 SER B C 1
ATOM 3652 O O . SER B 1 132 ? -0.222 -22.5 -9.828 1 96 132 SER B O 1
ATOM 3654 N N . SER B 1 133 ? 0.981 -23.641 -11.32 1 96.31 133 SER B N 1
ATOM 3655 C CA . SER B 1 133 ? 1.232 -24.797 -10.477 1 96.31 133 SER B CA 1
ATOM 3656 C C . SER B 1 133 ? 2.385 -25.641 -11.016 1 96.31 133 SER B C 1
ATOM 3658 O O . SER B 1 133 ? 3.109 -25.203 -11.914 1 96.31 133 SER B O 1
ATOM 3660 N N . GLY B 1 134 ? 2.672 -26.75 -10.312 1 97.12 134 GLY B N 1
ATOM 3661 C CA . GLY B 1 134 ? 3.641 -27.703 -10.828 1 97.12 134 GLY B CA 1
ATOM 3662 C C . GLY B 1 134 ? 4.605 -28.219 -9.781 1 97.12 134 GLY B C 1
AT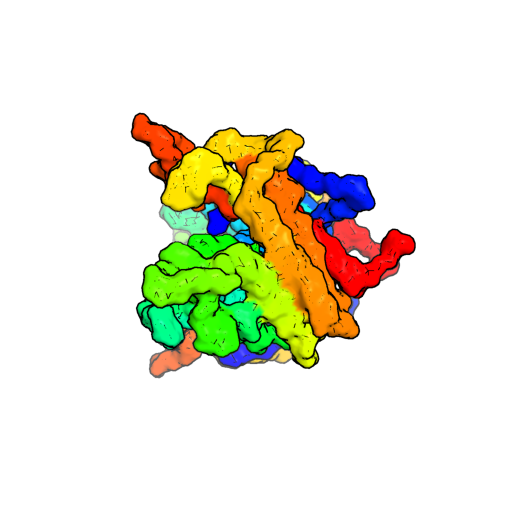OM 3663 O O . GLY B 1 134 ? 4.855 -29.422 -9.688 1 97.12 134 GLY B O 1
ATOM 3664 N N . HIS B 1 135 ? 5.125 -27.375 -9 1 95 135 HIS B N 1
ATOM 3665 C CA . HIS B 1 135 ? 6.223 -27.719 -8.102 1 95 135 HIS B CA 1
ATOM 3666 C C . HIS B 1 135 ? 5.762 -28.688 -7.016 1 95 135 HIS B C 1
ATOM 3668 O O . HIS B 1 135 ? 6.547 -29.5 -6.52 1 95 135 HIS B O 1
ATOM 3674 N N . TRP B 1 136 ? 4.555 -28.719 -6.699 1 96.38 136 TRP B N 1
ATOM 3675 C CA . TRP B 1 136 ? 4.039 -29.562 -5.633 1 96.38 136 TRP B CA 1
ATOM 3676 C C . TRP B 1 136 ? 3.832 -31 -6.133 1 96.38 136 TRP B C 1
ATOM 3678 O O . TRP B 1 136 ? 3.637 -31.922 -5.332 1 96.38 136 TRP B O 1
ATOM 3688 N N . PHE B 1 137 ? 3.895 -31.188 -7.41 1 97.25 137 PHE B N 1
ATOM 3689 C CA . PHE B 1 137 ? 3.771 -32.531 -7.957 1 97.25 137 PHE B CA 1
ATOM 3690 C C . PHE B 1 137 ? 5.039 -33.344 -7.695 1 97.25 137 PHE B C 1
ATOM 3692 O O . PHE B 1 137 ? 5.066 -34.562 -7.934 1 97.25 137 PHE B O 1
ATOM 3699 N N . ALA B 1 138 ? 6.078 -32.688 -7.18 1 93.75 138 ALA B N 1
ATOM 3700 C CA . ALA B 1 138 ? 7.285 -33.406 -6.746 1 93.75 138 ALA B CA 1
ATOM 3701 C C . ALA B 1 138 ? 7.121 -33.938 -5.336 1 93.75 138 ALA B C 1
ATOM 3703 O O . ALA B 1 138 ? 7.93 -34.75 -4.883 1 93.75 138 ALA B O 1
ATOM 3704 N N . LYS B 1 139 ? 6.086 -33.625 -4.672 1 93.69 139 LYS B N 1
ATOM 3705 C CA . LYS B 1 139 ? 5.895 -34.031 -3.275 1 93.69 139 LYS B CA 1
ATOM 3706 C C . LYS B 1 139 ? 5.152 -35.344 -3.174 1 93.69 139 LYS B C 1
ATOM 3708 O O . LYS B 1 139 ? 4.48 -35.75 -4.121 1 93.69 139 LYS B O 1
ATOM 3713 N N . ARG B 1 140 ? 5.273 -35.906 -2.016 1 96.44 140 ARG B N 1
ATOM 3714 C CA . ARG B 1 140 ? 4.613 -37.188 -1.736 1 96.44 140 ARG B CA 1
ATOM 3715 C C . ARG B 1 140 ? 3.1 -37.062 -1.87 1 96.44 140 ARG B C 1
ATOM 3717 O O . ARG B 1 140 ? 2.479 -36.219 -1.201 1 96.44 140 ARG B O 1
ATOM 3724 N N . SER B 1 141 ? 2.5 -37.906 -2.756 1 98.06 141 SER B N 1
ATOM 3725 C CA . SER B 1 141 ? 1.066 -37.812 -3.018 1 98.06 141 SER B CA 1
ATOM 3726 C C . SER B 1 141 ? 0.573 -39.031 -3.787 1 98.06 141 SER B C 1
ATOM 3728 O O . SER B 1 141 ? 1.372 -39.781 -4.344 1 98.06 141 SER B O 1
ATOM 3730 N N . ALA B 1 142 ? -0.72 -39.25 -3.707 1 98.69 142 ALA B N 1
ATOM 3731 C CA . ALA B 1 142 ? -1.43 -40.219 -4.523 1 98.69 142 ALA B CA 1
ATOM 3732 C C . ALA B 1 142 ? -2.334 -39.531 -5.543 1 98.69 142 ALA B C 1
ATOM 3734 O O . ALA B 1 142 ? -2.93 -38.5 -5.25 1 98.69 142 ALA B O 1
ATOM 3735 N N . TYR B 1 143 ? -2.447 -40.125 -6.723 1 98.69 143 TYR B N 1
ATOM 3736 C CA . TYR B 1 143 ? -3.281 -39.562 -7.781 1 98.69 143 TYR B CA 1
ATOM 3737 C C . TYR B 1 143 ? -4.555 -40.375 -7.961 1 98.69 143 TYR B C 1
ATOM 3739 O O . TYR B 1 143 ? -4.496 -41.594 -8.086 1 98.69 143 TYR B O 1
ATOM 3747 N N . ILE B 1 144 ? -5.676 -39.688 -7.895 1 98.69 144 ILE B N 1
ATOM 3748 C CA . ILE B 1 144 ? -6.988 -40.312 -7.98 1 98.69 144 ILE B CA 1
ATOM 3749 C C . ILE B 1 144 ? -7.676 -39.906 -9.281 1 98.69 144 ILE B C 1
ATOM 3751 O O . ILE B 1 144 ? -7.688 -38.75 -9.641 1 98.69 144 ILE B O 1
ATOM 3755 N N . GLN B 1 145 ? -8.203 -40.812 -10.023 1 97.81 145 GLN B N 1
ATOM 3756 C CA . GLN B 1 145 ? -9.008 -40.562 -11.219 1 97.81 145 GLN B CA 1
ATOM 3757 C C . GLN B 1 145 ? -10.219 -41.5 -11.25 1 97.81 145 GLN B C 1
ATOM 3759 O O . GLN B 1 145 ? -10.078 -42.719 -11.062 1 97.81 145 GLN B O 1
ATOM 3764 N N . ASN B 1 146 ? -11.391 -40.906 -11.445 1 96.12 146 ASN B N 1
ATOM 3765 C CA . ASN B 1 146 ? -12.641 -41.656 -11.453 1 96.12 146 ASN B CA 1
ATOM 3766 C C . ASN B 1 146 ? -12.766 -42.531 -10.219 1 96.12 146 ASN B C 1
ATOM 3768 O O . ASN B 1 146 ? -13.117 -43.719 -10.312 1 96.12 146 ASN B O 1
ATOM 3772 N N . GLY B 1 147 ? -12.273 -42 -9.055 1 95.44 147 GLY B N 1
ATOM 3773 C CA . GLY B 1 147 ? -12.445 -42.656 -7.766 1 95.44 147 GLY B CA 1
ATOM 3774 C C . GLY B 1 147 ? -11.406 -43.719 -7.492 1 95.44 147 GLY B C 1
ATOM 3775 O O . GLY B 1 147 ? -11.398 -44.312 -6.418 1 95.44 147 GLY B O 1
ATOM 3776 N N . ASN B 1 148 ? -10.484 -43.969 -8.398 1 96.88 148 ASN B N 1
ATOM 3777 C CA . ASN B 1 148 ? -9.477 -45 -8.258 1 96.88 148 ASN B CA 1
ATOM 3778 C C . ASN B 1 148 ? -8.078 -44.438 -8.102 1 96.88 148 ASN B C 1
ATOM 3780 O O . ASN B 1 148 ? -7.758 -43.406 -8.711 1 96.88 148 ASN B O 1
ATOM 3784 N N . VAL B 1 149 ? -7.254 -45.125 -7.309 1 98.06 149 VAL B N 1
ATOM 3785 C CA . VAL B 1 149 ? -5.852 -44.719 -7.191 1 98.06 149 VAL B CA 1
ATOM 3786 C C . VAL B 1 149 ? -5.094 -45.156 -8.445 1 98.06 149 VAL B C 1
ATOM 3788 O O . VAL B 1 149 ? -5.023 -46.344 -8.766 1 98.06 149 VAL B O 1
ATOM 3791 N N . VAL B 1 150 ? -4.512 -44.219 -9.141 1 98.25 150 VAL B N 1
ATOM 3792 C CA . VAL B 1 150 ? -3.967 -44.562 -10.453 1 98.25 150 VAL B CA 1
ATOM 3793 C C . VAL B 1 150 ? -2.459 -44.312 -10.469 1 98.25 150 VAL B C 1
ATOM 3795 O O . VAL B 1 150 ? -1.771 -44.688 -11.422 1 98.25 150 VAL B O 1
ATOM 3798 N N . GLY B 1 151 ? -1.981 -43.656 -9.492 1 98.12 151 GLY B N 1
ATOM 3799 C CA . GLY B 1 151 ? -0.559 -43.344 -9.43 1 98.12 151 GLY B CA 1
ATOM 3800 C C . GLY B 1 151 ? -0.163 -42.594 -8.18 1 98.12 151 GLY B C 1
ATOM 3801 O O . GLY B 1 151 ? -0.985 -42.375 -7.289 1 98.12 151 GLY B O 1
ATOM 3802 N N . GLY B 1 152 ? 1.118 -42.25 -8.133 1 97.31 152 GLY B N 1
ATOM 3803 C CA . GLY B 1 152 ? 1.621 -41.5 -6.988 1 97.31 152 GLY B CA 1
ATOM 3804 C C . GLY B 1 152 ? 3.029 -40.969 -7.191 1 97.31 152 GLY B C 1
ATOM 3805 O O . GLY B 1 152 ? 3.639 -41.219 -8.234 1 97.31 152 GLY B O 1
ATOM 3806 N N . GLN B 1 153 ? 3.482 -40.156 -6.363 1 96.81 153 GLN B N 1
ATOM 3807 C CA . GLN B 1 153 ? 4.828 -39.625 -6.266 1 96.81 153 GLN B CA 1
ATOM 3808 C C . GLN B 1 153 ? 5.43 -39.875 -4.887 1 96.81 153 GLN B C 1
ATOM 3810 O O . GLN B 1 153 ? 4.801 -39.562 -3.865 1 96.81 153 GLN B O 1
ATOM 3815 N N . LEU B 1 154 ? 6.605 -40.406 -4.852 1 94.62 154 LEU B N 1
ATOM 3816 C CA . LEU B 1 154 ? 7.316 -40.75 -3.623 1 94.62 154 LEU B CA 1
ATOM 3817 C C . LEU B 1 154 ? 6.449 -41.656 -2.727 1 94.62 154 LEU B C 1
ATOM 3819 O O . LEU B 1 154 ? 6.52 -41.531 -1.499 1 94.62 154 LEU B O 1
ATOM 3823 N N . TRP B 1 155 ? 5.543 -42.219 -3.305 1 94.75 155 TRP B N 1
ATOM 3824 C CA . TRP B 1 155 ? 4.648 -43.188 -2.645 1 94.75 155 TRP B CA 1
ATOM 3825 C C . TRP B 1 155 ? 3.994 -44.094 -3.66 1 94.75 155 TRP B C 1
ATOM 3827 O O . TRP B 1 155 ? 3.412 -43.656 -4.648 1 94.75 155 TRP B O 1
ATOM 3837 N N . TRP B 1 156 ? 4.145 -45.438 -3.557 1 95.5 156 TRP B N 1
ATOM 3838 C CA . TRP B 1 156 ? 3.467 -46.5 -4.328 1 95.5 156 TRP B CA 1
ATOM 3839 C C . TRP B 1 156 ? 3.748 -47.875 -3.748 1 95.5 156 TRP B C 1
ATOM 3841 O O . TRP B 1 156 ? 4.887 -48.344 -3.773 1 95.5 156 TRP B O 1
ATOM 3851 N N . PRO B 1 157 ? 2.729 -48.406 -3.188 1 93.81 157 PRO B N 1
ATOM 3852 C CA . PRO B 1 157 ? 2.961 -49.719 -2.582 1 93.81 157 PRO B CA 1
ATOM 3853 C C . PRO B 1 157 ? 3.297 -50.812 -3.613 1 93.81 157 PRO B C 1
ATOM 3855 O O . PRO B 1 157 ? 2.75 -50.781 -4.719 1 93.81 157 PRO B O 1
ATOM 3858 N N . GLN B 1 158 ? 4.094 -51.781 -3.203 1 91 158 GLN B N 1
ATOM 3859 C CA . GLN B 1 158 ? 4.531 -52.844 -4.078 1 91 158 GLN B CA 1
ATOM 3860 C C . GLN B 1 158 ? 3.346 -53.688 -4.574 1 91 158 GLN B C 1
ATOM 3862 O O . GLN B 1 158 ? 3.303 -54.062 -5.742 1 91 158 GLN B O 1
ATOM 3867 N N . GLN B 1 159 ? 2.424 -53.844 -3.74 1 91.12 159 GLN B N 1
ATOM 3868 C CA . GLN B 1 159 ? 1.298 -54.719 -4.043 1 91.12 159 GLN B CA 1
ATOM 3869 C C . GLN B 1 159 ? 0.36 -54.094 -5.059 1 91.12 159 GLN B C 1
ATOM 3871 O O . GLN B 1 159 ? -0.51 -54.75 -5.621 1 91.12 159 GLN B O 1
ATOM 3876 N N . ALA B 1 160 ? 0.544 -52.75 -5.336 1 92.75 160 ALA B N 1
ATOM 3877 C CA . ALA B 1 160 ? -0.384 -52 -6.191 1 92.75 160 ALA B CA 1
ATOM 3878 C C . ALA B 1 160 ? -0.034 -52.188 -7.664 1 92.75 160 ALA B C 1
ATOM 3880 O O . ALA B 1 160 ? -0.803 -51.781 -8.547 1 92.75 160 ALA B O 1
ATOM 3881 N N . GLY B 1 161 ? 1.045 -52.875 -7.93 1 92.81 161 GLY B N 1
ATOM 3882 C CA . GLY B 1 161 ? 1.438 -53.094 -9.312 1 92.81 161 GLY B CA 1
ATOM 3883 C C . GLY B 1 161 ? 2.01 -51.875 -9.969 1 92.81 161 GLY B C 1
ATOM 3884 O O . GLY B 1 161 ? 2.637 -51.031 -9.312 1 92.81 161 GLY B O 1
ATOM 3885 N N . LYS B 1 162 ? 1.853 -51.812 -11.312 1 95.06 162 LYS B N 1
ATOM 3886 C CA . LYS B 1 162 ? 2.438 -50.719 -12.07 1 95.06 162 LYS B CA 1
ATOM 3887 C C . LYS B 1 162 ? 1.549 -49.469 -12.008 1 95.06 162 LYS B C 1
ATOM 3889 O O . LYS B 1 162 ? 0.324 -49.594 -12.102 1 95.06 162 LYS B O 1
ATOM 3894 N N . MET B 1 163 ? 2.141 -48.312 -11.859 1 95.62 163 MET B N 1
ATOM 3895 C CA . MET B 1 163 ? 1.406 -47.031 -11.891 1 95.62 163 MET B CA 1
ATOM 3896 C C . MET B 1 163 ? 0.829 -46.781 -13.281 1 95.62 163 MET B C 1
ATOM 3898 O O . MET B 1 163 ? 1.48 -47.062 -14.289 1 95.62 163 MET B O 1
ATOM 3902 N N . GLN B 1 164 ? -0.302 -46.281 -13.32 1 96.88 164 GLN B N 1
ATOM 3903 C CA . GLN B 1 164 ? -0.892 -45.875 -14.586 1 96.88 164 GLN B CA 1
ATOM 3904 C C . GLN B 1 164 ? -0.401 -44.469 -15 1 96.88 164 GLN B C 1
ATOM 3906 O O . GLN B 1 164 ? -0.347 -44.156 -16.188 1 96.88 164 GLN B O 1
ATOM 3911 N N . ILE B 1 165 ? -0.097 -43.656 -14.055 1 97.81 165 ILE B N 1
ATOM 3912 C CA . ILE B 1 165 ? 0.329 -42.281 -14.336 1 97.81 165 ILE B CA 1
ATOM 3913 C C . ILE B 1 165 ? 1.361 -41.844 -13.305 1 97.81 165 ILE B C 1
ATOM 3915 O O . ILE B 1 165 ? 1.224 -42.125 -12.117 1 97.81 165 ILE B O 1
ATOM 3919 N N . ASN B 1 166 ? 2.414 -41.219 -13.734 1 97.31 166 ASN B N 1
ATOM 3920 C CA . ASN B 1 166 ? 3.4 -40.656 -12.82 1 97.31 166 ASN B CA 1
ATOM 3921 C C . ASN B 1 166 ? 3.115 -39.188 -12.523 1 97.31 166 ASN B C 1
ATOM 3923 O O . ASN B 1 166 ? 2.1 -38.656 -12.969 1 97.31 166 ASN B O 1
ATOM 3927 N N . ASN B 1 167 ? 3.93 -38.594 -11.742 1 97.62 167 ASN B N 1
ATOM 3928 C CA . ASN B 1 167 ? 3.67 -37.219 -11.289 1 97.62 167 ASN B CA 1
ATOM 3929 C C . ASN B 1 167 ? 3.662 -36.219 -12.453 1 97.62 167 ASN B C 1
ATOM 3931 O O . ASN B 1 167 ? 2.873 -35.281 -12.461 1 97.62 167 ASN B O 1
ATOM 3935 N N . VAL B 1 168 ? 4.527 -36.375 -13.445 1 97.81 168 VAL B N 1
ATOM 3936 C CA . VAL B 1 168 ? 4.594 -35.5 -14.602 1 97.81 168 VAL B CA 1
ATOM 3937 C C . VAL B 1 168 ? 3.312 -35.594 -15.414 1 97.81 168 VAL B C 1
ATOM 3939 O O . VAL B 1 168 ? 2.727 -34.594 -15.805 1 97.81 168 VAL B O 1
ATOM 3942 N N . GLY B 1 169 ? 2.918 -36.844 -15.672 1 98.31 169 GLY B N 1
ATOM 3943 C CA . GLY B 1 169 ? 1.647 -37.062 -16.344 1 98.31 169 GLY B CA 1
ATOM 3944 C C . GLY B 1 169 ? 0.466 -36.469 -15.586 1 98.31 169 GLY B C 1
ATOM 3945 O O . GLY B 1 169 ? -0.432 -35.875 -16.188 1 98.31 169 GLY B O 1
ATOM 3946 N N . ALA B 1 170 ? 0.452 -36.719 -14.289 1 98.69 170 ALA B N 1
ATOM 3947 C CA . ALA B 1 170 ? -0.611 -36.188 -13.43 1 98.69 170 ALA B CA 1
ATOM 3948 C C . ALA B 1 170 ? -0.698 -34.688 -13.523 1 98.69 170 ALA B C 1
ATOM 3950 O O . ALA B 1 170 ? -1.793 -34.125 -13.531 1 98.69 170 ALA B O 1
ATOM 3951 N N . PHE B 1 171 ? 0.433 -34.062 -13.586 1 98.69 171 PHE B N 1
ATOM 3952 C CA . PHE B 1 171 ? 0.492 -32.594 -13.727 1 98.69 171 PHE B CA 1
ATOM 3953 C C . PHE B 1 171 ? -0.211 -32.156 -15.008 1 98.69 171 PHE B C 1
ATOM 3955 O O . PHE B 1 171 ? -1.047 -31.25 -14.977 1 98.69 171 PHE B O 1
ATOM 3962 N N . GLY B 1 172 ? 0.098 -32.781 -16.109 1 98.62 172 GLY B N 1
ATOM 3963 C CA . GLY B 1 172 ? -0.567 -32.469 -17.375 1 98.62 172 GLY B CA 1
ATOM 3964 C C . GLY B 1 172 ? -2.076 -32.594 -17.297 1 98.62 172 GLY B C 1
ATOM 3965 O O . GLY B 1 172 ? -2.807 -31.719 -17.766 1 98.62 172 GLY B O 1
ATOM 3966 N N . VAL B 1 173 ? -2.533 -33.656 -16.703 1 98.75 173 VAL B N 1
ATOM 3967 C CA . VAL B 1 173 ? -3.963 -33.906 -16.578 1 98.75 173 VAL B CA 1
ATOM 3968 C C . VAL B 1 173 ? -4.613 -32.844 -15.695 1 98.75 173 VAL B C 1
ATOM 3970 O O . VAL B 1 173 ? -5.723 -32.406 -15.984 1 98.75 173 VAL B O 1
ATOM 3973 N N . SER B 1 174 ? -3.959 -32.531 -14.586 1 98.81 174 SER B N 1
ATOM 3974 C CA . SER B 1 174 ? -4.5 -31.531 -13.688 1 98.81 174 SER B CA 1
ATOM 3975 C C . SER B 1 174 ? -4.73 -30.203 -14.422 1 98.81 174 SER B C 1
ATOM 3977 O O . SER B 1 174 ? -5.742 -29.531 -14.195 1 98.81 174 SER B O 1
ATOM 3979 N N . VAL B 1 175 ? -3.787 -29.797 -15.273 1 98.75 175 VAL B N 1
ATOM 3980 C CA . VAL B 1 175 ? -3.893 -28.578 -16.047 1 98.75 175 VAL B CA 1
ATOM 3981 C C . VAL B 1 175 ? -5.078 -28.656 -17 1 98.75 175 VAL B C 1
ATOM 3983 O O . VAL B 1 175 ? -5.906 -27.75 -17.062 1 98.75 175 VAL B O 1
ATOM 3986 N N . GLU B 1 176 ? -5.141 -29.766 -17.734 1 98.75 176 GLU B N 1
ATOM 3987 C CA . GLU B 1 176 ? -6.242 -30 -18.656 1 98.75 176 GLU B CA 1
ATOM 3988 C C . GLU B 1 176 ? -7.59 -29.906 -17.953 1 98.75 176 GLU B C 1
ATOM 3990 O O . GLU B 1 176 ? -8.492 -29.219 -18.422 1 98.75 176 GLU B O 1
ATOM 3995 N N . THR B 1 177 ? -7.727 -30.594 -16.859 1 98.75 177 THR B N 1
ATOM 3996 C CA . THR B 1 177 ? -8.969 -30.656 -16.094 1 98.75 177 THR B CA 1
ATOM 3997 C C . THR B 1 177 ? -9.375 -29.266 -15.602 1 98.75 177 THR B C 1
ATOM 3999 O O . THR B 1 177 ? -10.508 -28.844 -15.805 1 98.75 177 THR B O 1
ATOM 4002 N N . CYS B 1 178 ? -8.508 -28.625 -14.945 1 98.69 178 CYS B N 1
ATOM 4003 C CA . CYS B 1 178 ? -8.781 -27.328 -14.344 1 98.69 178 CYS B CA 1
ATOM 4004 C C . CYS B 1 178 ? -9.195 -26.312 -15.406 1 98.69 178 CYS B C 1
ATOM 4006 O O . CYS B 1 178 ? -10.234 -25.672 -15.281 1 98.69 178 CYS B O 1
ATOM 4008 N N . LEU B 1 179 ? -8.422 -26.188 -16.469 1 98.75 179 LEU B N 1
ATOM 4009 C CA . LEU B 1 179 ? -8.664 -25.188 -17.5 1 98.75 179 LEU B CA 1
ATOM 4010 C C . LEU B 1 179 ? -9.953 -25.484 -18.266 1 98.75 179 LEU B C 1
ATOM 4012 O O . LEU B 1 179 ? -10.695 -24.578 -18.625 1 98.75 179 LEU B O 1
ATOM 4016 N N . THR B 1 180 ? -10.219 -26.766 -18.547 1 98.62 180 THR B N 1
ATOM 4017 C CA . THR B 1 180 ? -11.469 -27.141 -19.219 1 98.62 180 THR B CA 1
ATOM 4018 C C . THR B 1 180 ? -12.672 -26.766 -18.344 1 98.62 180 THR B C 1
ATOM 4020 O O . THR B 1 180 ? -13.625 -26.172 -18.844 1 98.62 180 THR B O 1
ATOM 4023 N N . ALA B 1 181 ? -12.539 -27.109 -17.094 1 98.44 181 ALA B N 1
ATOM 4024 C CA . ALA B 1 181 ? -13.625 -26.781 -16.172 1 98.44 181 ALA B CA 1
ATOM 4025 C C . ALA B 1 181 ? -13.867 -25.281 -16.109 1 98.44 181 ALA B C 1
ATOM 4027 O O . ALA B 1 181 ? -15.016 -24.828 -16.078 1 98.44 181 ALA B O 1
ATOM 4028 N N . LEU B 1 182 ? -12.82 -24.516 -16.078 1 97.75 182 LEU B N 1
ATOM 4029 C CA . LEU B 1 182 ? -12.914 -23.062 -16 1 97.75 182 LEU B CA 1
ATOM 4030 C C . LEU B 1 182 ? -13.531 -22.484 -17.266 1 97.75 182 LEU B C 1
ATOM 4032 O O . LEU B 1 182 ? -14.508 -21.734 -17.188 1 97.75 182 LEU B O 1
ATOM 4036 N N . ALA B 1 183 ? -13.008 -22.859 -18.422 1 97.75 183 ALA B N 1
ATOM 4037 C CA . ALA B 1 183 ? -13.398 -22.281 -19.703 1 97.75 183 ALA B CA 1
ATOM 4038 C C . ALA B 1 183 ? -14.859 -22.594 -20.016 1 97.75 183 ALA B C 1
ATOM 4040 O O . ALA B 1 183 ? -15.562 -21.766 -20.625 1 97.75 183 ALA B O 1
ATOM 4041 N N . THR B 1 184 ? -15.336 -23.703 -19.562 1 97.69 184 THR B N 1
ATOM 4042 C CA . THR B 1 184 ? -16.688 -24.141 -19.938 1 97.69 184 THR B CA 1
ATOM 4043 C C . THR B 1 184 ? -17.688 -23.797 -18.828 1 97.69 184 THR B C 1
ATOM 4045 O O . THR B 1 184 ? -18.875 -24.047 -18.984 1 97.69 184 THR B O 1
ATOM 4048 N N . HIS B 1 185 ? -17.234 -23.328 -17.719 1 97.44 185 HIS B N 1
ATOM 4049 C CA . HIS B 1 185 ? -18.141 -22.969 -16.641 1 97.44 185 HIS B CA 1
ATOM 4050 C C . HIS B 1 185 ? -19.047 -21.812 -17.031 1 97.44 185 HIS B C 1
ATOM 4052 O O . HIS B 1 185 ? -18.578 -20.781 -17.5 1 97.44 185 HIS B O 1
ATOM 4058 N N . PRO B 1 186 ? -20.266 -21.906 -16.797 1 96.25 186 PRO B N 1
ATOM 4059 C CA . PRO B 1 186 ? -21.203 -20.891 -17.281 1 96.25 186 PRO B CA 1
ATOM 4060 C C . PRO B 1 186 ? -21.031 -19.547 -16.578 1 96.25 186 PRO B C 1
ATOM 4062 O O . PRO B 1 186 ? -21.344 -18.5 -17.156 1 96.25 186 PRO B O 1
ATOM 4065 N N . ASN B 1 187 ? -20.547 -19.578 -15.398 1 96.12 187 ASN B N 1
ATOM 4066 C CA . ASN B 1 187 ? -20.453 -18.344 -14.625 1 96.12 187 ASN B CA 1
ATOM 4067 C C . ASN B 1 187 ? -19.094 -17.672 -14.812 1 96.12 187 ASN B C 1
ATOM 4069 O O . ASN B 1 187 ? -18.859 -16.594 -14.266 1 96.12 187 ASN B O 1
ATOM 4073 N N . PHE B 1 188 ? -18.172 -18.234 -15.492 1 97.19 188 PHE B N 1
ATOM 4074 C CA . PHE B 1 188 ? -16.859 -17.625 -15.734 1 97.19 188 PHE B CA 1
ATOM 4075 C C . PHE B 1 188 ? -16.875 -16.844 -17.047 1 97.19 188 PHE B C 1
ATOM 4077 O O . PHE B 1 188 ? -16.922 -17.422 -18.125 1 97.19 188 PHE B O 1
ATOM 4084 N N . THR B 1 189 ? -16.781 -15.523 -16.922 1 95.19 189 THR B N 1
ATOM 4085 C CA . THR B 1 189 ? -16.875 -14.672 -18.094 1 95.19 189 THR B CA 1
ATOM 4086 C C . THR B 1 189 ? -15.555 -13.961 -18.375 1 95.19 189 THR B C 1
ATOM 4088 O O . THR B 1 189 ? -15.445 -13.188 -19.328 1 95.19 189 THR B O 1
ATOM 4091 N N . GLY B 1 190 ? -14.594 -14.172 -17.484 1 96 190 GLY B N 1
ATOM 4092 C CA . GLY B 1 190 ? -13.297 -13.539 -17.656 1 96 190 GLY B CA 1
ATOM 4093 C C . GLY B 1 190 ? -12.344 -14.344 -18.5 1 96 190 GLY B C 1
ATOM 4094 O O . GLY B 1 190 ? -12.773 -15.18 -19.297 1 96 190 GLY B O 1
ATOM 4095 N N . ILE B 1 191 ? -11.102 -14.055 -18.406 1 97.38 191 ILE B N 1
ATOM 4096 C CA . ILE B 1 191 ? -10.078 -14.836 -19.094 1 97.38 191 ILE B CA 1
ATOM 4097 C C . ILE B 1 191 ? -9.203 -15.555 -18.078 1 97.38 191 ILE B C 1
ATOM 4099 O O . ILE B 1 191 ? -9.023 -15.07 -16.953 1 97.38 191 ILE B O 1
ATOM 4103 N N . ALA B 1 192 ? -8.695 -16.672 -18.484 1 98.31 192 ALA B N 1
ATOM 4104 C CA . ALA B 1 192 ? -7.773 -17.469 -17.688 1 98.31 192 ALA B CA 1
ATOM 4105 C C . ALA B 1 192 ? -6.387 -17.516 -18.328 1 98.31 192 ALA B C 1
ATOM 4107 O O . ALA B 1 192 ? -6.242 -17.938 -19.484 1 98.31 192 ALA B O 1
ATOM 4108 N N . VAL B 1 193 ? -5.438 -17.031 -17.625 1 98.38 193 VAL B N 1
ATOM 4109 C CA . VAL B 1 193 ? -4.059 -17 -18.094 1 98.38 193 VAL B CA 1
ATOM 4110 C C . VAL B 1 193 ? -3.252 -18.094 -17.375 1 98.38 193 VAL B C 1
ATOM 4112 O O . VAL B 1 193 ? -3.062 -18.031 -16.172 1 98.38 193 VAL B O 1
ATOM 4115 N N . LEU B 1 194 ? -2.816 -19.078 -18.125 1 98.75 194 LEU B N 1
ATOM 4116 C CA . LEU B 1 194 ? -1.915 -20.078 -17.562 1 98.75 194 LEU B CA 1
ATOM 4117 C C . LEU B 1 194 ? -0.463 -19.625 -17.672 1 98.75 194 LEU B C 1
ATOM 4119 O O . LEU B 1 194 ? 0.056 -19.422 -18.766 1 98.75 194 LEU B O 1
ATOM 4123 N N . ARG B 1 195 ? 0.148 -19.344 -16.547 1 98.25 195 ARG B N 1
ATOM 4124 C CA . ARG B 1 195 ? 1.588 -19.109 -16.547 1 98.25 195 ARG B CA 1
ATOM 4125 C C . ARG B 1 195 ? 2.357 -20.422 -16.469 1 98.25 195 ARG B C 1
ATOM 4127 O O . ARG B 1 195 ? 2.172 -21.203 -15.539 1 98.25 195 ARG B O 1
ATOM 4134 N N . THR B 1 196 ? 3.236 -20.625 -17.344 1 98.38 196 THR B N 1
ATOM 4135 C CA . THR B 1 196 ? 3.883 -21.922 -17.453 1 98.38 196 THR B CA 1
ATOM 4136 C C . THR B 1 196 ? 4.867 -22.156 -16.312 1 98.38 196 THR B C 1
ATOM 4138 O O . THR B 1 196 ? 5.133 -21.25 -15.531 1 98.38 196 THR B O 1
ATOM 4141 N N . TYR B 1 197 ? 5.367 -23.359 -16.266 1 98.06 197 TYR B N 1
ATOM 4142 C CA . TYR B 1 197 ? 6.203 -23.891 -15.195 1 98.06 197 TYR B CA 1
ATOM 4143 C C . TYR B 1 197 ? 7.414 -22.984 -14.961 1 98.06 197 TYR B C 1
ATOM 4145 O O . TYR B 1 197 ? 8.148 -22.672 -15.898 1 98.06 197 TYR B O 1
ATOM 4153 N N . SER B 1 198 ? 7.559 -22.516 -13.742 1 97.06 198 SER B N 1
ATOM 4154 C CA . SER B 1 198 ? 8.695 -21.672 -13.391 1 97.06 198 SER B CA 1
ATOM 4155 C C . SER B 1 198 ? 9.953 -22.5 -13.156 1 97.06 198 SER B C 1
ATOM 4157 O O . SER B 1 198 ? 9.953 -23.406 -12.32 1 97.06 198 SER B O 1
ATOM 4159 N N . PRO B 1 199 ? 11.008 -22.188 -13.859 1 95.75 199 PRO B N 1
ATOM 4160 C CA . PRO B 1 199 ? 12.234 -22.969 -13.656 1 95.75 199 PRO B CA 1
ATOM 4161 C C . PRO B 1 199 ? 12.922 -22.641 -12.328 1 95.75 199 PRO B C 1
ATOM 4163 O O . PRO B 1 199 ? 12.891 -21.484 -11.875 1 95.75 199 PRO B O 1
ATOM 4166 N N . ASP B 1 200 ? 13.484 -23.641 -11.688 1 94 200 ASP B N 1
ATOM 4167 C CA . ASP B 1 200 ? 14.406 -23.438 -10.578 1 94 200 ASP B CA 1
ATOM 4168 C C . ASP B 1 200 ? 15.859 -23.609 -11.023 1 94 200 ASP B C 1
ATOM 4170 O O . ASP B 1 200 ? 16.109 -24.016 -12.156 1 94 200 ASP B O 1
ATOM 4174 N N . HIS B 1 201 ? 16.797 -23.234 -10.172 1 94.5 201 HIS B N 1
ATOM 4175 C CA . HIS B 1 201 ? 18.203 -23.266 -10.586 1 94.5 201 HIS B CA 1
ATOM 4176 C C . HIS B 1 201 ? 19.078 -23.906 -9.516 1 94.5 201 HIS B C 1
ATOM 4178 O O . HIS B 1 201 ? 20.172 -23.406 -9.227 1 94.5 201 HIS B O 1
ATOM 4184 N N . TYR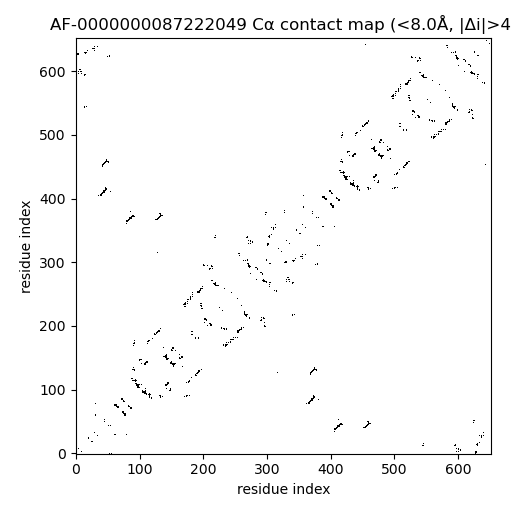 B 1 202 ? 18.484 -24.969 -8.961 1 90.88 202 TYR B N 1
ATOM 4185 C CA . TYR B 1 202 ? 19.297 -25.766 -8.055 1 90.88 202 TYR B CA 1
ATOM 4186 C C . TYR B 1 202 ? 20.375 -26.531 -8.836 1 90.88 202 TYR B C 1
ATOM 4188 O O . TYR B 1 202 ? 20.078 -27.219 -9.812 1 90.88 202 TYR B O 1
ATOM 4196 N N . GLU B 1 203 ? 21.609 -26.438 -8.406 1 88.88 203 GLU B N 1
ATOM 4197 C CA . GLU B 1 203 ? 22.719 -27.172 -8.992 1 88.88 203 GLU B CA 1
ATOM 4198 C C . GLU B 1 203 ? 23.375 -28.078 -7.957 1 88.88 203 GLU B C 1
ATOM 4200 O O . GLU B 1 203 ? 23.5 -27.719 -6.785 1 88.88 203 GLU B O 1
ATOM 4205 N N . GLY B 1 204 ? 23.906 -29.25 -8.398 1 84.25 204 GLY B N 1
ATOM 4206 C CA . GLY B 1 204 ? 24.562 -30.188 -7.496 1 84.25 204 GLY B CA 1
ATOM 4207 C C . GLY B 1 204 ? 23.594 -30.984 -6.645 1 84.25 204 GLY B C 1
ATOM 4208 O O . GLY B 1 204 ? 24 -31.703 -5.73 1 84.25 204 GLY B O 1
ATOM 4209 N N . GLY B 1 205 ? 22.312 -30.891 -6.938 1 83.88 205 GLY B N 1
ATOM 4210 C CA . GLY B 1 205 ? 21.219 -31.547 -6.242 1 83.88 205 GLY B CA 1
ATOM 4211 C C . GLY B 1 205 ? 19.891 -30.812 -6.406 1 83.88 205 GLY B C 1
ATOM 4212 O O . GLY B 1 205 ? 19.828 -29.75 -7.023 1 83.88 205 GLY B O 1
ATOM 4213 N N . ALA B 1 206 ? 18.875 -31.484 -5.953 1 82.38 206 ALA B N 1
ATOM 4214 C CA . ALA B 1 206 ? 17.547 -30.844 -5.961 1 82.38 206 ALA B CA 1
ATOM 4215 C C . ALA B 1 206 ? 17.359 -29.969 -4.727 1 82.38 206 ALA B C 1
ATOM 4217 O O . ALA B 1 206 ? 18.297 -29.75 -3.957 1 82.38 206 ALA B O 1
ATOM 4218 N N . TRP B 1 207 ? 16.266 -29.312 -4.594 1 78.44 207 TRP B N 1
ATOM 4219 C CA . TRP B 1 207 ? 15.93 -28.406 -3.502 1 78.44 207 TRP B CA 1
ATOM 4220 C C . TRP B 1 207 ? 16.094 -29.094 -2.15 1 78.44 207 TRP B C 1
ATOM 4222 O O . TRP B 1 207 ? 16.453 -28.453 -1.157 1 78.44 207 TRP B O 1
ATOM 4232 N N . ASN B 1 208 ? 15.891 -30.438 -2.164 1 77.31 208 ASN B N 1
ATOM 4233 C CA . ASN B 1 208 ? 15.898 -31.188 -0.904 1 77.31 208 ASN B CA 1
ATOM 4234 C C . ASN B 1 208 ? 17.125 -32.094 -0.795 1 77.31 208 ASN B C 1
ATOM 4236 O O . ASN B 1 208 ? 17.266 -32.844 0.165 1 77.31 208 ASN B O 1
ATOM 4240 N N . THR B 1 209 ? 18.016 -32.031 -1.77 1 81.38 209 THR B N 1
ATOM 4241 C CA . THR B 1 209 ? 19.156 -32.938 -1.751 1 81.38 209 THR B CA 1
ATOM 4242 C C . THR B 1 209 ? 20.453 -32.125 -1.902 1 81.38 209 THR B C 1
ATOM 4244 O O . THR B 1 209 ? 21.406 -32.594 -2.549 1 81.38 209 THR B O 1
ATOM 4247 N N . GLY B 1 210 ? 20.391 -30.844 -1.424 1 79.69 210 GLY B N 1
ATOM 4248 C CA . GLY B 1 210 ? 21.625 -30.062 -1.322 1 79.69 210 GLY B CA 1
ATOM 4249 C C . GLY B 1 210 ? 21.891 -29.203 -2.537 1 79.69 210 GLY B C 1
ATOM 4250 O O . GLY B 1 210 ? 22.984 -28.688 -2.711 1 79.69 210 GLY B O 1
ATOM 4251 N N . GLY B 1 211 ? 20.969 -29.047 -3.436 1 87.88 211 GLY B N 1
ATOM 4252 C CA . GLY B 1 211 ? 21.109 -28.141 -4.562 1 87.88 211 GLY B CA 1
ATOM 4253 C C . GLY B 1 211 ? 21.344 -26.703 -4.148 1 87.88 211 GLY B C 1
ATOM 4254 O O . GLY B 1 211 ? 20.891 -26.281 -3.076 1 87.88 211 GLY B O 1
ATOM 4255 N N . SER B 1 212 ? 22.109 -26 -5.086 1 89.5 212 SER B N 1
ATOM 4256 C CA . SER B 1 212 ? 22.469 -24.641 -4.73 1 89.5 212 SER B CA 1
ATOM 4257 C C . SER B 1 212 ? 22.5 -23.734 -5.961 1 89.5 212 SER B C 1
ATOM 4259 O O . SER B 1 212 ? 22.797 -24.203 -7.066 1 89.5 212 SER B O 1
ATOM 4261 N N . CYS B 1 213 ? 22.125 -22.531 -5.742 1 90.81 213 CYS B N 1
ATOM 4262 C CA . CYS B 1 213 ? 22.312 -21.516 -6.77 1 90.81 213 CYS B CA 1
ATOM 4263 C C . CYS B 1 213 ? 23.203 -20.391 -6.266 1 90.81 213 CYS B C 1
ATOM 4265 O O . CYS B 1 213 ? 23.172 -19.266 -6.789 1 90.81 213 CYS B O 1
ATOM 4267 N N . THR B 1 214 ? 23.953 -20.703 -5.266 1 84.31 214 THR B N 1
ATOM 4268 C CA . THR B 1 214 ? 24.875 -19.734 -4.691 1 84.31 214 THR B CA 1
ATOM 4269 C C . THR B 1 214 ? 25.891 -19.25 -5.734 1 84.31 214 THR B C 1
ATOM 4271 O O . THR B 1 214 ? 26.422 -20.062 -6.5 1 84.31 214 THR B O 1
ATOM 4274 N N . GLY B 1 215 ? 26.078 -17.953 -5.758 1 85.19 215 GLY B N 1
ATOM 4275 C CA . GLY B 1 215 ? 27.094 -17.375 -6.621 1 85.19 215 GLY B CA 1
ATOM 4276 C C . GLY B 1 215 ? 26.594 -17.047 -8.008 1 85.19 215 GLY B C 1
ATOM 4277 O O . GLY B 1 215 ? 27.328 -16.516 -8.844 1 85.19 215 GLY B O 1
ATOM 4278 N N . LYS B 1 216 ? 25.344 -17.344 -8.312 1 90.56 216 LYS B N 1
ATOM 4279 C CA . LYS B 1 216 ? 24.781 -16.984 -9.602 1 90.56 216 LYS B CA 1
ATOM 4280 C C . LYS B 1 216 ? 24.344 -15.523 -9.633 1 90.56 216 LYS B C 1
ATOM 4282 O O . LYS B 1 216 ? 23.312 -15.164 -9.078 1 90.56 216 LYS B O 1
ATOM 4287 N N . VAL B 1 217 ? 25.109 -14.688 -10.281 1 91.25 217 VAL B N 1
ATOM 4288 C CA . VAL B 1 217 ? 24.875 -13.258 -10.188 1 91.25 217 VAL B CA 1
ATOM 4289 C C . VAL B 1 217 ? 24.625 -12.68 -11.578 1 91.25 217 VAL B C 1
ATOM 4291 O O . VAL B 1 217 ? 24.453 -11.469 -11.734 1 91.25 217 VAL B O 1
ATOM 4294 N N . LYS B 1 218 ? 24.625 -13.531 -12.609 1 91.44 218 LYS B N 1
ATOM 4295 C CA . LYS B 1 218 ? 24.328 -13.125 -13.977 1 91.44 218 LYS B CA 1
ATOM 4296 C C . LYS B 1 218 ? 23.438 -14.141 -14.68 1 91.44 218 LYS B C 1
ATOM 4298 O O . LYS B 1 218 ? 23.422 -15.32 -14.312 1 91.44 218 LYS B O 1
ATOM 4303 N N . PRO B 1 219 ? 22.656 -13.664 -15.664 1 91.38 219 PRO B N 1
ATOM 4304 C CA . PRO B 1 219 ? 21.922 -14.633 -16.484 1 91.38 219 PRO B CA 1
ATOM 4305 C C . PRO B 1 219 ? 22.844 -15.648 -17.156 1 91.38 219 PRO B C 1
ATOM 4307 O O . PRO B 1 219 ? 24.031 -15.359 -17.391 1 91.38 219 PRO B O 1
ATOM 4310 N N . LEU B 1 220 ? 22.328 -16.781 -17.453 1 91.69 220 LEU B N 1
ATOM 4311 C CA . LEU B 1 220 ? 23.078 -17.781 -18.203 1 91.69 220 LEU B CA 1
ATOM 4312 C C . LEU B 1 220 ? 23.172 -17.406 -19.672 1 91.69 220 LEU B C 1
ATOM 4314 O O . LEU B 1 220 ? 22.281 -16.75 -20.203 1 91.69 220 LEU B O 1
ATOM 4318 N N . ASP B 1 221 ? 24.234 -17.859 -20.25 1 89.44 221 ASP B N 1
ATOM 4319 C CA . ASP B 1 221 ? 24.438 -17.594 -21.672 1 89.44 221 ASP B CA 1
ATOM 4320 C C . ASP B 1 221 ? 23.547 -18.484 -22.531 1 89.44 221 ASP B C 1
ATOM 4322 O O . ASP B 1 221 ? 23.172 -18.109 -23.641 1 89.44 221 ASP B O 1
ATOM 4326 N N . ALA B 1 222 ? 23.359 -19.625 -22.016 1 89.38 222 ALA B N 1
ATOM 4327 C CA . ALA B 1 222 ? 22.484 -20.578 -22.688 1 89.38 222 ALA B CA 1
ATOM 4328 C C . ALA B 1 222 ? 21.656 -21.375 -21.672 1 89.38 222 ALA B C 1
ATOM 4330 O O . ALA B 1 222 ? 22.078 -21.531 -20.531 1 89.38 222 ALA B O 1
ATOM 4331 N N . VAL B 1 223 ? 20.531 -21.766 -22.172 1 87.12 223 VAL B N 1
ATOM 4332 C CA . VAL B 1 223 ? 19.672 -22.547 -21.297 1 87.12 223 VAL B CA 1
ATOM 4333 C C . VAL B 1 223 ? 20.359 -23.875 -20.938 1 87.12 223 VAL B C 1
ATOM 4335 O O . VAL B 1 223 ? 20.812 -24.594 -21.828 1 87.12 223 VAL B O 1
ATOM 4338 N N . VAL B 1 224 ? 20.484 -24.047 -19.672 1 83.75 224 VAL B N 1
ATOM 4339 C CA . VAL B 1 224 ? 20.922 -25.359 -19.203 1 83.75 224 VAL B CA 1
ATOM 4340 C C . VAL B 1 224 ? 19.719 -26.297 -19.094 1 83.75 224 VAL B C 1
ATOM 4342 O O . VAL B 1 224 ? 18.828 -26.094 -18.25 1 83.75 224 VAL B O 1
ATOM 4345 N N . ARG B 1 225 ? 19.703 -27.281 -19.969 1 85 225 ARG B N 1
ATOM 4346 C CA . ARG B 1 225 ? 18.547 -28.172 -20.047 1 85 225 ARG B CA 1
ATOM 4347 C C . ARG B 1 225 ? 18.422 -29.016 -18.797 1 85 225 ARG B C 1
ATOM 4349 O O . ARG B 1 225 ? 19.422 -29.531 -18.281 1 85 225 ARG B O 1
ATOM 4356 N N . ASN B 1 226 ? 17.297 -28.953 -18.203 1 87.19 226 ASN B N 1
ATOM 4357 C CA . ASN B 1 226 ? 16.859 -29.797 -17.094 1 87.19 226 ASN B CA 1
ATOM 4358 C C . ASN B 1 226 ? 15.703 -30.703 -17.5 1 87.19 226 ASN B C 1
ATOM 4360 O O . ASN B 1 226 ? 14.602 -30.234 -17.797 1 87.19 226 ASN B O 1
ATOM 4364 N N . GLY B 1 227 ? 16 -32.031 -17.562 1 90.62 227 GLY B N 1
ATOM 4365 C CA . GLY B 1 227 ? 15.023 -32.969 -18.031 1 90.62 227 GLY B CA 1
ATOM 4366 C C . GLY B 1 227 ? 13.688 -32.875 -17.328 1 90.62 227 GLY B C 1
ATOM 4367 O O . GLY B 1 227 ? 12.633 -33.031 -17.938 1 90.62 227 GLY B O 1
ATOM 4368 N N . TYR B 1 228 ? 13.727 -32.719 -16.047 1 92.44 228 TYR B N 1
ATOM 4369 C CA . TYR B 1 228 ? 12.492 -32.625 -15.289 1 92.44 228 TYR B CA 1
ATOM 4370 C C . TYR B 1 228 ? 11.719 -31.359 -15.664 1 92.44 228 TYR B C 1
ATOM 4372 O O . TYR B 1 228 ? 10.516 -31.422 -15.938 1 92.44 228 TYR B O 1
ATOM 4380 N N . THR B 1 229 ? 12.398 -30.172 -15.68 1 94.06 229 THR B N 1
ATOM 4381 C CA . THR B 1 229 ? 11.766 -28.922 -16.062 1 94.06 229 THR B CA 1
ATOM 4382 C C . THR B 1 229 ? 11.156 -29.016 -17.469 1 94.06 229 THR B C 1
ATOM 4384 O O . THR B 1 229 ? 10.031 -28.578 -17.688 1 94.06 229 THR B O 1
ATOM 4387 N N . ASP B 1 230 ? 11.898 -29.641 -18.359 1 95.75 230 ASP B N 1
ATOM 4388 C CA . ASP B 1 230 ? 11.422 -29.797 -19.719 1 95.75 230 ASP B CA 1
ATOM 4389 C C . ASP B 1 230 ? 10.172 -30.672 -19.781 1 95.75 230 ASP B C 1
ATOM 4391 O O . ASP B 1 230 ? 9.219 -30.359 -20.5 1 95.75 230 ASP B O 1
ATOM 4395 N N . ALA B 1 231 ? 10.188 -31.75 -19.062 1 96.94 231 ALA B N 1
ATOM 4396 C CA . ALA B 1 231 ? 9.047 -32.656 -19.031 1 96.94 231 ALA B CA 1
ATOM 4397 C C . ALA B 1 231 ? 7.812 -31.969 -18.453 1 96.94 231 ALA B C 1
ATOM 4399 O O . ALA B 1 231 ? 6.707 -32.125 -18.984 1 96.94 231 ALA B O 1
ATOM 4400 N N . MET B 1 232 ? 8.008 -31.281 -17.344 1 97.62 232 MET B N 1
ATOM 4401 C CA . MET B 1 232 ? 6.906 -30.562 -16.719 1 97.62 232 MET B CA 1
ATOM 4402 C C . MET B 1 232 ? 6.309 -29.531 -17.672 1 97.62 232 MET B C 1
ATOM 4404 O O . MET B 1 232 ? 5.09 -29.453 -17.828 1 97.62 232 MET B O 1
ATOM 4408 N N . TYR B 1 233 ? 7.172 -28.766 -18.312 1 97.69 233 TYR B N 1
ATOM 4409 C CA . TYR B 1 233 ? 6.742 -27.766 -19.281 1 97.69 233 TYR B CA 1
ATOM 4410 C C . TYR B 1 233 ? 5.957 -28.406 -20.422 1 97.69 233 TYR B C 1
ATOM 4412 O O . TYR B 1 233 ? 4.875 -27.938 -20.781 1 97.69 233 TYR B O 1
ATOM 4420 N N . GLU B 1 234 ? 6.5 -29.453 -20.984 1 98.06 234 GLU B N 1
ATOM 4421 C CA . GLU B 1 234 ? 5.879 -30.125 -22.109 1 98.06 234 GLU B CA 1
ATOM 4422 C C . GLU B 1 234 ? 4.484 -30.641 -21.766 1 98.06 234 GLU B C 1
ATOM 4424 O O . GLU B 1 234 ? 3.539 -30.469 -22.531 1 98.06 234 GLU B O 1
ATOM 4429 N N . LYS B 1 235 ? 4.367 -31.281 -20.641 1 98.44 235 LYS B N 1
ATOM 4430 C CA . LYS B 1 235 ? 3.078 -31.828 -20.219 1 98.44 235 LYS B CA 1
ATOM 4431 C C . LYS B 1 235 ? 2.086 -30.719 -19.891 1 98.44 235 LYS B C 1
ATOM 4433 O O . LYS B 1 235 ? 0.886 -30.859 -20.141 1 98.44 235 LYS B O 1
ATOM 4438 N N . GLN B 1 236 ? 2.594 -29.672 -19.281 1 98.62 236 GLN B N 1
ATOM 4439 C CA . GLN B 1 236 ? 1.735 -28.531 -19 1 98.62 236 GLN B CA 1
ATOM 4440 C C . GLN B 1 236 ? 1.143 -27.953 -20.266 1 98.62 236 GLN B C 1
ATOM 4442 O O . GLN B 1 236 ? -0.065 -27.719 -20.359 1 98.62 236 GLN B O 1
ATOM 4447 N N . VAL B 1 237 ? 1.975 -27.703 -21.281 1 98.56 237 VAL B N 1
ATOM 4448 C CA . VAL B 1 237 ? 1.548 -27.109 -22.547 1 98.56 237 VAL B CA 1
ATOM 4449 C C . VAL B 1 237 ? 0.607 -28.062 -23.266 1 98.56 237 VAL B C 1
ATOM 4451 O O . VAL B 1 237 ? -0.378 -27.641 -23.875 1 98.56 237 VAL B O 1
ATOM 4454 N N . ALA B 1 238 ? 0.926 -29.328 -23.203 1 98.62 238 ALA B N 1
ATOM 4455 C CA . ALA B 1 238 ? 0.022 -30.328 -23.797 1 98.62 238 ALA B CA 1
ATOM 4456 C C . ALA B 1 238 ? -1.347 -30.281 -23.125 1 98.62 238 ALA B C 1
ATOM 4458 O O . ALA B 1 238 ? -2.379 -30.344 -23.797 1 98.62 238 ALA B O 1
ATOM 4459 N N . GLY B 1 239 ? -1.338 -30.234 -21.781 1 98.56 239 GLY B N 1
ATOM 4460 C CA . GLY B 1 239 ? -2.592 -30.094 -21.062 1 98.56 239 GLY B CA 1
ATOM 4461 C C . GLY B 1 239 ? -3.367 -28.844 -21.453 1 98.56 239 GLY B C 1
ATOM 4462 O O . GLY B 1 239 ? -4.59 -28.891 -21.594 1 98.56 239 GLY B O 1
ATOM 4463 N N . PHE B 1 240 ? -2.691 -27.781 -21.641 1 98.69 240 PHE B N 1
ATOM 4464 C CA . PHE B 1 240 ? -3.305 -26.531 -22.094 1 98.69 240 PHE B CA 1
ATOM 4465 C C . PHE B 1 240 ? -3.959 -26.719 -23.469 1 98.69 240 PHE B C 1
ATOM 4467 O O . PHE B 1 240 ? -5.105 -26.312 -23.672 1 98.69 240 PHE B O 1
ATOM 4474 N N . ARG B 1 241 ? -3.223 -27.281 -24.375 1 98.62 241 ARG B N 1
ATOM 4475 C CA . ARG B 1 241 ? -3.73 -27.484 -25.734 1 98.62 241 ARG B CA 1
ATOM 4476 C C . ARG B 1 241 ? -4.98 -28.359 -25.719 1 98.62 241 ARG B C 1
ATOM 4478 O O . ARG B 1 241 ? -5.938 -28.094 -26.453 1 98.62 241 ARG B O 1
ATOM 4485 N N . LYS B 1 242 ? -4.941 -29.359 -24.938 1 98.69 242 LYS B N 1
ATOM 4486 C CA . LYS B 1 242 ? -6.117 -30.219 -24.812 1 98.69 242 LYS B CA 1
ATOM 4487 C C . LYS B 1 242 ? -7.305 -29.438 -24.25 1 98.69 242 LYS B C 1
ATOM 4489 O O . LYS B 1 242 ? -8.438 -29.625 -24.688 1 98.69 242 LYS B O 1
ATOM 4494 N N . ALA B 1 243 ? -7.039 -28.656 -23.25 1 98.69 243 ALA B N 1
ATOM 4495 C CA . ALA B 1 243 ? -8.102 -27.828 -22.672 1 98.69 243 ALA B CA 1
ATOM 4496 C C . ALA B 1 243 ? -8.703 -26.906 -23.719 1 98.69 243 ALA B C 1
ATOM 4498 O O . ALA B 1 243 ? -9.914 -26.688 -23.75 1 98.69 243 ALA B O 1
ATOM 4499 N N . VAL B 1 244 ? -7.867 -26.266 -24.531 1 98.44 244 VAL B N 1
ATOM 4500 C CA . VAL B 1 244 ? -8.32 -25.391 -25.609 1 98.44 244 VAL B CA 1
ATOM 4501 C C . VAL B 1 244 ? -9.25 -26.172 -26.531 1 98.44 244 VAL B C 1
ATOM 4503 O O . VAL B 1 244 ? -10.312 -25.672 -26.922 1 98.44 244 VAL B O 1
ATOM 4506 N N . GLN B 1 245 ? -8.891 -27.375 -26.891 1 98.19 245 GLN B N 1
ATOM 4507 C CA . GLN B 1 245 ? -9.711 -28.234 -27.734 1 98.19 245 GLN B CA 1
ATOM 4508 C C . GLN B 1 245 ? -11.031 -28.562 -27.062 1 98.19 245 GLN B C 1
ATOM 4510 O O . GLN B 1 245 ? -12.094 -28.453 -27.672 1 98.19 245 GLN B O 1
ATOM 4515 N N . ASN B 1 246 ? -10.922 -28.922 -25.844 1 97.94 246 ASN B N 1
ATOM 4516 C CA . ASN B 1 246 ? -12.094 -29.344 -25.078 1 97.94 246 ASN B CA 1
ATOM 4517 C C . ASN B 1 246 ? -13.086 -28.203 -24.906 1 97.94 246 ASN B C 1
ATOM 4519 O O . ASN B 1 246 ? -14.273 -28.438 -24.672 1 97.94 246 ASN B O 1
ATOM 4523 N N . SER B 1 247 ? -12.617 -27.031 -24.969 1 97.19 247 SER B N 1
ATOM 4524 C CA . SER B 1 247 ? -13.43 -25.875 -24.609 1 97.19 247 SER B CA 1
ATOM 4525 C C . SER B 1 247 ? -14.219 -25.375 -25.812 1 97.19 247 SER B C 1
ATOM 4527 O O . SER B 1 247 ? -15.133 -24.562 -25.672 1 97.19 247 SER B O 1
ATOM 4529 N N . GLY B 1 248 ? -13.914 -25.766 -27.016 1 95.75 248 GLY B N 1
ATOM 4530 C CA . GLY B 1 248 ? -14.648 -25.391 -28.203 1 95.75 248 GLY B CA 1
ATOM 4531 C C . GLY B 1 248 ? -14.719 -23.891 -28.406 1 95.75 248 GLY B C 1
ATOM 4532 O O . GLY B 1 248 ? -13.688 -23.219 -28.5 1 95.75 248 GLY B O 1
ATOM 4533 N N . LYS B 1 249 ? -15.953 -23.375 -28.312 1 94.5 249 LYS B N 1
ATOM 4534 C CA . LYS B 1 249 ? -16.203 -21.969 -28.594 1 94.5 249 LYS B CA 1
ATOM 4535 C C . LYS B 1 249 ? -15.664 -21.078 -27.469 1 94.5 249 LYS B C 1
ATOM 4537 O O . LYS B 1 249 ? -15.508 -19.875 -27.641 1 94.5 249 LYS B O 1
ATOM 4542 N N . HIS B 1 250 ? -15.422 -21.719 -26.312 1 95.69 250 HIS B N 1
ATOM 4543 C CA . HIS B 1 250 ? -14.977 -20.953 -25.156 1 95.69 250 HIS B CA 1
ATOM 4544 C C . HIS B 1 250 ? -13.453 -20.906 -25.078 1 95.69 250 HIS B C 1
ATOM 4546 O O . HIS B 1 250 ? -12.898 -20.375 -24.109 1 95.69 250 HIS B O 1
ATOM 4552 N N . SER B 1 251 ? -12.805 -21.391 -26.094 1 95.94 251 SER B N 1
ATOM 4553 C CA . SER B 1 251 ? -11.352 -21.516 -26.078 1 95.94 251 SER B CA 1
ATOM 4554 C C . SER B 1 251 ? -10.68 -20.156 -26.031 1 95.94 251 SER B C 1
ATOM 4556 O O . SER B 1 251 ? -9.547 -20.031 -25.562 1 95.94 251 SER B O 1
ATOM 4558 N N . SER B 1 252 ? -11.375 -19.125 -26.484 1 94.44 252 SER B N 1
ATOM 4559 C CA . SER B 1 252 ? -10.797 -17.781 -26.531 1 94.44 252 SER B CA 1
ATOM 4560 C C . SER B 1 252 ? -10.547 -17.234 -25.141 1 94.44 252 SER B C 1
ATOM 4562 O O . SER B 1 252 ? -9.789 -16.281 -24.969 1 94.44 252 SER B O 1
ATOM 4564 N N . LYS B 1 253 ? -11.164 -17.828 -24.109 1 96.62 253 LYS B N 1
ATOM 4565 C CA . LYS B 1 253 ? -10.984 -17.406 -22.734 1 96.62 253 LYS B CA 1
ATOM 4566 C C . LYS B 1 253 ? -9.617 -17.812 -22.203 1 96.62 253 LYS B C 1
ATOM 4568 O O . LYS B 1 253 ? -9.156 -17.297 -21.188 1 96.62 253 LYS B O 1
ATOM 4573 N N . LEU B 1 254 ? -9.062 -18.812 -22.828 1 98.31 254 LEU B N 1
ATOM 4574 C CA . LEU B 1 254 ? -7.82 -19.391 -22.328 1 98.31 254 LEU B CA 1
ATOM 4575 C C . LEU B 1 254 ? -6.613 -18.734 -23 1 98.31 254 LEU B C 1
ATOM 4577 O O . LEU B 1 254 ? -6.555 -18.656 -24.234 1 98.31 254 LEU B O 1
ATOM 4581 N N . LYS B 1 255 ? -5.711 -18.188 -22.203 1 97.69 255 LYS B N 1
ATOM 4582 C CA . LYS B 1 255 ? -4.473 -17.578 -22.672 1 97.69 255 LYS B CA 1
ATOM 4583 C C . LYS B 1 255 ? -3.252 -18.266 -22.062 1 97.69 255 LYS B C 1
ATOM 4585 O O . LYS B 1 255 ? -3.311 -18.766 -20.938 1 97.69 255 LYS B O 1
ATOM 4590 N N . LEU B 1 256 ? -2.168 -18.344 -22.844 1 97.5 256 LEU B N 1
ATOM 4591 C CA . LEU B 1 256 ? -0.92 -18.922 -22.375 1 97.5 256 LEU B CA 1
ATOM 4592 C C . LEU B 1 256 ? 0.151 -17.859 -22.188 1 97.5 256 LEU B C 1
ATOM 4594 O O . LEU B 1 256 ? 0.414 -17.078 -23.094 1 97.5 256 LEU B O 1
ATOM 4598 N N . MET B 1 257 ? 0.667 -17.734 -21 1 96.38 257 MET B N 1
ATOM 4599 C CA . MET B 1 257 ? 1.83 -16.906 -20.703 1 96.38 257 MET B CA 1
ATOM 4600 C C . MET B 1 257 ? 3.076 -17.766 -20.5 1 96.38 257 MET B C 1
ATOM 4602 O O . MET B 1 257 ? 3.297 -18.297 -19.406 1 96.38 257 MET B O 1
ATOM 4606 N N . ASP B 1 258 ? 3.889 -17.812 -21.516 1 95.44 258 ASP B N 1
ATOM 4607 C CA . ASP B 1 258 ? 5.02 -18.734 -21.547 1 95.44 258 ASP B CA 1
ATOM 4608 C C . ASP B 1 258 ? 6.277 -18.078 -20.984 1 95.44 258 ASP B C 1
ATOM 4610 O O . ASP B 1 258 ? 6.934 -17.297 -21.656 1 95.44 258 ASP B O 1
ATOM 4614 N N . ILE B 1 259 ? 6.637 -18.5 -19.766 1 95.19 259 ILE B N 1
ATOM 4615 C CA . ILE B 1 259 ? 7.773 -17.859 -19.094 1 95.19 259 ILE B CA 1
ATOM 4616 C C . ILE B 1 259 ? 8.922 -18.859 -18.984 1 95.19 259 ILE B C 1
ATOM 4618 O O . ILE B 1 259 ? 10.055 -18.484 -18.656 1 95.19 259 ILE B O 1
ATOM 4622 N N . THR B 1 260 ? 8.781 -20.141 -19.25 1 96.12 260 THR B N 1
ATOM 4623 C CA . THR B 1 260 ? 9.695 -21.203 -18.828 1 96.12 260 THR B CA 1
ATOM 4624 C C . THR B 1 260 ? 11.07 -21.031 -19.453 1 96.12 260 THR B C 1
ATOM 4626 O O . THR B 1 260 ? 12.07 -20.891 -18.75 1 96.12 260 THR B O 1
ATOM 4629 N N . GLU B 1 261 ? 11.117 -20.938 -20.719 1 92.69 261 GLU B N 1
ATOM 4630 C CA . GLU B 1 261 ? 12.406 -20.906 -21.391 1 92.69 261 GLU B CA 1
ATOM 4631 C C . GLU B 1 261 ? 13.133 -19.578 -21.141 1 92.69 261 GLU B C 1
ATOM 4633 O O . GLU B 1 261 ? 14.305 -19.578 -20.781 1 92.69 261 GLU B O 1
ATOM 4638 N N . PRO B 1 262 ? 12.477 -18.406 -21.344 1 90.31 262 PRO B N 1
ATOM 4639 C CA . PRO B 1 262 ? 13.18 -17.141 -21.094 1 90.31 262 PRO B CA 1
ATOM 4640 C C . PRO B 1 262 ? 13.758 -17.062 -19.688 1 90.31 262 PRO B C 1
ATOM 4642 O O . PRO B 1 262 ? 14.852 -16.531 -19.5 1 90.31 262 PRO B O 1
ATOM 4645 N N . PHE B 1 263 ? 13.102 -17.641 -18.734 1 94.19 263 PHE B N 1
ATOM 4646 C CA . PHE B 1 263 ? 13.547 -17.438 -17.359 1 94.19 263 PHE B CA 1
ATOM 4647 C C . PHE B 1 263 ? 14.43 -18.594 -16.891 1 94.19 263 PHE B C 1
ATOM 4649 O O . PHE B 1 263 ? 15 -18.547 -15.805 1 94.19 263 PHE B O 1
ATOM 4656 N N . ALA B 1 264 ? 14.477 -19.609 -17.797 1 94.69 264 ALA B N 1
ATOM 4657 C CA . ALA B 1 264 ? 15.508 -20.609 -17.562 1 94.69 264 ALA B CA 1
ATOM 4658 C C . ALA B 1 264 ? 16.906 -20 -17.656 1 94.69 264 ALA B C 1
ATOM 4660 O O . ALA B 1 264 ? 17.859 -20.531 -17.078 1 94.69 264 ALA B O 1
ATOM 4661 N N . LEU B 1 265 ? 17 -18.859 -18.281 1 93.69 265 LEU B N 1
ATOM 4662 C CA . LEU B 1 265 ? 18.281 -18.188 -18.438 1 93.69 265 LEU B CA 1
ATOM 4663 C C . LEU B 1 265 ? 18.609 -17.344 -17.219 1 93.69 265 LEU B C 1
ATOM 4665 O O . LEU B 1 265 ? 19.734 -16.891 -17.047 1 93.69 265 LEU B O 1
ATOM 4669 N N . ARG B 1 266 ? 17.656 -17.141 -16.297 1 94.12 266 ARG B N 1
ATOM 4670 C CA . ARG B 1 266 ? 17.828 -16.156 -15.242 1 94.12 266 ARG B CA 1
ATOM 4671 C C . ARG B 1 266 ? 18.156 -16.828 -13.914 1 94.12 266 ARG B C 1
ATOM 4673 O O . ARG B 1 266 ? 17.516 -16.562 -12.898 1 94.12 266 ARG B O 1
ATOM 4680 N N . ALA B 1 267 ? 19.25 -17.547 -13.953 1 94 267 ALA B N 1
ATOM 4681 C CA . ALA B 1 267 ? 19.734 -18.188 -12.727 1 94 267 ALA B CA 1
ATOM 4682 C C . ALA B 1 267 ? 20.078 -17.141 -11.672 1 94 267 ALA B C 1
ATOM 4684 O O . ALA B 1 267 ? 20.109 -17.438 -10.477 1 94 267 ALA B O 1
ATOM 4685 N N . ASP B 1 268 ? 20.266 -15.922 -12.086 1 93.62 268 ASP B N 1
ATOM 4686 C CA . ASP B 1 268 ? 20.68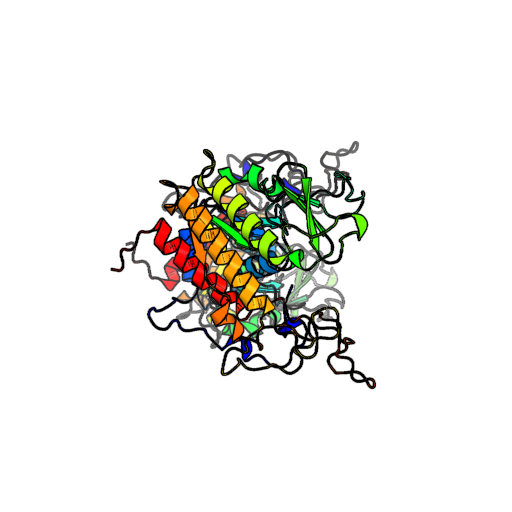8 -14.82 -11.227 1 93.62 268 ASP B CA 1
ATOM 4687 C C . ASP B 1 268 ? 19.5 -14.242 -10.453 1 93.62 268 ASP B C 1
ATOM 4689 O O . ASP B 1 268 ? 19.703 -13.445 -9.531 1 93.62 268 ASP B O 1
ATOM 4693 N N . GLY B 1 269 ? 18.312 -14.656 -10.781 1 94.06 269 GLY B N 1
ATOM 4694 C CA . GLY B 1 269 ? 17.156 -13.93 -10.297 1 94.06 269 GLY B CA 1
ATOM 4695 C C . GLY B 1 269 ? 16.609 -14.469 -8.984 1 94.06 269 GLY B C 1
ATOM 4696 O O . GLY B 1 269 ? 15.594 -14 -8.484 1 94.06 269 GLY B O 1
ATOM 4697 N N . HIS B 1 270 ? 17.312 -15.43 -8.367 1 95 270 HIS B N 1
ATOM 4698 C CA . HIS B 1 270 ? 16.812 -16.078 -7.156 1 95 270 HIS B CA 1
ATOM 4699 C C . HIS B 1 270 ? 17.484 -15.484 -5.914 1 95 270 HIS B C 1
ATOM 4701 O O . HIS B 1 270 ? 18.562 -14.914 -6 1 95 270 HIS B O 1
ATOM 4707 N N . PRO B 1 271 ? 16.859 -15.641 -4.727 1 91.19 271 PRO B N 1
ATOM 4708 C CA . PRO B 1 271 ? 17.469 -15.156 -3.486 1 91.19 271 PRO B CA 1
ATOM 4709 C C . PRO B 1 271 ? 18.781 -15.859 -3.152 1 91.19 271 PRO B C 1
ATOM 4711 O O . PRO B 1 271 ? 19.688 -15.242 -2.607 1 91.19 271 PRO B O 1
ATOM 4714 N N . GLY B 1 272 ? 18.844 -17.109 -3.547 1 92.56 272 GLY B N 1
ATOM 4715 C CA . GLY B 1 272 ? 19.953 -17.891 -3.023 1 92.56 272 GLY B CA 1
ATOM 4716 C C . GLY B 1 272 ? 19.969 -17.953 -1.507 1 92.56 272 GLY B C 1
ATOM 4717 O O . GLY B 1 272 ? 18.953 -18.25 -0.88 1 92.56 272 GLY B O 1
ATOM 4718 N N . PRO B 1 273 ? 21.125 -17.703 -0.934 1 89.88 273 PRO B N 1
ATOM 4719 C CA . PRO B 1 273 ? 21.203 -17.766 0.528 1 89.88 273 PRO B CA 1
ATOM 4720 C C . PRO B 1 273 ? 20.594 -16.547 1.206 1 89.88 273 PRO B C 1
ATOM 4722 O O . PRO B 1 273 ? 20.484 -16.5 2.436 1 89.88 273 PRO B O 1
ATOM 4725 N N . TYR B 1 274 ? 20.141 -15.578 0.506 1 89.25 274 TYR B N 1
ATOM 4726 C CA . TYR B 1 274 ? 19.609 -14.336 1.059 1 89.25 274 TYR B CA 1
ATOM 4727 C C . TYR B 1 274 ? 18.094 -14.375 1.138 1 89.25 274 TYR B C 1
ATOM 4729 O O . TYR B 1 274 ? 17.406 -13.523 0.557 1 89.25 274 TYR B O 1
ATOM 4737 N N . ARG B 1 275 ? 17.609 -15.25 1.983 1 87.44 275 ARG B N 1
ATOM 4738 C CA . ARG B 1 275 ? 16.188 -15.531 2.074 1 87.44 275 ARG B CA 1
ATOM 4739 C C . ARG B 1 275 ? 15.562 -14.82 3.268 1 87.44 275 ARG B C 1
ATOM 4741 O O . ARG B 1 275 ? 14.336 -14.805 3.42 1 87.44 275 ARG B O 1
ATOM 4748 N N . SER B 1 276 ? 16.422 -14.281 4.145 1 81 276 SER B N 1
ATOM 4749 C CA . SER B 1 276 ? 15.945 -13.641 5.367 1 81 276 SER B CA 1
ATOM 4750 C C . SER B 1 276 ? 16.797 -12.43 5.73 1 81 276 SER B C 1
ATOM 4752 O O . SER B 1 276 ? 17.969 -12.352 5.336 1 81 276 SER B O 1
ATOM 4754 N N . PRO B 1 277 ? 16.219 -11.523 6.469 1 81.25 277 PRO B N 1
ATOM 4755 C CA . PRO B 1 277 ? 17 -10.344 6.871 1 81.25 277 PRO B CA 1
ATOM 4756 C C . PRO B 1 277 ? 17.922 -10.625 8.055 1 81.25 277 PRO B C 1
ATOM 4758 O O . PRO B 1 277 ? 18.641 -9.734 8.5 1 81.25 277 PRO B O 1
ATOM 4761 N N . ASP B 1 278 ? 17.906 -11.844 8.555 1 80.19 278 ASP B N 1
ATOM 4762 C CA . ASP B 1 278 ? 18.75 -12.219 9.688 1 80.19 278 ASP B CA 1
ATOM 4763 C C . ASP B 1 278 ? 20.219 -11.945 9.391 1 80.19 278 ASP B C 1
ATOM 4765 O O . ASP B 1 278 ? 20.781 -12.516 8.453 1 80.19 278 ASP B O 1
ATOM 4769 N N . PRO B 1 279 ? 20.812 -11.094 10.234 1 83.25 279 PRO B N 1
ATOM 4770 C CA . PRO B 1 279 ? 22.203 -10.766 9.961 1 83.25 279 PRO B CA 1
ATOM 4771 C C . PRO B 1 279 ? 23.156 -11.953 10.188 1 83.25 279 PRO B C 1
ATOM 4773 O O . PRO B 1 279 ? 24.281 -11.945 9.703 1 83.25 279 PRO B O 1
ATOM 4776 N N . ASN B 1 280 ? 22.688 -12.953 10.938 1 87.25 280 ASN B N 1
ATOM 4777 C CA . ASN B 1 280 ? 23.531 -14.094 11.234 1 87.25 280 ASN B CA 1
ATOM 4778 C C . ASN B 1 280 ? 23.281 -15.25 10.266 1 87.25 280 ASN B C 1
ATOM 4780 O O . ASN B 1 280 ? 23.75 -16.359 10.484 1 87.25 280 ASN B O 1
ATOM 4784 N N . LYS B 1 281 ? 22.609 -15.016 9.219 1 86.75 281 LYS B N 1
ATOM 4785 C CA . LYS B 1 281 ? 22.328 -16.062 8.242 1 86.75 281 LYS B CA 1
ATOM 4786 C C . LYS B 1 281 ? 23.609 -16.609 7.621 1 86.75 281 LYS B C 1
ATOM 4788 O O . LYS B 1 281 ? 24.609 -15.883 7.504 1 86.75 281 LYS B O 1
ATOM 4793 N N . LYS B 1 282 ? 23.562 -17.859 7.285 1 86.62 282 LYS B N 1
ATOM 4794 C CA . LYS B 1 282 ? 24.672 -18.469 6.57 1 86.62 282 LYS B CA 1
ATOM 4795 C C . LYS B 1 282 ? 24.562 -18.234 5.066 1 86.62 282 LYS B C 1
ATOM 4797 O O . LYS B 1 282 ? 23.531 -18.531 4.457 1 86.62 282 LYS B O 1
ATOM 4802 N N . THR B 1 283 ? 25.531 -17.656 4.477 1 88.56 283 THR B N 1
ATOM 4803 C CA . THR B 1 283 ? 25.469 -17.328 3.057 1 88.56 283 THR B CA 1
ATOM 4804 C C . THR B 1 283 ? 26.531 -18.078 2.275 1 88.56 283 THR B C 1
ATOM 4806 O O . THR B 1 283 ? 26.578 -18.016 1.044 1 88.56 283 THR B O 1
ATOM 4809 N N . GLN B 1 284 ? 27.391 -18.75 3.002 1 85.62 284 GLN B N 1
ATOM 4810 C CA . GLN B 1 284 ? 28.5 -19.469 2.371 1 85.62 284 GLN B CA 1
ATOM 4811 C C . GLN B 1 284 ? 28.422 -20.969 2.686 1 85.62 284 GLN B C 1
ATOM 4813 O O . GLN B 1 284 ? 27.734 -21.375 3.625 1 85.62 284 GLN B O 1
ATOM 4818 N N . ARG B 1 285 ? 29.047 -21.719 1.818 1 84.88 285 ARG B N 1
ATOM 4819 C CA . ARG B 1 285 ? 29.125 -23.156 2.066 1 84.88 285 ARG B CA 1
ATOM 4820 C C . ARG B 1 285 ? 29.844 -23.453 3.379 1 84.88 285 ARG B C 1
ATOM 4822 O O . ARG B 1 285 ? 30.828 -22.797 3.711 1 84.88 285 ARG B O 1
ATOM 4829 N N . GLY B 1 286 ? 29.328 -24.422 4.09 1 80.06 286 GLY B N 1
ATOM 4830 C CA . GLY B 1 286 ? 29.969 -24.828 5.336 1 80.06 286 GLY B CA 1
ATOM 4831 C C . GLY B 1 286 ? 31.266 -25.578 5.129 1 80.06 286 GLY B C 1
ATOM 4832 O O . GLY B 1 286 ? 31.656 -25.875 3.996 1 80.06 286 GLY B O 1
ATOM 4833 N N . PRO B 1 287 ? 31.938 -25.75 6.262 1 83.56 287 PRO B N 1
ATOM 4834 C CA . PRO B 1 287 ? 33.188 -26.484 6.191 1 83.56 287 PRO B CA 1
ATOM 4835 C C . PRO B 1 287 ? 33.031 -27.875 5.57 1 83.56 287 PRO B C 1
ATOM 4837 O O . PRO B 1 287 ? 33.969 -28.391 4.961 1 83.56 287 PRO B O 1
ATOM 4840 N N . ASP B 1 288 ? 31.906 -28.516 5.625 1 83.56 288 ASP B N 1
ATOM 4841 C CA . ASP B 1 288 ? 31.625 -29.844 5.07 1 83.56 288 ASP B CA 1
ATOM 4842 C C . ASP B 1 288 ? 31.203 -29.75 3.605 1 83.56 288 ASP B C 1
ATOM 4844 O O . ASP B 1 288 ? 30.891 -30.766 2.975 1 83.56 288 ASP B O 1
ATOM 4848 N N . GLY B 1 289 ? 31.141 -28.547 3.045 1 79.31 289 GLY B N 1
ATOM 4849 C CA . GLY B 1 289 ? 30.812 -28.344 1.646 1 79.31 289 GLY B CA 1
ATOM 4850 C C . GLY B 1 289 ? 29.312 -28.172 1.414 1 79.31 289 GLY B C 1
ATOM 4851 O O . GLY B 1 289 ? 28.875 -27.906 0.288 1 79.31 289 GLY B O 1
ATOM 4852 N N . LYS B 1 290 ? 28.578 -28.328 2.432 1 83.31 290 LYS B N 1
ATOM 4853 C CA . LYS B 1 290 ? 27.125 -28.219 2.307 1 83.31 290 LYS B CA 1
ATOM 4854 C C . LYS B 1 290 ? 26.719 -26.766 2.012 1 83.31 290 LYS B C 1
ATOM 4856 O O . LYS B 1 290 ? 27.25 -25.828 2.613 1 83.31 290 LYS B O 1
ATOM 4861 N N . PRO B 1 291 ? 25.906 -26.672 0.972 1 84.94 291 PRO B N 1
ATOM 4862 C CA . PRO B 1 291 ? 25.453 -25.297 0.694 1 84.94 291 PRO B CA 1
ATOM 4863 C C . PRO B 1 291 ? 24.609 -24.719 1.829 1 84.94 291 PRO B C 1
ATOM 4865 O O . PRO B 1 291 ? 24.031 -25.453 2.619 1 84.94 291 PRO B O 1
ATOM 4868 N N . PRO B 1 292 ? 24.656 -23.438 1.923 1 86.56 292 PRO B N 1
ATOM 4869 C CA . PRO B 1 292 ? 23.766 -22.812 2.902 1 86.56 292 PRO B CA 1
ATOM 4870 C C . PRO B 1 292 ? 22.297 -22.984 2.545 1 86.56 292 PRO B C 1
ATOM 4872 O O . PRO B 1 292 ? 21.969 -23.344 1.409 1 86.56 292 PRO B O 1
ATOM 4875 N N . PRO B 1 293 ? 21.469 -22.844 3.584 1 82.12 293 PRO B N 1
ATOM 4876 C CA . PRO B 1 293 ? 20.062 -22.781 3.207 1 82.12 293 PRO B CA 1
ATOM 4877 C C . PRO B 1 293 ? 19.781 -21.781 2.096 1 82.12 293 PRO B C 1
ATOM 4879 O O . PRO B 1 293 ? 20.312 -20.672 2.123 1 82.12 293 PRO B O 1
ATOM 4882 N N . GLN B 1 294 ? 19.156 -22.203 0.983 1 89.69 294 GLN B N 1
ATOM 4883 C CA . GLN B 1 294 ? 19 -21.281 -0.143 1 89.69 294 GLN B CA 1
ATOM 4884 C C . GLN B 1 294 ? 17.656 -21.469 -0.832 1 89.69 294 GLN B C 1
ATOM 4886 O O . GLN B 1 294 ? 17.031 -22.516 -0.698 1 89.69 294 GLN B O 1
ATOM 4891 N N . ASP B 1 295 ? 17.172 -20.469 -1.436 1 92.19 295 ASP B N 1
ATOM 4892 C CA . ASP B 1 295 ? 15.969 -20.422 -2.258 1 92.19 295 ASP B CA 1
ATOM 4893 C C . ASP B 1 295 ? 16.312 -20.203 -3.729 1 92.19 295 ASP B C 1
ATOM 4895 O O . ASP B 1 295 ? 16.656 -19.078 -4.133 1 92.19 295 ASP B O 1
ATOM 4899 N N . CYS B 1 296 ? 16.25 -21.281 -4.504 1 94.44 296 CYS B N 1
ATOM 4900 C CA . CYS B 1 296 ? 16.547 -21.203 -5.93 1 94.44 296 CYS B CA 1
ATOM 4901 C C . CYS B 1 296 ? 15.297 -21.453 -6.766 1 94.44 296 CYS B C 1
ATOM 4903 O O . CYS B 1 296 ? 15.391 -21.844 -7.93 1 94.44 296 CYS B O 1
ATOM 4905 N N . LEU B 1 297 ? 14.141 -21.297 -6.113 1 94.06 297 LEU B N 1
ATOM 4906 C CA . LEU B 1 297 ? 12.836 -21.547 -6.727 1 94.06 297 LEU B CA 1
ATOM 4907 C C . LEU B 1 297 ? 12.062 -20.25 -6.91 1 94.06 297 LEU B C 1
ATOM 4909 O O . LEU B 1 297 ? 11.562 -19.969 -8 1 94.06 297 LEU B O 1
ATOM 4913 N N . HIS B 1 298 ? 11.992 -19.469 -5.809 1 93.81 298 HIS B N 1
ATOM 4914 C CA . HIS B 1 298 ? 11.297 -18.188 -5.867 1 93.81 298 HIS B CA 1
ATOM 4915 C C . HIS B 1 298 ? 12.195 -17.109 -6.453 1 93.81 298 HIS B C 1
ATOM 4917 O O . HIS B 1 298 ? 13.398 -17.312 -6.629 1 93.81 298 HIS B O 1
ATOM 4923 N N . TRP B 1 299 ? 11.602 -16.031 -6.82 1 94.19 299 TRP B N 1
ATOM 4924 C CA . TRP B 1 299 ? 12.328 -14.977 -7.531 1 94.19 299 TRP B CA 1
ATOM 4925 C C . TRP B 1 299 ? 12.438 -13.719 -6.672 1 94.19 299 TRP B C 1
ATOM 4927 O O . TRP B 1 299 ? 11.492 -13.359 -5.965 1 94.19 299 TRP B O 1
ATOM 4937 N N . CYS B 1 300 ? 13.562 -13.016 -6.781 1 90.44 300 CYS B N 1
ATOM 4938 C CA . CYS B 1 300 ? 13.766 -11.75 -6.09 1 90.44 300 CYS B CA 1
ATOM 4939 C C . CYS B 1 300 ? 12.766 -10.703 -6.562 1 90.44 300 CYS B C 1
ATOM 4941 O O . CYS B 1 300 ? 12.422 -10.656 -7.746 1 90.44 300 CYS B O 1
ATOM 4943 N N . MET B 1 301 ? 12.383 -9.867 -5.633 1 83.44 301 MET B N 1
ATOM 4944 C CA . MET B 1 301 ? 11.539 -8.703 -5.914 1 83.44 301 MET B CA 1
ATOM 4945 C C . MET B 1 301 ? 12.125 -7.441 -5.289 1 83.44 301 MET B C 1
ATOM 4947 O O . MET B 1 301 ? 12.266 -7.359 -4.066 1 83.44 301 MET B O 1
ATOM 4951 N N . PRO B 1 302 ? 12.336 -6.441 -6.039 1 81.38 302 PRO B N 1
ATOM 4952 C CA . PRO B 1 302 ? 12.266 -6.422 -7.504 1 81.38 302 PRO B CA 1
ATOM 4953 C C . PRO B 1 302 ? 13.242 -7.402 -8.148 1 81.38 302 PRO B C 1
ATOM 4955 O O . PRO B 1 302 ? 14.219 -7.816 -7.523 1 81.38 302 PRO B O 1
ATOM 4958 N N . GLY B 1 303 ? 12.969 -7.797 -9.375 1 86.81 303 GLY B N 1
ATOM 4959 C CA . GLY B 1 303 ? 13.805 -8.734 -10.117 1 86.81 303 GLY B CA 1
ATOM 4960 C C . GLY B 1 303 ? 13.141 -9.242 -11.383 1 86.81 303 GLY B C 1
ATOM 4961 O O . GLY B 1 303 ? 12.211 -8.625 -11.898 1 86.81 303 GLY B O 1
ATOM 4962 N N . PRO B 1 304 ? 13.641 -10.383 -11.883 1 89.44 304 PRO B N 1
ATOM 4963 C CA . PRO B 1 304 ? 13.125 -10.906 -13.156 1 89.44 304 PRO B CA 1
ATOM 4964 C C . PRO B 1 304 ? 11.617 -11.156 -13.117 1 89.44 304 PRO B C 1
ATOM 4966 O O . PRO B 1 304 ? 10.945 -11.039 -14.148 1 89.44 304 PRO B O 1
ATOM 4969 N N . ILE B 1 305 ? 11.141 -11.484 -12 1 91.88 305 ILE B N 1
ATOM 4970 C CA . ILE B 1 305 ? 9.727 -11.82 -11.859 1 91.88 305 ILE B CA 1
ATOM 4971 C C . ILE B 1 305 ? 8.867 -10.617 -12.25 1 91.88 305 ILE B C 1
ATOM 4973 O O . ILE B 1 305 ? 7.699 -10.773 -12.609 1 91.88 305 ILE B O 1
ATOM 4977 N N . ASP B 1 306 ? 9.359 -9.414 -12.18 1 87.75 306 ASP B N 1
ATOM 4978 C CA . ASP B 1 306 ? 8.625 -8.211 -12.57 1 87.75 306 ASP B CA 1
ATOM 4979 C C . ASP B 1 306 ? 8.266 -8.25 -14.055 1 87.75 306 ASP B C 1
ATOM 4981 O O . ASP B 1 306 ? 7.25 -7.684 -14.469 1 87.75 306 ASP B O 1
ATOM 4985 N N . THR B 1 307 ? 9.109 -8.914 -14.852 1 90.31 307 THR B N 1
ATOM 4986 C CA . THR B 1 307 ? 8.828 -9.07 -16.266 1 90.31 307 THR B CA 1
ATOM 4987 C C . THR B 1 307 ? 7.559 -9.891 -16.484 1 90.31 307 THR B C 1
ATOM 4989 O O . THR B 1 307 ? 6.84 -9.695 -17.469 1 90.31 307 THR B O 1
ATOM 4992 N N . TRP B 1 308 ? 7.266 -10.844 -15.531 1 94.06 308 TRP B N 1
ATOM 4993 C CA . TRP B 1 308 ? 6.008 -11.586 -15.609 1 94.06 308 TRP B CA 1
ATOM 4994 C C . TRP B 1 308 ? 4.816 -10.633 -15.594 1 94.06 308 TRP B C 1
ATOM 4996 O O . TRP B 1 308 ? 3.816 -10.867 -16.266 1 94.06 308 TRP B O 1
ATOM 5006 N N . ASN B 1 309 ? 4.906 -9.586 -14.789 1 91.81 309 ASN B N 1
ATOM 5007 C CA . ASN B 1 309 ? 3.836 -8.594 -14.734 1 91.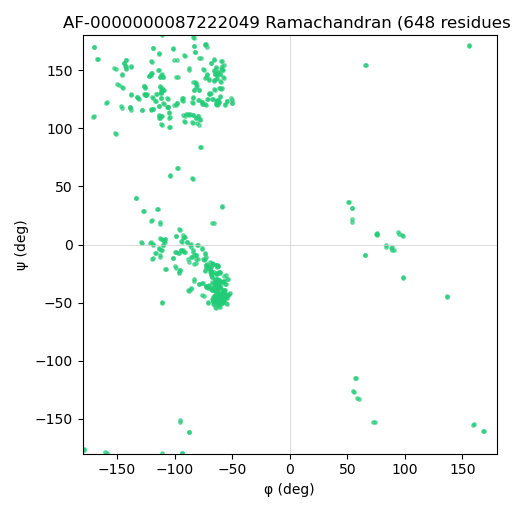81 309 ASN B CA 1
ATOM 5008 C C . ASN B 1 309 ? 3.719 -7.82 -16.047 1 91.81 309 ASN B C 1
ATOM 5010 O O . ASN B 1 309 ? 2.621 -7.43 -16.438 1 91.81 309 ASN B O 1
ATOM 5014 N N . GLU B 1 310 ? 4.859 -7.582 -16.75 1 90.06 310 GLU B N 1
ATOM 5015 C CA . GLU B 1 310 ? 4.816 -6.98 -18.078 1 90.06 310 GLU B CA 1
ATOM 5016 C C . GLU B 1 310 ? 4.086 -7.879 -19.062 1 90.06 310 GLU B C 1
ATOM 5018 O O . GLU B 1 310 ? 3.246 -7.41 -19.828 1 90.06 310 GLU B O 1
ATOM 5023 N N . MET B 1 311 ? 4.434 -9.117 -18.984 1 92.38 311 MET B N 1
ATOM 5024 C CA . MET B 1 311 ? 3.787 -10.094 -19.859 1 92.38 311 MET B CA 1
ATOM 5025 C C . MET B 1 311 ? 2.291 -10.172 -19.578 1 92.38 311 MET B C 1
ATOM 5027 O O . MET B 1 311 ? 1.479 -10.195 -20.5 1 92.38 311 MET B O 1
ATOM 5031 N N . LEU B 1 312 ? 1.954 -10.266 -18.328 1 94.94 312 LEU B N 1
ATOM 5032 C CA . LEU B 1 312 ? 0.554 -10.336 -17.938 1 94.94 312 LEU B CA 1
ATOM 5033 C C . LEU B 1 312 ? -0.205 -9.094 -18.375 1 94.94 312 LEU B C 1
ATOM 5035 O O . LEU B 1 312 ? -1.3 -9.195 -18.938 1 94.94 312 LEU B O 1
ATOM 5039 N N . PHE B 1 313 ? 0.403 -7.926 -18.156 1 92.81 313 PHE B N 1
ATOM 5040 C CA . PHE B 1 313 ? -0.197 -6.656 -18.547 1 92.81 313 PHE B CA 1
ATOM 5041 C C . PHE B 1 313 ? -0.5 -6.641 -20.047 1 92.81 313 PHE B C 1
ATOM 5043 O O . PHE B 1 313 ? -1.599 -6.266 -20.453 1 92.81 313 PHE B O 1
ATOM 5050 N N . GLU B 1 314 ? 0.49 -7.059 -20.812 1 90.12 314 GLU B N 1
ATOM 5051 C CA . GLU B 1 314 ? 0.311 -7.086 -22.266 1 90.12 314 GLU B CA 1
ATOM 5052 C C . GLU B 1 314 ? -0.784 -8.07 -22.656 1 90.12 314 GLU B C 1
ATOM 5054 O O . GLU B 1 314 ? -1.581 -7.781 -23.562 1 90.12 314 GLU B O 1
ATOM 5059 N N . THR B 1 315 ? -0.875 -9.211 -22.016 1 93 315 THR B N 1
ATOM 5060 C CA . THR B 1 315 ? -1.909 -10.203 -22.281 1 93 315 THR B CA 1
ATOM 5061 C C . THR B 1 315 ? -3.295 -9.625 -22.016 1 93 315 THR B C 1
ATOM 5063 O O . THR B 1 315 ? -4.211 -9.773 -22.828 1 93 315 THR B O 1
ATOM 5066 N N . ILE B 1 316 ? -3.443 -8.945 -20.891 1 94.06 316 ILE B N 1
ATOM 5067 C CA . ILE B 1 316 ? -4.719 -8.359 -20.5 1 94.06 316 ILE B CA 1
ATOM 5068 C C . ILE B 1 316 ? -5.086 -7.234 -21.469 1 94.06 316 ILE B C 1
ATOM 5070 O O . ILE B 1 316 ? -6.23 -7.145 -21.922 1 94.06 316 ILE B O 1
ATOM 5074 N N . ARG B 1 317 ? -4.152 -6.406 -21.781 1 91.75 317 ARG B N 1
ATOM 5075 C CA . ARG B 1 317 ? -4.375 -5.273 -22.672 1 91.75 317 ARG B CA 1
ATOM 5076 C C . ARG B 1 317 ? -4.879 -5.738 -24.031 1 91.75 317 ARG B C 1
ATOM 5078 O O . ARG B 1 317 ? -5.848 -5.191 -24.562 1 91.75 317 ARG B O 1
ATOM 5085 N N . ARG B 1 318 ? -4.223 -6.758 -24.594 1 90.12 318 ARG B N 1
ATOM 5086 C CA . ARG B 1 318 ? -4.613 -7.285 -25.891 1 90.12 318 ARG B CA 1
ATOM 5087 C C . ARG B 1 318 ? -6.027 -7.855 -25.859 1 90.12 318 ARG B C 1
ATOM 5089 O O . ARG B 1 318 ? -6.777 -7.738 -26.828 1 90.12 318 ARG B O 1
ATOM 5096 N N . GLU B 1 319 ? -6.375 -8.43 -24.75 1 89.62 319 GLU B N 1
ATOM 5097 C CA . GLU B 1 319 ? -7.691 -9.047 -24.609 1 89.62 319 GLU B CA 1
ATOM 5098 C C . GLU B 1 319 ? -8.773 -7.988 -24.422 1 89.62 319 GLU B C 1
ATOM 5100 O O . GLU B 1 319 ? -9.844 -8.07 -25.031 1 89.62 319 GLU B O 1
ATOM 5105 N N . LEU B 1 320 ? -8.516 -7.02 -23.609 1 87.88 320 LEU B N 1
ATOM 5106 C CA . LEU B 1 320 ? -9.555 -6.078 -23.219 1 87.88 320 LEU B CA 1
ATOM 5107 C C . LEU B 1 320 ? -9.648 -4.914 -24.188 1 87.88 320 LEU B C 1
ATOM 5109 O O . LEU B 1 320 ? -10.719 -4.332 -24.375 1 87.88 320 LEU B O 1
ATOM 5113 N N . GLU B 1 321 ? -8.602 -4.387 -24.703 1 85.06 321 GLU B N 1
ATOM 5114 C CA . GLU B 1 321 ? -8.617 -3.244 -25.609 1 85.06 321 GLU B CA 1
ATOM 5115 C C . GLU B 1 321 ? -8.609 -3.699 -27.062 1 85.06 321 GLU B C 1
ATOM 5117 O O . GLU B 1 321 ? -8.969 -2.932 -27.953 1 85.06 321 GLU B O 1
ATOM 5122 N N . GLY B 1 322 ? -8.641 -4.789 -27.359 1 72.69 322 GLY B N 1
ATOM 5123 C CA . GLY B 1 322 ? -8.516 -5.258 -28.734 1 72.69 322 GLY B CA 1
ATOM 5124 C C . GLY B 1 322 ? -7.156 -4.969 -29.344 1 72.69 322 GLY B C 1
ATOM 5125 O O . GLY B 1 322 ? -6.367 -4.207 -28.781 1 72.69 322 GLY B O 1
ATOM 5126 N N . ASP B 1 323 ? -6.582 -5.699 -30.375 1 57.34 323 ASP B N 1
ATOM 5127 C CA . ASP B 1 323 ? -5.332 -5.52 -31.109 1 57.34 323 ASP B CA 1
ATOM 5128 C C . ASP B 1 323 ? -5.293 -4.156 -31.797 1 57.34 323 ASP B C 1
ATOM 5130 O O . ASP B 1 323 ? -5.574 -4.055 -33 1 57.34 323 ASP B O 1
ATOM 5134 N N . SER B 1 324 ? -5.793 -3.127 -31.391 1 42.56 324 SER B N 1
ATOM 5135 C CA . SER B 1 324 ? -5.781 -1.938 -32.25 1 42.56 324 SER B CA 1
ATOM 5136 C C . SER B 1 324 ? -4.359 -1.505 -32.562 1 42.56 324 SER B C 1
ATOM 5138 O O . SER B 1 324 ? -4.152 -0.542 -33.312 1 42.56 324 SER B O 1
ATOM 5140 N N . SER B 1 325 ? -3.322 -1.585 -31.953 1 34.81 325 SER B N 1
ATOM 5141 C CA . SER B 1 325 ? -2.098 -1.117 -32.594 1 34.81 325 SER B CA 1
ATOM 5142 C C . SER B 1 325 ? -1.715 -2.008 -33.781 1 34.81 325 SER B C 1
ATOM 5144 O O . SER B 1 325 ? -0.602 -1.914 -34.281 1 34.81 325 SER B O 1
ATOM 5146 N N . ARG B 1 326 ? -2.574 -2.832 -34.375 1 27.14 326 ARG B N 1
ATOM 5147 C CA . ARG B 1 326 ? -2.154 -3.07 -35.75 1 27.14 326 ARG B CA 1
ATOM 5148 C C . ARG B 1 326 ? -2.436 -1.855 -36.625 1 27.14 326 ARG B C 1
ATOM 5150 O O . ARG B 1 326 ? -3.488 -1.226 -36.5 1 27.14 326 ARG B O 1
#

Nearest PDB structures (foldseek):
  6cci-assembly1_A  TM=5.724E-01  e=1.861E-12  Arabidopsis thaliana
  6mox-assembly1_A  TM=2.510E-01  e=6.049E+00  Homo sapiens
  8qof-assembly1_F  TM=1.629E-01  e=1.892E+00  Saccharomyces cerevisiae
  6mop-assembly1_A  TM=2.315E-01  e=6.836E+00  Homo sapiens
  6mqi-assembly1_A  TM=2.350E-01  e=7.268E+00  Homo sapiens

Secondary structure (DSSP, 8-state):
---TTTTT----GGGT-----SSS--PPP-HHHHHHHTTT-EEEEEESHHHHHHHHHHHHHHS-EE---SSEEEEEETTTTEEEEEEE-SSSEEEE-S-BTTBPTTSPEEEEEEE-HHHHTTGGG-SEEEEE--GGGGSSEEEEETTEEEEEES---GGG-S-SB-HHHHHHHHHHHHHHHHHH-TT--SEEEEEPPPPP--BSS-TTTT-B-TT--S--SS----HHHHHHHHHHHHHHHHHHHHHGGGGGGEEEE--HHHHHT-GGGS-BT--S--TT---S--TTSPPPS-BSSS--TTTTHHHHHHHHHHHHHHHHT-STT-/---TTTTT----GGGT-----SSS--PPP-HHHHHHHTTT-EEEEEESHHHHHHHHHHHHHHS-EE---SSEEEEEETTTTEEEEEEE-SSSEEEE-S-BTTBPTTSPEEEEEEE-HHHHTTGGG-SEEEEE--GGGGSSEEEEETTEEEEEES---GGG-S-SB-HHHHHHHHHHHHHHHHHH-TT--SEEEEEPPPPP--BSS-TTTT-B-TT--S--SS----HHHHHHHHHHHHHHHHHHHHHGGGGGGEEEE--HHHHHT-GGGS-BT--S--TT---S--TTSPPPS-BSSS--TTTTHHHHHHHHHHHHHHHHT-STT-

Organism: Triticum turgidum subsp. durum (NCBI:txid4567)

pLDDT: mean 90.2, std 9.97, range [26.34, 98.81]

InterPro domains:
  IPR025846 Trichome birefringence-like, N-terminal domain [PF14416] (2-24)
  IPR026057 Trichome birefringence-like, C-terminal domain [PF13839] (26-314)
  IPR029962 Trichome birefringence-like family [PTHR32285] (2-313)

Sequence (652 aa):
MQNCQGNGRPDKDYESWRWKPQQCTLPRFDGIKFLELMRGKTLAFVGDSVARNHMESLLCIEAPVDRGSRRMNRWIFRSTKTTIIRIWSAWLVHRSIEAVGFAPEGLDKVFLDVADETFMQFIASFDVLVLSSGHWFAKRSAYIQNGNVVGGQLWWPQQAGKMQINNVGAFGVSVETCLTALATHPNFTGIAVLRTYSPDHYEGGAWNTGGSCTGKVKPLDAVVRNGYTDAMYEKQVAGFRKAVQNSGKHSSKLKLMDITEPFALRADGHPGPYRSPDPNKKTQRGPDGKPPPQDCLHWCMPGPIDTWNEMLFETIRRELEGDSSRMQNCQGNGRPDKDYESWRWKPQQCTLPRFDGIKFLELMRGKTLAFVGDSVARNHMESLLCIEAPVDRGSRRMNRWIFRSTKTTIIRIWSAWLVHRSIEAVGFAPEGLDKVFLDVADETFMQFIASFDVLVLSSGHWFAKRSAYIQNGNVVGGQLWWPQQAGKMQINNVGAFGVSVETCLTALATHPNFTGIAVLRTYSPDHYEGGAWNTGGSCTGKVKPLDAVVRNGYTDAMYEKQVAGFRKAVQNSGKHSSKLKLMDITEPFALRADGHPGPYRSPDPNKKTQRGPDGKPPPQDCLHWCMPGPIDTWNEMLFETIRRELEGDSSR

Solvent-accessible surface area (backbone atoms only — not comparable to full-atom values): 34178 Å² total; per-residue (Å²): 123,51,38,20,65,78,20,62,41,85,77,67,59,36,60,70,61,73,92,73,59,89,90,49,84,75,62,76,73,47,46,61,59,48,46,61,72,34,46,68,32,27,41,33,33,34,6,35,71,61,32,48,50,50,52,49,40,50,45,56,42,62,26,57,46,79,73,44,55,97,72,32,44,29,35,38,30,62,58,43,48,26,34,42,35,40,35,78,31,47,63,45,24,31,71,44,38,64,61,47,86,89,47,52,62,77,42,41,32,38,31,42,75,38,51,26,61,86,55,58,78,50,37,64,65,30,44,34,35,38,38,30,52,58,76,59,50,74,39,66,28,35,32,28,49,95,85,34,74,39,26,32,22,92,46,79,61,78,90,68,59,79,67,77,37,46,38,56,57,46,47,12,42,15,43,20,34,26,48,27,53,49,43,61,32,88,61,40,81,35,36,39,33,40,41,46,43,76,51,62,43,47,40,90,33,48,89,88,58,57,24,38,34,71,88,41,65,51,61,47,93,57,72,74,88,45,72,66,60,51,48,44,40,52,28,39,53,50,13,46,53,49,16,38,62,72,23,56,91,34,26,81,31,57,42,80,45,84,47,33,71,76,48,46,21,38,50,20,25,34,36,14,40,23,70,44,66,57,88,83,60,53,73,52,60,44,99,87,63,46,56,36,70,60,36,35,64,52,52,15,42,83,22,49,53,50,53,54,50,23,53,49,50,52,53,49,44,45,69,73,68,45,77,62,90,111,124,50,37,20,64,78,19,63,42,84,77,64,58,35,60,70,61,74,92,73,56,90,88,48,85,76,64,76,73,47,45,60,59,49,47,60,73,34,44,68,32,26,41,32,32,33,7,34,71,62,32,49,50,50,52,48,40,50,46,56,42,60,27,58,45,79,72,45,56,97,70,33,43,29,33,38,29,61,58,42,48,25,34,42,34,39,34,77,31,47,62,46,24,31,69,44,39,62,60,48,86,89,48,53,62,76,42,42,31,37,30,40,75,37,51,25,60,85,57,58,76,51,38,64,66,30,47,33,34,37,36,31,53,56,78,59,49,75,39,68,28,34,31,28,49,94,86,36,75,38,27,32,22,93,48,79,61,79,88,68,59,78,67,77,36,46,39,55,57,46,48,12,44,15,44,21,34,28,49,27,53,49,43,62,33,87,60,40,79,36,35,40,34,40,41,47,43,77,53,61,41,48,39,89,32,48,89,88,58,58,24,38,33,70,88,42,65,50,62,48,92,58,70,74,88,45,72,66,60,51,48,44,40,51,28,38,53,51,13,46,53,49,16,39,60,73,22,56,90,34,26,82,31,58,43,80,45,83,47,31,71,76,47,45,19,39,50,18,24,34,37,15,40,22,70,45,66,56,86,82,61,52,70,53,60,44,96,88,63,47,54,36,70,61,38,33,63,52,52,15,43,83,22,49,55,49,53,54,51,22,50,49,49,52,54,50,45,46,67,73,69,45,75,61,91,110

Foldseek 3Di:
DPPVVVVPPDDDCVVVDDDQDDPDGDDDDALVVVCVVQPVHDDDQDDDVVSVVVVVVNCPQAFWDWPADPQKTWTANNNVRDIDMDGDDALQFDWDQPDAVPRHHNAIEGELQGGHPSCVVPLLVDQEAEDEYDPCLQDWHFYDYPRDTQETHPDDDPVNPDHNDHSLLSSLSSLLNNLLCQLQPPSHPHAYEYEFDADFDFDPDDLPGQTFLAPQQDFAPAQDDDPVLVSNRVSNVVSLVNSLVSNVPSSVRYHYDYDHHVCSRVQNFFCTQNPDPPPPGDRQQDPVRGGGNTTRGDGDVVGPCVVVVVSVVVVVCCVPVPPVVD/DPPPVVVPPDDDCVVVDDDQDDPDGDDDDALVVVCVVQPVHDDDQDDDVVSVVVVVVNCPQAFWDWPADPQKTWTANNNVRDIDMDGDDALQFDWDQPDFVPRHHNAIEGELQGGHPSCVVPLLVDQEAEDEYDPCLQDWHFYHYPRDTQETHPDDDPVNPDHNDHSLLSSLSSLLNNLLCQLQPPSHPHAYEYEFDADFQFPPDDLPGQTFLAPQQDFAPAQDDDPVLVSNRVSNVVSLVNSLVSNVPSSVRYHYDYDHHVCSRVQNFFCTQNPDPDPPGDRQQDPVRGGGNTTRGDGDVVGPCVVVVVSVVVVVCCVPVPPVVD